Protein AF-A0AA88LH15-F1 (afdb_monomer_lite)

Secondary structure (DSSP, 8-state):
-----SSSTTSSSS-S------PPPEEEEEE--TTSSHHHHHHHHHTS--S-----SS----S-EEEEEEETTEEEEEEEPPPTT-TTS-HHHHHHHHHHHHHHHTT--SEEEEEEETT---HHHHHHHHHHHHHH-GGGGGGEEEEEE-THHHHHHT--HHHHHTT-HHHHHHHHH-TT-EEE--TTS--HHHHHHHHHHHHHHHHHTTTPPP--HHHHHHHHHHHHHHHHHHHH-TTS-HHHHHHHHHHS-HHHHHHHTT---TTHHHHTS-----S------------------------------------------------HHHHHHHTTSS-HHHHHHHHHHHHHSEEEHHHHHHHHHHHHHHTT----TT-HHHHHHHHHHHHGGGTEEEEEEE-TTT--EEEEEEESSS-THHHHTTTS-HHHHHHHHHHHHHHHHSTTS-EEHHHHHHHGGG-SS-PPPHHHHHHHHHHHHHTTSEEEETTEEEE-HHHHHHHHHHHHHHSTTT--BBTTT-SB-SSEEE---TTT--EEEHHHHHHHSTT-SS-B-TTT--B--S--------------

Structure (mmCIF, N/CA/C/O backbone):
data_AF-A0AA88LH15-F1
#
_entry.id   AF-A0AA88LH15-F1
#
loop_
_atom_site.group_PDB
_atom_site.id
_atom_site.type_symbol
_atom_site.label_atom_id
_atom_site.label_alt_id
_atom_site.label_comp_id
_atom_site.label_asym_id
_atom_site.label_entity_id
_atom_site.label_seq_id
_atom_site.pdbx_PDB_ins_code
_atom_site.Cartn_x
_atom_site.Cartn_y
_atom_site.Cartn_z
_atom_site.occupancy
_atom_site.B_iso_or_equiv
_atom_site.auth_seq_id
_atom_site.auth_comp_id
_atom_site.auth_asym_id
_atom_site.auth_atom_id
_atom_site.pdbx_PDB_model_num
ATOM 1 N N . MET A 1 1 ? -4.508 -40.039 72.344 1.00 37.41 1 MET A N 1
ATOM 2 C CA . MET A 1 1 ? -4.576 -38.835 71.493 1.00 37.41 1 MET A CA 1
ATOM 3 C C . MET A 1 1 ? -3.889 -39.178 70.186 1.00 37.41 1 MET A C 1
ATOM 5 O O . MET A 1 1 ? -2.683 -39.034 70.084 1.00 37.41 1 MET A O 1
ATOM 9 N N . GLU A 1 2 ? -4.649 -39.701 69.233 1.00 31.14 2 GLU A N 1
ATOM 10 C CA . GLU A 1 2 ? -4.215 -39.929 67.855 1.00 31.14 2 GLU A CA 1
ATOM 11 C C . GLU A 1 2 ? -5.399 -39.619 66.938 1.00 31.14 2 GLU A C 1
ATOM 13 O O . GLU A 1 2 ? -6.536 -39.945 67.274 1.00 31.14 2 GLU A O 1
ATOM 18 N N . GLY A 1 3 ? -5.109 -39.011 65.786 1.00 30.28 3 GLY A N 1
ATOM 19 C CA . GLY A 1 3 ? -5.944 -39.130 64.592 1.00 30.28 3 GLY A CA 1
ATOM 20 C C . GLY A 1 3 ? -6.983 -38.036 64.349 1.00 30.28 3 GLY A C 1
ATOM 21 O O . GLY A 1 3 ? -8.167 -38.259 64.556 1.00 30.28 3 GLY A O 1
ATOM 22 N N . ASN A 1 4 ? -6.555 -36.893 63.800 1.00 31.20 4 ASN A N 1
ATOM 23 C CA . ASN A 1 4 ? -7.316 -36.189 62.755 1.00 31.20 4 ASN A CA 1
ATOM 24 C C . ASN A 1 4 ? -6.406 -35.180 62.029 1.00 31.20 4 ASN A C 1
ATOM 26 O O . ASN A 1 4 ? -6.333 -34.007 62.378 1.00 31.20 4 ASN A O 1
ATOM 30 N N . SER A 1 5 ? -5.668 -35.658 61.023 1.00 38.00 5 SER A N 1
ATOM 31 C CA . SER A 1 5 ? -4.830 -34.832 60.132 1.00 38.00 5 SER A CA 1
ATOM 32 C C . SER A 1 5 ? -5.047 -35.222 58.664 1.00 38.00 5 SER A C 1
ATOM 34 O O . SER A 1 5 ? -4.115 -35.347 57.876 1.00 38.00 5 SER A O 1
ATOM 36 N N . SER A 1 6 ? -6.303 -35.473 58.296 1.00 37.59 6 SER A N 1
ATOM 37 C CA . SER A 1 6 ? -6.686 -35.875 56.934 1.00 37.59 6 SER A CA 1
ATOM 38 C C . SER A 1 6 ? -7.889 -35.111 56.369 1.00 37.59 6 SER A C 1
ATOM 40 O O . SER A 1 6 ? -8.206 -35.285 55.199 1.00 37.59 6 SER A O 1
ATOM 42 N N . THR A 1 7 ? -8.503 -34.194 57.126 1.00 36.12 7 THR A N 1
ATOM 43 C CA . THR A 1 7 ? -9.705 -33.458 56.675 1.00 36.12 7 THR A CA 1
ATOM 44 C C . THR A 1 7 ? -9.443 -31.999 56.278 1.00 36.12 7 THR A C 1
ATOM 46 O O . THR A 1 7 ? -10.329 -31.353 55.736 1.00 36.12 7 THR A O 1
ATOM 49 N N . VAL A 1 8 ? -8.228 -31.473 56.479 1.00 34.28 8 VAL A N 1
ATOM 50 C CA . VAL A 1 8 ? -7.898 -30.060 56.172 1.00 34.28 8 VAL A CA 1
ATOM 51 C C . VAL A 1 8 ? -7.265 -29.881 54.780 1.00 34.28 8 VAL A C 1
ATOM 53 O O . VAL A 1 8 ? -7.241 -28.781 54.252 1.00 34.28 8 VAL A O 1
ATOM 56 N N . ARG A 1 9 ? -6.826 -30.959 54.112 1.00 32.88 9 ARG A N 1
ATOM 57 C CA . ARG A 1 9 ? -6.173 -30.875 52.786 1.00 32.88 9 ARG A CA 1
ATOM 58 C C . ARG A 1 9 ? -7.113 -30.968 51.577 1.00 32.88 9 ARG A C 1
ATOM 60 O O . ARG A 1 9 ? -6.644 -30.866 50.455 1.00 32.88 9 ARG A O 1
ATOM 67 N N . HIS A 1 10 ? -8.420 -31.128 51.785 1.00 30.19 10 HIS A N 1
ATOM 68 C CA . HIS A 1 10 ? -9.406 -31.216 50.696 1.00 30.19 10 HIS A CA 1
ATOM 69 C C . HIS A 1 10 ? -10.376 -30.024 50.622 1.00 30.19 10 HIS A C 1
ATOM 71 O O . HIS A 1 10 ? -11.343 -30.076 49.868 1.00 30.19 10 HIS A O 1
ATOM 77 N N . GLN A 1 11 ? -10.113 -28.938 51.359 1.00 29.83 11 GLN A N 1
ATOM 78 C CA . GLN A 1 11 ? -10.887 -27.688 51.270 1.00 29.83 11 GLN A CA 1
ATOM 79 C C . GLN A 1 11 ? -10.102 -26.492 50.696 1.00 29.83 11 GLN A C 1
ATOM 81 O O . GLN A 1 11 ? -10.700 -25.450 50.462 1.00 29.83 11 GLN A O 1
ATOM 86 N N . GLU A 1 12 ? -8.814 -26.648 50.371 1.00 31.19 12 GLU A N 1
ATOM 87 C CA . GLU A 1 12 ? -7.981 -25.594 49.751 1.00 31.19 12 GLU A CA 1
ATOM 88 C C . GLU A 1 12 ? -7.724 -25.790 48.241 1.00 31.19 12 GLU A C 1
ATOM 90 O O . GLU A 1 12 ? -7.030 -24.992 47.622 1.00 31.19 12 GLU A O 1
ATOM 95 N N . GLU A 1 13 ? -8.328 -26.802 47.606 1.00 31.12 13 GLU A N 1
ATOM 96 C CA . GLU A 1 13 ? -8.117 -27.116 46.177 1.00 31.12 13 GLU A CA 1
ATOM 97 C C . GLU A 1 13 ? -9.317 -26.776 45.262 1.00 31.12 13 GLU A C 1
ATOM 99 O O . GLU A 1 13 ? -9.372 -27.211 44.114 1.00 31.12 13 GLU A O 1
ATOM 104 N N . GLN A 1 14 ? -10.285 -25.976 45.734 1.00 32.16 14 GLN A N 1
ATOM 105 C CA . GLN A 1 14 ? -11.484 -25.599 44.955 1.00 32.16 14 GLN A CA 1
ATOM 106 C C . GLN A 1 14 ? -11.774 -24.090 44.854 1.00 32.16 14 GLN A C 1
ATOM 108 O O . GLN A 1 14 ? -12.864 -23.698 44.441 1.00 32.16 14 GLN A O 1
ATOM 113 N N . SER A 1 15 ? -10.809 -23.218 45.143 1.00 34.00 15 SER A N 1
ATOM 114 C CA . SER A 1 15 ? -11.009 -21.765 45.049 1.00 34.00 15 SER A CA 1
ATOM 115 C C . SER A 1 15 ? -9.855 -21.054 44.343 1.00 34.00 15 SER A C 1
ATOM 117 O O . SER A 1 15 ? -9.160 -20.244 44.946 1.00 34.00 15 SER A O 1
ATOM 119 N N . ILE A 1 16 ? -9.657 -21.335 43.052 1.00 32.91 16 ILE A N 1
ATOM 120 C CA . ILE A 1 16 ? -8.891 -20.460 42.152 1.00 32.91 16 ILE A CA 1
ATOM 121 C C . ILE A 1 16 ? -9.710 -20.257 40.868 1.00 32.91 16 ILE A C 1
ATOM 123 O O . ILE A 1 16 ? -9.781 -21.116 39.994 1.00 32.91 16 ILE A O 1
ATOM 127 N N . THR A 1 17 ? -10.375 -19.099 40.874 1.00 29.11 17 THR A N 1
ATOM 128 C CA . THR A 1 17 ? -10.810 -18.247 39.757 1.00 29.11 17 THR A CA 1
ATOM 129 C C . THR A 1 17 ? -11.858 -18.777 38.768 1.00 29.11 17 THR A C 1
ATOM 131 O O . THR A 1 17 ? -11.584 -19.165 37.635 1.00 29.11 17 THR A O 1
ATOM 134 N N . LYS A 1 18 ? -13.130 -18.533 39.126 1.00 31.27 18 LYS A N 1
ATOM 135 C CA . LYS A 1 18 ? -14.007 -17.794 38.204 1.00 31.27 18 LYS A CA 1
ATOM 136 C C . LYS A 1 18 ? -13.260 -16.510 37.829 1.00 31.27 18 LYS A C 1
ATOM 138 O O . LYS A 1 18 ? -13.156 -15.611 38.654 1.00 31.27 18 LYS A O 1
ATOM 143 N N . VAL A 1 19 ? -12.640 -16.484 36.654 1.00 29.20 19 VAL A N 1
ATOM 144 C CA . VAL A 1 19 ? -12.183 -15.231 36.053 1.00 29.20 19 VAL A CA 1
ATOM 145 C C . VAL A 1 19 ? -13.459 -14.548 35.586 1.00 29.20 19 VAL A C 1
ATOM 147 O O . VAL A 1 19 ? -14.134 -15.065 34.694 1.00 29.20 19 VAL A O 1
ATOM 150 N N . ASP A 1 20 ? -13.841 -13.473 36.272 1.00 28.94 20 ASP A N 1
ATOM 151 C CA . ASP A 1 20 ? -14.894 -12.577 35.816 1.00 28.94 20 ASP A CA 1
ATOM 152 C C . ASP A 1 20 ? -14.579 -12.199 34.368 1.00 28.94 20 ASP A C 1
ATOM 154 O O . ASP A 1 20 ? -13.491 -11.721 34.050 1.00 28.94 20 ASP A O 1
ATOM 158 N N . VAL A 1 21 ? -15.495 -12.544 33.466 1.00 34.34 21 VAL A N 1
ATOM 159 C CA . VAL A 1 21 ? -15.367 -12.250 32.043 1.00 34.34 21 VAL A CA 1
ATOM 160 C C . VAL A 1 21 ? -15.470 -10.734 31.919 1.00 34.34 21 VAL A C 1
ATOM 162 O O . VAL A 1 21 ? -16.575 -10.200 31.972 1.00 34.34 21 VAL A O 1
ATOM 165 N N . GLU A 1 22 ? -14.324 -10.056 31.824 1.00 45.25 22 GLU A N 1
ATOM 166 C CA . GLU A 1 22 ? -14.240 -8.641 31.457 1.00 45.25 22 GLU A CA 1
ATOM 167 C C . GLU A 1 22 ? -15.168 -8.385 30.265 1.00 45.25 22 GLU A C 1
ATOM 169 O O . GLU A 1 22 ? -15.148 -9.125 29.272 1.00 45.25 22 GLU A O 1
ATOM 174 N N . GLU A 1 23 ? -16.033 -7.374 30.383 1.00 50.66 23 GLU A N 1
ATOM 175 C CA . GLU A 1 23 ? -16.962 -7.027 29.315 1.00 50.66 23 GLU A CA 1
ATOM 176 C C . GLU A 1 23 ? -16.180 -6.765 28.019 1.00 50.66 23 GLU A C 1
ATOM 178 O O . GLU A 1 23 ? -15.227 -5.980 28.009 1.00 50.66 23 GLU A O 1
ATOM 183 N N . PRO A 1 24 ? -16.538 -7.417 26.900 1.00 63.78 24 PRO A N 1
ATOM 184 C CA . PRO A 1 24 ? -15.745 -7.319 25.690 1.00 63.78 24 PRO A CA 1
ATOM 185 C C . PRO A 1 24 ? -15.779 -5.884 25.163 1.00 63.78 24 PRO A C 1
ATOM 187 O O . PRO A 1 24 ? -16.834 -5.381 24.773 1.00 63.78 24 PRO A O 1
ATOM 190 N N . HIS A 1 25 ? -14.606 -5.248 25.095 1.00 82.12 25 HIS A N 1
ATOM 191 C CA . HIS A 1 25 ? -14.468 -3.887 24.578 1.00 82.12 25 HIS A CA 1
ATOM 192 C C . HIS A 1 25 ? -15.129 -3.753 23.200 1.00 82.12 25 HIS A C 1
ATOM 194 O O . HIS A 1 25 ? -14.821 -4.519 22.274 1.00 82.12 25 HIS A O 1
ATOM 200 N N . LEU A 1 26 ? -15.971 -2.733 23.017 1.00 92.44 26 LEU A N 1
ATOM 201 C CA . LEU A 1 26 ? -16.499 -2.371 21.707 1.00 92.44 26 LEU A CA 1
ATOM 202 C C . LEU A 1 26 ? -15.373 -1.757 20.862 1.00 92.44 26 LEU A C 1
ATOM 204 O O . LEU A 1 26 ? -15.094 -0.562 20.917 1.00 92.44 26 LEU A O 1
ATOM 208 N N . ARG A 1 27 ? -14.702 -2.610 20.087 1.00 93.19 27 ARG A N 1
ATOM 209 C CA . ARG A 1 27 ? -13.646 -2.238 19.130 1.00 93.19 27 ARG A CA 1
ATOM 210 C C . ARG A 1 27 ? -14.194 -1.491 17.907 1.00 93.19 27 ARG A C 1
ATOM 212 O O . ARG A 1 27 ? -14.910 -2.081 17.092 1.00 93.19 27 ARG A O 1
ATOM 219 N N . ILE A 1 28 ? -13.814 -0.226 17.772 1.00 94.38 28 ILE A N 1
ATOM 220 C CA . ILE A 1 28 ? -14.186 0.706 16.704 1.00 94.38 28 ILE A CA 1
ATOM 221 C C . ILE A 1 28 ? -12.923 1.045 15.910 1.00 94.38 28 ILE A C 1
ATOM 223 O O . ILE A 1 28 ? -11.961 1.544 16.485 1.00 94.38 28 ILE A O 1
ATOM 227 N N . VAL A 1 29 ? -12.920 0.811 14.598 1.00 91.31 29 VAL A N 1
ATOM 228 C CA . VAL A 1 29 ? -11.792 1.175 13.721 1.00 91.31 29 VAL A CA 1
ATOM 229 C C . VAL A 1 29 ? -12.187 2.363 12.854 1.00 91.31 29 VAL A C 1
ATOM 231 O O . VAL A 1 29 ? -13.164 2.280 12.107 1.00 91.31 29 VAL A O 1
ATOM 234 N N . LEU A 1 30 ? -11.439 3.461 12.949 1.00 90.19 30 LEU A N 1
ATOM 235 C CA . LEU A 1 30 ? -11.661 4.678 12.169 1.00 90.19 30 LEU A CA 1
ATOM 236 C C . LEU A 1 30 ? -10.844 4.619 10.882 1.00 90.19 30 LEU A C 1
ATOM 238 O O . LEU A 1 30 ? -9.627 4.536 10.938 1.00 90.19 30 LEU A O 1
ATOM 242 N N . VAL A 1 31 ? -11.499 4.702 9.727 1.00 84.88 31 VAL A N 1
ATOM 243 C CA . VAL A 1 31 ? -10.866 4.595 8.405 1.00 84.88 31 VAL A CA 1
ATOM 244 C C . VAL A 1 31 ? -11.261 5.793 7.548 1.00 84.88 31 VAL A C 1
ATOM 246 O O . VAL A 1 31 ? -12.365 6.305 7.670 1.00 84.88 31 VAL A O 1
ATOM 249 N N . GLY A 1 32 ? -10.384 6.266 6.666 1.00 78.00 32 GLY A N 1
ATOM 250 C CA . GLY A 1 32 ? -10.714 7.345 5.730 1.00 78.00 32 GLY A CA 1
ATOM 251 C C . GLY A 1 32 ? -9.519 8.208 5.353 1.00 78.00 32 GLY A C 1
ATOM 252 O O . GLY A 1 32 ? -8.410 8.043 5.875 1.00 78.00 32 GLY A O 1
ATOM 253 N N . LYS A 1 33 ? -9.764 9.163 4.458 1.00 75.94 33 LYS A N 1
ATOM 254 C CA . LYS A 1 33 ? -8.767 10.096 3.925 1.00 75.94 33 LYS A CA 1
ATOM 255 C C . LYS A 1 33 ? -8.063 10.922 5.014 1.00 75.94 33 LYS A C 1
ATOM 257 O O . LYS A 1 33 ? -8.601 11.179 6.101 1.00 75.94 33 LYS A O 1
ATOM 262 N N . THR A 1 34 ? -6.832 11.348 4.741 1.00 74.56 34 THR A N 1
ATOM 263 C CA . THR A 1 34 ? -6.110 12.325 5.571 1.00 74.56 34 THR A CA 1
ATOM 264 C C . THR A 1 34 ? -6.880 13.647 5.647 1.00 74.56 34 THR A C 1
ATOM 266 O O . THR A 1 34 ? -7.337 14.181 4.642 1.00 74.56 34 THR A O 1
ATOM 269 N N . GLY A 1 35 ? -7.061 14.179 6.859 1.00 73.69 35 GLY A N 1
ATOM 270 C CA . GLY A 1 35 ? -7.834 15.407 7.079 1.00 73.69 35 GLY A CA 1
ATOM 271 C C . GLY A 1 35 ? -9.360 15.230 7.098 1.00 73.69 35 GLY A C 1
ATOM 272 O O . GLY A 1 35 ? -10.072 16.211 7.288 1.00 73.69 35 GLY A O 1
ATOM 273 N N . ALA A 1 36 ? -9.884 14.001 6.981 1.00 80.75 36 ALA A N 1
ATOM 274 C CA . ALA A 1 36 ? -11.322 13.731 7.130 1.00 80.75 36 ALA A CA 1
ATOM 275 C C . ALA A 1 36 ? -11.846 13.919 8.573 1.00 80.75 36 ALA A C 1
ATOM 277 O O . ALA A 1 36 ? -13.055 13.977 8.791 1.00 80.75 36 ALA A O 1
ATOM 278 N N . GLY A 1 37 ? -10.945 14.037 9.559 1.00 85.19 37 GLY A N 1
ATOM 279 C CA . GLY A 1 37 ? -11.290 14.238 10.971 1.00 85.19 37 GLY A CA 1
ATOM 280 C C . GLY A 1 37 ? -11.391 12.948 11.792 1.00 85.19 37 GLY A C 1
ATOM 281 O O . GLY A 1 37 ? -12.207 12.886 12.707 1.00 85.19 37 GLY A O 1
ATOM 282 N N . LYS A 1 38 ? -10.586 11.922 11.478 1.00 88.19 38 LYS A N 1
ATOM 283 C CA . LYS A 1 38 ? -10.560 10.637 12.205 1.00 88.19 38 LYS A CA 1
ATOM 284 C C . LYS A 1 38 ? -10.163 10.805 13.675 1.00 88.19 38 LYS A C 1
ATOM 286 O O . LYS A 1 38 ? -10.966 10.513 14.548 1.00 88.19 38 LYS A O 1
ATOM 291 N N . SER A 1 39 ? -9.009 11.407 13.950 1.00 87.31 39 SER A N 1
ATOM 292 C CA . SER A 1 39 ? -8.530 11.637 15.321 1.00 87.31 39 SER A CA 1
ATOM 293 C C . SER A 1 39 ? -9.504 12.492 16.147 1.00 87.31 39 SER A C 1
ATOM 295 O O . SER A 1 39 ? -9.822 12.150 17.283 1.00 87.31 39 SER A O 1
ATOM 297 N N . ALA A 1 40 ? -10.072 13.550 15.550 1.00 89.12 40 ALA A N 1
ATOM 298 C CA . ALA A 1 40 ? -11.116 14.364 16.183 1.00 89.12 40 ALA A CA 1
ATOM 299 C C . ALA A 1 40 ? -12.378 13.545 16.506 1.00 89.12 40 ALA A C 1
ATOM 301 O O . ALA A 1 40 ? -12.893 13.622 17.613 1.00 89.12 40 ALA A O 1
ATOM 302 N N . THR A 1 41 ? -12.826 12.707 15.569 1.00 91.94 41 THR A N 1
ATOM 303 C CA . THR A 1 41 ? -13.938 11.771 15.786 1.00 91.94 41 THR A CA 1
ATOM 304 C C . THR A 1 41 ? -13.643 10.817 16.942 1.00 91.94 41 THR A C 1
ATOM 306 O O . THR A 1 41 ? -14.511 10.588 17.779 1.00 91.94 41 THR A O 1
ATOM 309 N N . GLY A 1 42 ? -12.431 10.261 17.006 1.00 91.69 42 GLY A N 1
ATOM 310 C CA . GLY A 1 42 ? -12.017 9.380 18.097 1.00 91.69 42 GLY A CA 1
ATOM 311 C C . GLY A 1 42 ? -12.077 10.077 19.455 1.00 91.69 42 GLY A C 1
ATOM 312 O O . GLY A 1 42 ? -12.595 9.504 20.410 1.00 91.69 42 GLY A O 1
ATOM 313 N N . ASN A 1 43 ? -11.645 11.339 19.516 1.00 90.75 43 ASN A N 1
ATOM 314 C CA . ASN A 1 43 ? -11.747 12.167 20.719 1.00 90.75 43 ASN A CA 1
ATOM 315 C C . ASN A 1 43 ? -13.200 12.421 21.127 1.00 90.75 43 ASN A C 1
ATOM 317 O O . ASN A 1 43 ? -13.534 12.291 22.302 1.00 90.75 43 ASN A O 1
ATOM 321 N N . THR A 1 44 ? -14.076 12.721 20.163 1.00 92.00 44 THR A N 1
ATOM 322 C CA . THR A 1 44 ? -15.515 12.883 20.410 1.00 92.00 44 THR A CA 1
ATOM 323 C C . THR A 1 44 ? -16.134 11.593 20.948 1.00 92.00 44 THR A C 1
ATOM 325 O O . THR A 1 44 ? -16.859 11.643 21.935 1.00 92.00 44 THR A O 1
ATOM 328 N N . ILE A 1 45 ? -15.812 10.429 20.367 1.00 93.12 45 ILE A N 1
ATOM 329 C CA . ILE A 1 45 ? -16.313 9.120 20.830 1.00 93.12 45 ILE A CA 1
ATOM 330 C C . ILE A 1 45 ? -15.858 8.822 22.264 1.00 93.12 45 ILE A C 1
ATOM 332 O O . ILE A 1 45 ? -16.648 8.323 23.061 1.00 93.12 45 ILE A O 1
ATOM 336 N N . LEU A 1 46 ? -14.600 9.122 22.591 1.00 91.31 46 LEU A N 1
ATOM 337 C CA . LEU A 1 46 ? -14.027 8.866 23.915 1.00 91.31 46 LEU A CA 1
ATOM 338 C C . LEU A 1 46 ? -14.350 9.960 24.946 1.00 91.31 46 LEU A C 1
ATOM 340 O O . LEU A 1 46 ? -14.031 9.790 26.120 1.00 91.31 46 LEU A O 1
ATOM 344 N N . GLY A 1 47 ? -14.936 11.086 24.530 1.00 88.56 47 GLY A N 1
ATOM 345 C CA . GLY A 1 47 ? -15.236 12.227 25.401 1.00 88.56 47 GLY A CA 1
ATOM 346 C C . GLY A 1 47 ? -14.002 12.920 25.996 1.00 88.56 47 GLY A C 1
ATOM 347 O O . GLY A 1 47 ? -14.129 13.667 26.964 1.00 88.56 47 GLY A O 1
ATOM 348 N N . ARG A 1 48 ? -12.803 12.667 25.455 1.00 88.31 48 ARG A N 1
ATOM 349 C CA . ARG A 1 48 ? -11.525 13.243 25.907 1.00 88.31 48 ARG A CA 1
ATOM 350 C C . ARG A 1 48 ? -10.553 13.395 24.742 1.00 88.31 48 ARG A C 1
ATOM 352 O O . ARG A 1 48 ? -10.661 12.697 23.737 1.00 88.31 48 ARG A O 1
ATOM 359 N N . THR A 1 49 ? -9.543 14.244 24.902 1.00 86.25 49 THR A N 1
ATOM 360 C CA . THR A 1 49 ? -8.440 14.378 23.936 1.00 86.25 49 THR A CA 1
ATOM 361 C C . THR A 1 49 ? -7.482 13.186 24.054 1.00 86.25 49 THR A C 1
ATOM 363 O O . THR A 1 49 ? -6.474 13.263 24.751 1.00 86.25 49 THR A O 1
ATOM 366 N N . ALA A 1 50 ? -7.829 12.061 23.427 1.00 84.69 50 ALA A N 1
ATOM 367 C CA . ALA A 1 50 ? -7.043 10.825 23.435 1.00 84.69 50 ALA A CA 1
ATOM 368 C C . ALA A 1 50 ? -6.030 10.768 22.279 1.00 84.69 50 ALA A C 1
ATOM 370 O O . ALA A 1 50 ? -4.890 10.356 22.459 1.00 84.69 50 ALA A O 1
ATOM 371 N N . PHE A 1 51 ? -6.432 11.249 21.105 1.00 83.75 51 PHE A N 1
ATOM 372 C CA . PHE A 1 51 ? -5.625 11.341 19.898 1.00 83.75 51 PHE A CA 1
ATOM 373 C C . PHE A 1 51 ? -5.191 12.785 19.656 1.00 83.75 51 PHE A C 1
ATOM 375 O O . PHE A 1 51 ? -5.976 13.731 19.800 1.00 83.75 51 PHE A O 1
ATOM 382 N N . PHE A 1 52 ? -3.945 12.966 19.225 1.00 73.06 52 PHE A N 1
ATOM 383 C CA . PHE A 1 52 ? -3.452 14.281 18.837 1.00 73.06 52 PHE A CA 1
ATOM 384 C C . PHE A 1 52 ? -4.151 14.747 17.550 1.00 73.06 52 PHE A C 1
ATOM 386 O O . PHE A 1 52 ? -4.023 14.126 16.498 1.00 73.06 52 PHE A O 1
ATOM 393 N N . SER A 1 53 ? -4.903 15.845 17.633 1.00 63.97 53 SER A N 1
ATOM 394 C CA . SER A 1 53 ? -5.672 16.403 16.519 1.00 63.97 53 SER A CA 1
ATOM 395 C C . SER A 1 53 ? -5.439 17.907 16.439 1.00 63.97 53 SER A C 1
ATOM 397 O O . SER A 1 53 ? -6.019 18.666 17.213 1.00 63.97 53 SER A O 1
ATOM 399 N N . THR A 1 54 ? -4.616 18.354 15.491 1.00 58.44 54 THR A N 1
ATOM 400 C CA . THR A 1 54 ? -4.418 19.781 15.192 1.00 58.44 54 THR A CA 1
ATOM 401 C C . THR A 1 54 ? -4.945 20.128 13.808 1.00 58.44 54 THR A C 1
ATOM 403 O O . THR A 1 54 ? -4.827 19.340 12.872 1.00 58.44 54 THR A O 1
ATOM 406 N N . MET A 1 55 ? -5.502 21.333 13.658 1.00 51.94 55 MET A N 1
ATOM 407 C CA . MET A 1 55 ? -5.931 21.887 12.368 1.00 51.94 55 MET A CA 1
ATOM 408 C C . MET A 1 55 ? -4.711 22.336 11.548 1.00 51.94 55 MET A C 1
ATOM 410 O O . MET A 1 55 ? -4.474 23.526 11.359 1.00 51.94 55 MET A O 1
ATOM 414 N N . THR A 1 56 ? -3.905 21.381 11.090 1.00 46.94 56 THR A N 1
ATOM 415 C CA . THR A 1 56 ? -2.759 21.617 10.204 1.00 46.94 56 THR A CA 1
ATOM 416 C C . THR A 1 56 ? -3.052 21.077 8.803 1.00 46.94 56 THR A C 1
ATOM 418 O O . THR A 1 56 ? -3.740 20.065 8.667 1.00 46.94 56 THR A O 1
ATOM 421 N N . PRO A 1 57 ? -2.543 21.722 7.737 1.00 40.28 57 PRO A N 1
ATOM 422 C CA . PRO A 1 57 ? -2.698 21.223 6.368 1.00 40.28 57 PRO A CA 1
ATOM 423 C C . PRO A 1 57 ? -1.891 19.938 6.096 1.00 40.28 57 PRO A C 1
ATOM 425 O O . PRO A 1 57 ? -2.151 19.257 5.108 1.00 40.28 57 PRO A O 1
ATOM 428 N N . SER A 1 58 ? -0.930 19.599 6.961 1.00 45.19 58 SER A N 1
ATOM 429 C CA . SER A 1 58 ? -0.138 18.368 6.925 1.00 45.19 58 SER A CA 1
ATOM 430 C C . SER A 1 58 ? -0.751 17.253 7.784 1.00 45.19 58 SER A C 1
ATOM 432 O O . SER A 1 58 ? -1.347 17.513 8.833 1.00 45.19 58 SER A O 1
ATOM 434 N N . SER A 1 59 ? -0.572 16.002 7.342 1.00 51.91 59 SER A N 1
ATOM 435 C CA . SER A 1 59 ? -0.918 14.801 8.113 1.00 51.91 59 SER A CA 1
ATOM 436 C C . SER A 1 59 ? -0.088 14.748 9.396 1.00 51.91 59 SER A C 1
ATOM 438 O O . SER A 1 59 ? 1.138 14.792 9.335 1.00 51.91 59 SER A O 1
ATOM 440 N N . VAL A 1 60 ? -0.745 14.670 10.554 1.00 53.56 60 VAL A N 1
ATOM 441 C CA . VAL A 1 60 ? -0.075 14.554 11.864 1.00 53.56 60 VAL A CA 1
ATOM 442 C C . VAL A 1 60 ? -0.102 13.127 12.412 1.00 53.56 60 VAL A C 1
ATOM 444 O O . VAL A 1 60 ? 0.788 12.735 13.165 1.00 53.56 60 VAL A O 1
ATOM 447 N N . THR A 1 61 ? -1.083 12.318 12.000 1.00 54.88 61 THR A N 1
ATOM 448 C CA . THR A 1 61 ? -1.234 10.929 12.450 1.00 54.88 61 THR A CA 1
ATOM 449 C C . THR A 1 61 ? -0.361 10.006 11.604 1.00 54.88 61 THR A C 1
ATOM 451 O O . THR A 1 61 ? -0.780 9.459 10.581 1.00 54.88 61 THR A O 1
ATOM 454 N N . LEU A 1 62 ? 0.888 9.837 12.035 1.00 61.22 62 LEU A N 1
ATOM 455 C CA . LEU A 1 62 ? 1.873 9.015 11.330 1.00 61.22 62 LEU A CA 1
ATOM 456 C C . LEU A 1 62 ? 1.776 7.522 11.662 1.00 61.22 62 LEU A C 1
ATOM 458 O O . LEU A 1 62 ? 2.273 6.718 10.879 1.00 61.22 62 LEU A O 1
ATOM 462 N N . LYS A 1 63 ? 1.112 7.141 12.759 1.00 71.06 63 LYS A N 1
ATOM 463 C CA . LYS A 1 63 ? 0.985 5.748 13.211 1.00 71.06 63 LYS A CA 1
ATOM 464 C C . LYS A 1 63 ? -0.425 5.432 13.696 1.00 71.06 63 LYS A C 1
ATOM 466 O O . LYS A 1 63 ? -1.106 6.322 14.202 1.00 71.06 63 LYS A O 1
ATOM 471 N N . CYS A 1 64 ? -0.833 4.176 13.566 1.00 75.25 64 CYS A N 1
ATOM 472 C CA . CYS A 1 64 ? -2.018 3.613 14.192 1.00 75.25 64 CYS A CA 1
ATOM 473 C C . CYS A 1 64 ? -1.917 3.765 15.709 1.00 75.25 64 CYS A C 1
ATOM 475 O O . CYS A 1 64 ? -0.881 3.461 16.302 1.00 75.25 64 CYS A O 1
ATOM 477 N N . GLN A 1 65 ? -3.002 4.203 16.336 1.00 85.19 65 GLN A N 1
ATOM 478 C CA . GLN A 1 65 ? -3.098 4.358 17.784 1.00 85.19 65 GLN A CA 1
ATOM 479 C C . GLN A 1 65 ? -4.382 3.701 18.274 1.00 85.19 65 GLN A C 1
ATOM 481 O O . GLN A 1 65 ? -5.425 3.814 17.630 1.00 85.19 65 GLN A O 1
ATOM 486 N N . LYS A 1 66 ? -4.309 3.014 19.413 1.00 90.12 66 LYS A N 1
ATOM 487 C CA . LYS A 1 66 ? -5.465 2.428 20.091 1.00 90.12 66 LYS A CA 1
ATOM 488 C C . LYS A 1 66 ? -5.615 3.084 21.449 1.00 90.12 66 LYS A C 1
ATOM 490 O O . LYS A 1 66 ? -4.701 3.019 22.260 1.00 90.12 66 LYS A O 1
ATOM 495 N N . GLU A 1 67 ? -6.790 3.637 21.698 1.00 91.88 67 GLU A N 1
ATOM 496 C CA . GLU A 1 67 ? -7.145 4.246 22.975 1.00 91.88 67 GLU A CA 1
ATOM 497 C C . GLU A 1 67 ? -8.427 3.616 23.509 1.00 91.88 67 GLU A C 1
ATOM 499 O O . GLU A 1 67 ? -9.351 3.304 22.749 1.00 91.88 67 GLU A O 1
ATOM 504 N N . THR A 1 68 ? -8.485 3.422 24.824 1.00 91.38 68 THR A N 1
ATOM 505 C CA . THR A 1 68 ? -9.666 2.906 25.514 1.00 91.38 68 THR A CA 1
ATOM 506 C C . THR A 1 68 ? -10.342 3.995 26.340 1.00 91.38 68 THR A C 1
ATOM 508 O O . THR A 1 68 ? -9.736 4.998 26.738 1.00 91.38 68 THR A O 1
ATOM 511 N N . GLY A 1 69 ? -11.638 3.825 26.566 1.00 90.44 69 GLY A N 1
ATOM 512 C CA . GLY A 1 69 ? -12.425 4.701 27.422 1.00 90.44 69 GLY A CA 1
ATOM 513 C C . GLY A 1 69 ? -13.810 4.128 27.661 1.00 90.44 69 GLY A C 1
ATOM 514 O O . GLY A 1 69 ? -14.274 3.277 26.908 1.00 90.44 69 GLY A O 1
ATOM 515 N N . GLU A 1 70 ? -14.469 4.593 28.711 1.00 90.81 70 GLU A N 1
ATOM 516 C CA . GLU A 1 70 ? -15.832 4.188 29.033 1.00 90.81 70 GLU A CA 1
ATOM 517 C C . GLU A 1 70 ? -16.814 5.269 28.582 1.00 90.81 70 GLU A C 1
ATOM 519 O O . GLU A 1 70 ? -16.619 6.455 28.854 1.00 90.81 70 GLU A O 1
ATOM 524 N N . PHE A 1 71 ? -17.894 4.863 27.917 1.00 88.75 71 PHE A N 1
ATOM 525 C CA . PHE A 1 71 ? -19.009 5.750 27.618 1.00 88.75 71 PHE A CA 1
ATOM 526 C C . PHE A 1 71 ? -20.332 5.047 27.908 1.00 88.75 71 PHE A C 1
ATOM 528 O O . PHE A 1 71 ? -20.652 4.020 27.311 1.00 88.75 71 PHE A O 1
ATOM 535 N N . GLY A 1 72 ? -21.132 5.615 28.814 1.00 83.19 72 GLY A N 1
ATOM 536 C CA . GLY A 1 72 ? -22.463 5.092 29.135 1.00 83.19 72 GLY A CA 1
ATOM 537 C C . GLY A 1 72 ? -22.456 3.655 29.668 1.00 83.19 72 GLY A C 1
ATOM 538 O O . GLY A 1 72 ? -23.373 2.903 29.342 1.00 83.19 72 GLY A O 1
ATOM 539 N N . GLY A 1 73 ? -21.428 3.279 30.438 1.00 84.31 73 GLY A N 1
ATOM 540 C CA . GLY A 1 73 ? -21.245 1.928 30.975 1.00 84.31 73 GLY A CA 1
ATOM 541 C C . GLY A 1 73 ? -20.719 0.904 29.966 1.00 84.31 73 GLY A C 1
ATOM 542 O O . GLY A 1 73 ? -20.660 -0.270 30.292 1.00 84.31 73 GLY A O 1
ATOM 543 N N . GLN A 1 74 ? -20.366 1.316 28.742 1.00 87.56 74 GLN A N 1
ATOM 544 C CA . GLN A 1 74 ? -19.769 0.445 27.730 1.00 87.56 74 GLN A CA 1
ATOM 545 C C . GLN A 1 74 ? -18.292 0.809 27.548 1.00 87.56 74 GLN A C 1
ATOM 547 O O . GLN A 1 74 ? -17.968 1.962 27.247 1.00 87.56 74 GLN A O 1
ATOM 552 N N . ILE A 1 75 ? -17.394 -0.170 27.685 1.00 91.81 75 ILE A N 1
ATOM 553 C CA . ILE A 1 75 ? -15.965 0.033 27.421 1.00 91.81 75 ILE A CA 1
ATOM 554 C C . ILE A 1 75 ? -15.723 0.030 25.910 1.00 91.81 75 ILE A C 1
ATOM 556 O O . ILE A 1 75 ? -16.085 -0.909 25.193 1.00 91.81 75 ILE A O 1
ATOM 560 N N . LEU A 1 76 ? -15.103 1.093 25.417 1.00 94.19 76 LEU A N 1
ATOM 561 C CA . LEU A 1 76 ? -14.788 1.321 24.015 1.00 94.19 76 LEU A CA 1
ATOM 562 C C . LEU A 1 76 ? -13.287 1.153 23.7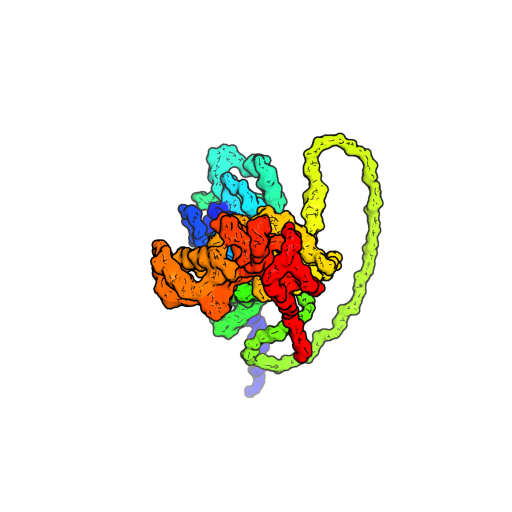91 1.00 94.19 76 LEU A C 1
ATOM 564 O O . LEU A 1 76 ? -12.472 1.599 24.596 1.00 94.19 76 LEU A O 1
ATOM 568 N N . ALA A 1 77 ? -12.926 0.565 22.655 1.00 93.44 77 ALA A N 1
ATOM 569 C CA . ALA A 1 77 ? -11.561 0.570 22.148 1.00 93.44 77 ALA A CA 1
ATOM 570 C C . ALA A 1 77 ? -11.574 1.213 20.763 1.00 93.44 77 ALA A C 1
ATOM 572 O O . ALA A 1 77 ? -12.081 0.620 19.810 1.00 93.44 77 ALA A O 1
ATOM 573 N N . VAL A 1 78 ? -11.050 2.428 20.652 1.00 94.00 78 VAL A N 1
ATOM 574 C CA . VAL A 1 78 ? -11.025 3.187 19.401 1.00 94.00 78 VAL A CA 1
ATOM 575 C C . VAL A 1 78 ? -9.639 3.070 18.789 1.00 94.00 78 VAL A C 1
ATOM 577 O O . VAL A 1 78 ? -8.642 3.384 19.432 1.00 94.00 78 VAL A O 1
ATOM 580 N N . VAL A 1 79 ? -9.584 2.603 17.546 1.00 90.25 79 VAL A N 1
ATOM 581 C CA . VAL A 1 79 ? -8.360 2.508 16.752 1.00 90.25 79 VAL A CA 1
ATOM 582 C C . VAL A 1 79 ? -8.388 3.618 15.711 1.00 90.25 79 VAL A C 1
ATOM 584 O O . VAL A 1 79 ? -9.187 3.567 14.772 1.00 90.25 79 VAL A O 1
ATOM 587 N N . ASP A 1 80 ? -7.532 4.619 15.885 1.00 87.25 80 ASP A N 1
ATOM 588 C CA . ASP A 1 80 ? -7.287 5.650 14.881 1.00 87.25 80 ASP A CA 1
ATOM 589 C C . ASP A 1 80 ? -6.231 5.143 13.899 1.00 87.25 80 ASP A C 1
ATOM 591 O O . ASP A 1 80 ? -5.143 4.722 14.303 1.00 87.25 80 ASP A O 1
ATOM 595 N N . THR A 1 81 ? -6.559 5.147 12.608 1.00 73.38 81 THR A N 1
ATOM 596 C CA . THR A 1 81 ? -5.632 4.734 11.554 1.00 73.38 81 THR A CA 1
ATOM 597 C C . THR A 1 81 ? -5.063 5.960 10.849 1.00 73.38 81 THR A C 1
ATOM 599 O O . THR A 1 81 ? -5.744 6.980 10.710 1.00 73.38 81 THR A O 1
ATOM 602 N N . PRO A 1 82 ? -3.849 5.882 10.288 1.00 70.69 82 PRO A N 1
ATOM 603 C CA . PRO A 1 82 ? -3.407 6.888 9.336 1.00 70.69 82 PRO A CA 1
ATOM 604 C C . PRO A 1 82 ? -4.310 6.907 8.093 1.00 70.69 82 PRO A C 1
ATOM 606 O O . PRO A 1 82 ? -5.147 6.022 7.883 1.00 70.69 82 PRO A O 1
ATOM 609 N N . GLY A 1 83 ? -4.170 7.940 7.256 1.00 64.25 83 GLY A N 1
ATOM 610 C CA . GLY A 1 83 ? -4.840 7.954 5.957 1.00 64.25 83 GLY A CA 1
ATOM 611 C C . GLY A 1 83 ? -4.403 6.756 5.115 1.00 64.25 83 GLY A C 1
ATOM 612 O O . GLY A 1 83 ? -3.215 6.591 4.862 1.00 64.25 83 GLY A O 1
ATOM 613 N N . LEU A 1 84 ? -5.357 5.933 4.664 1.00 51.91 84 LEU A N 1
ATOM 614 C CA . LEU A 1 84 ? -5.070 4.784 3.786 1.00 51.91 84 LEU A CA 1
ATOM 615 C C . LEU A 1 84 ? -4.465 5.196 2.432 1.00 51.91 84 LEU A C 1
ATOM 617 O O . LEU A 1 84 ? -3.854 4.373 1.761 1.00 51.91 84 LEU A O 1
ATOM 621 N N . PHE A 1 85 ? -4.629 6.463 2.053 1.00 48.44 85 PHE A N 1
ATOM 622 C CA . PHE A 1 85 ? -4.121 7.069 0.822 1.00 48.44 85 PHE A CA 1
ATOM 623 C C . PHE A 1 85 ? -3.159 8.223 1.119 1.00 48.44 85 PHE A C 1
ATOM 625 O O . PHE A 1 85 ? -3.050 9.168 0.338 1.00 48.44 85 PHE A O 1
ATOM 632 N N . ASP A 1 86 ? -2.519 8.209 2.289 1.00 49.31 86 ASP A N 1
ATOM 633 C CA . ASP A 1 86 ? -1.525 9.224 2.605 1.00 49.31 86 ASP A CA 1
ATOM 634 C C . ASP A 1 86 ? -0.309 9.049 1.683 1.00 49.31 86 ASP A C 1
ATOM 636 O O . ASP A 1 86 ? 0.484 8.124 1.847 1.00 49.31 86 ASP A O 1
ATOM 640 N N . THR A 1 87 ? -0.180 9.936 0.694 1.00 43.56 87 THR A N 1
ATOM 641 C CA . THR A 1 87 ? 0.874 9.921 -0.337 1.00 43.56 87 THR A CA 1
ATOM 642 C C . THR A 1 87 ? 2.280 10.157 0.219 1.00 43.56 87 THR A C 1
ATOM 644 O O . THR A 1 87 ? 3.244 10.160 -0.535 1.00 43.56 87 THR A O 1
ATOM 647 N N . SER A 1 88 ? 2.404 10.404 1.526 1.00 49.62 88 SER A N 1
ATOM 648 C CA . SER A 1 88 ? 3.679 10.552 2.231 1.00 49.62 88 SER A CA 1
ATOM 649 C C . SER A 1 88 ? 4.281 9.230 2.726 1.00 49.62 88 SER A C 1
ATOM 651 O O . SER A 1 88 ? 5.394 9.251 3.246 1.00 49.62 88 SER A O 1
ATOM 653 N N . LYS A 1 89 ? 3.578 8.092 2.590 1.00 50.06 89 LYS A N 1
ATOM 654 C CA . LYS A 1 89 ? 4.004 6.800 3.156 1.00 50.06 89 LYS A CA 1
ATOM 655 C C . LYS A 1 89 ? 4.448 5.787 2.104 1.00 50.06 89 LYS A C 1
ATOM 657 O O . LYS A 1 89 ? 3.791 5.599 1.082 1.00 50.06 89 LYS A O 1
ATOM 662 N N . THR A 1 90 ? 5.511 5.046 2.406 1.00 53.09 90 THR A N 1
ATOM 663 C CA . THR A 1 90 ? 5.966 3.901 1.607 1.00 53.09 90 THR A CA 1
ATOM 664 C C . THR A 1 90 ? 5.001 2.717 1.697 1.00 53.09 90 THR A C 1
ATOM 666 O O . THR A 1 90 ? 4.257 2.545 2.664 1.00 53.09 90 THR A O 1
ATOM 669 N N . LEU A 1 91 ? 5.070 1.807 0.721 1.00 53.09 91 LEU A N 1
ATOM 670 C CA . LEU A 1 91 ? 4.292 0.563 0.744 1.00 53.09 91 LEU A CA 1
ATOM 671 C C . LEU A 1 91 ? 4.569 -0.285 2.002 1.00 53.09 91 LEU A C 1
ATOM 673 O O . LEU A 1 91 ? 3.659 -0.939 2.508 1.00 53.09 91 LEU A O 1
ATOM 677 N N . LEU A 1 92 ? 5.808 -0.301 2.506 1.00 57.88 92 LEU A N 1
ATOM 678 C CA . LEU A 1 92 ? 6.163 -1.049 3.716 1.00 57.88 92 LEU A CA 1
ATOM 679 C C . LEU A 1 92 ? 5.574 -0.399 4.974 1.00 57.88 92 LEU A C 1
ATOM 681 O O . LEU A 1 92 ? 5.077 -1.109 5.849 1.00 57.88 92 LEU A O 1
ATOM 685 N N . GLU A 1 93 ? 5.576 0.929 5.048 1.00 62.25 93 GLU A N 1
ATOM 686 C CA . GLU A 1 93 ? 4.927 1.662 6.135 1.00 62.25 93 GLU A CA 1
ATOM 687 C C . GLU A 1 93 ? 3.420 1.439 6.105 1.00 62.25 93 GLU A C 1
ATOM 689 O O . GLU A 1 93 ? 2.855 1.028 7.111 1.00 62.25 93 GLU A O 1
ATOM 694 N N . VAL A 1 94 ? 2.771 1.572 4.946 1.00 62.66 94 VAL A N 1
ATOM 695 C CA . VAL A 1 94 ? 1.336 1.278 4.799 1.00 62.66 94 VAL A CA 1
ATOM 696 C C . VAL A 1 94 ? 1.017 -0.155 5.244 1.00 62.66 94 VAL A C 1
ATOM 698 O O . VAL A 1 94 ? 0.071 -0.365 6.001 1.00 62.66 94 VAL A O 1
ATOM 701 N N . LYS A 1 95 ? 1.829 -1.146 4.852 1.00 62.03 95 LYS A N 1
ATOM 702 C CA . LYS A 1 95 ? 1.669 -2.543 5.298 1.00 62.03 95 LYS A CA 1
ATOM 703 C C . LYS A 1 95 ? 1.820 -2.701 6.809 1.00 62.03 95 LYS A C 1
ATOM 705 O O . LYS A 1 95 ? 1.041 -3.428 7.419 1.00 62.03 95 LYS A O 1
ATOM 710 N N . THR A 1 96 ? 2.812 -2.042 7.398 1.00 69.25 96 THR A N 1
ATOM 711 C CA . THR A 1 96 ? 3.069 -2.098 8.843 1.00 69.25 96 THR A CA 1
ATOM 712 C C . THR A 1 96 ? 1.916 -1.465 9.615 1.00 69.25 96 THR A C 1
ATOM 714 O O . THR A 1 96 ? 1.434 -2.043 10.583 1.00 69.25 96 THR A O 1
ATOM 717 N N . GLU A 1 97 ? 1.397 -0.338 9.135 1.00 73.00 97 GLU A N 1
ATOM 718 C CA . GLU A 1 97 ? 0.253 0.351 9.732 1.00 73.00 97 GLU A CA 1
ATOM 719 C C . GLU A 1 97 ? -1.040 -0.466 9.624 1.00 73.00 97 GLU A C 1
ATOM 721 O O . GLU A 1 97 ? -1.802 -0.556 10.589 1.00 73.00 97 GLU A O 1
ATOM 726 N N . ILE A 1 98 ? -1.272 -1.135 8.490 1.00 71.75 98 ILE A N 1
ATOM 727 C CA . ILE A 1 98 ? -2.389 -2.076 8.334 1.00 71.75 98 ILE A CA 1
ATOM 728 C C . ILE A 1 98 ? -2.238 -3.246 9.313 1.00 71.75 98 ILE A C 1
ATOM 730 O O . ILE A 1 98 ? -3.196 -3.590 10.006 1.00 71.75 98 ILE A O 1
ATOM 734 N N . ALA A 1 99 ? -1.044 -3.836 9.416 1.00 74.38 99 ALA A N 1
ATOM 735 C CA . ALA A 1 99 ? -0.778 -4.931 10.346 1.00 74.38 99 ALA A CA 1
ATOM 736 C C . ALA A 1 99 ? -1.011 -4.514 11.805 1.00 74.38 99 ALA A C 1
ATOM 738 O O . ALA A 1 99 ? -1.646 -5.249 12.564 1.00 74.38 99 ALA A O 1
ATOM 739 N N . GLN A 1 100 ? -0.575 -3.307 12.169 1.00 82.06 100 GLN A N 1
ATOM 740 C CA . GLN A 1 100 ? -0.797 -2.725 13.487 1.00 82.06 100 GLN A CA 1
ATOM 741 C C . GLN A 1 100 ? -2.290 -2.515 13.768 1.00 82.06 100 GLN A C 1
ATOM 743 O O . GLN A 1 100 ? -2.780 -2.884 14.834 1.00 82.06 100 GLN A O 1
ATOM 748 N N . CYS A 1 101 ? -3.038 -1.983 12.797 1.00 82.31 101 CYS A N 1
ATOM 749 C CA . CYS A 1 101 ? -4.486 -1.802 12.902 1.00 82.31 101 CYS A CA 1
ATOM 750 C C . CYS A 1 101 ? -5.209 -3.135 13.148 1.00 82.31 101 CYS A C 1
ATOM 752 O O . CYS A 1 101 ? -6.063 -3.225 14.032 1.00 82.31 101 CYS A O 1
ATOM 754 N N . ILE A 1 102 ? -4.839 -4.185 12.409 1.00 81.12 102 ILE A N 1
ATOM 755 C CA . ILE A 1 102 ? -5.413 -5.526 12.574 1.00 81.12 102 ILE A CA 1
ATOM 756 C C . ILE A 1 102 ? -5.093 -6.078 13.970 1.00 81.12 102 ILE A C 1
ATOM 758 O O . ILE A 1 102 ? -5.984 -6.623 14.621 1.00 81.12 102 ILE A O 1
ATOM 762 N N . SER A 1 103 ? -3.857 -5.898 14.444 1.00 84.69 103 SER A N 1
ATOM 763 C CA . SER A 1 103 ? -3.428 -6.293 15.792 1.00 84.69 103 SER A CA 1
ATOM 764 C C . SER A 1 103 ? -4.268 -5.622 16.879 1.00 84.69 103 SER A C 1
ATOM 766 O O . SER A 1 103 ? -4.852 -6.297 17.723 1.00 84.69 103 SER A O 1
ATOM 768 N N . TYR A 1 104 ? -4.448 -4.303 16.795 1.00 87.75 104 TYR A N 1
ATOM 769 C CA . TYR A 1 104 ? -5.267 -3.547 17.745 1.00 87.75 104 TYR A CA 1
ATOM 770 C C . TYR A 1 104 ? -6.754 -3.897 17.711 1.00 87.75 104 TYR A C 1
ATOM 772 O O . TYR A 1 104 ? -7.440 -3.791 18.735 1.00 87.75 104 TYR A O 1
ATOM 780 N N . ALA A 1 105 ? -7.255 -4.307 16.546 1.00 87.12 105 ALA A N 1
ATOM 781 C CA . ALA A 1 105 ? -8.644 -4.684 16.361 1.00 87.12 105 ALA A CA 1
ATOM 782 C C . ALA A 1 105 ? -8.931 -6.160 16.689 1.00 87.12 105 ALA A C 1
ATOM 784 O O . ALA A 1 105 ? -10.107 -6.514 16.750 1.00 87.12 105 ALA A O 1
ATOM 785 N N . ALA A 1 106 ? -7.924 -7.012 16.919 1.00 86.50 106 ALA A N 1
ATOM 786 C CA . ALA A 1 106 ? -8.097 -8.436 17.224 1.00 86.50 106 ALA A CA 1
ATOM 787 C C . ALA A 1 106 ? -8.966 -8.670 18.484 1.00 86.50 106 ALA A C 1
ATOM 789 O O . ALA A 1 106 ? -8.868 -7.900 19.446 1.00 86.50 106 ALA A O 1
ATOM 790 N N . PRO A 1 107 ? -9.867 -9.679 18.499 1.00 86.44 107 PRO A N 1
ATOM 791 C CA . PRO A 1 107 ? -10.111 -10.739 17.498 1.00 86.44 107 PRO A CA 1
ATOM 792 C C . PRO A 1 107 ? -10.934 -10.298 16.267 1.00 86.44 107 PRO A C 1
ATOM 794 O O . PRO A 1 107 ? -11.390 -11.123 15.469 1.00 86.44 107 PRO A O 1
ATOM 797 N N . GLY A 1 108 ? -11.142 -8.993 16.129 1.00 89.00 108 GLY A N 1
ATOM 798 C CA . GLY A 1 108 ? -11.706 -8.306 14.976 1.00 89.00 108 GLY A CA 1
ATOM 799 C C . GLY A 1 108 ? -12.656 -7.176 15.396 1.00 89.00 108 GLY A C 1
ATOM 800 O O . GLY A 1 108 ? -13.146 -7.165 16.531 1.00 89.00 108 GLY A O 1
ATOM 801 N N . PRO A 1 109 ? -12.896 -6.171 14.543 1.00 91.25 109 PRO A N 1
ATOM 802 C CA . PRO A 1 109 ? -13.653 -4.979 14.907 1.00 91.25 109 PRO A CA 1
ATOM 803 C C . PRO A 1 109 ? -15.155 -5.247 15.007 1.00 91.25 109 PRO A C 1
ATOM 805 O O . PRO A 1 109 ? -15.715 -6.058 14.271 1.00 91.25 109 PRO A O 1
ATOM 808 N N . HIS A 1 110 ? -15.836 -4.525 15.893 1.00 93.62 110 HIS A N 1
ATOM 809 C CA . HIS A 1 110 ? -17.302 -4.507 15.917 1.00 93.62 110 HIS A CA 1
ATOM 810 C C . HIS A 1 110 ? -17.871 -3.550 14.873 1.00 93.62 110 HIS A C 1
ATOM 812 O O . HIS A 1 110 ? -18.984 -3.755 14.394 1.00 93.62 110 HIS A O 1
ATOM 818 N N . VAL A 1 111 ? -17.111 -2.517 14.511 1.00 94.12 111 VAL A N 1
ATOM 819 C CA . VAL A 1 111 ? -17.477 -1.587 13.448 1.00 94.12 111 VAL A CA 1
ATOM 820 C C . VAL A 1 111 ? -16.240 -0.989 12.781 1.00 94.12 111 VAL A C 1
ATOM 822 O O . VAL A 1 111 ? -15.268 -0.628 13.447 1.00 94.12 111 VAL A O 1
ATOM 825 N N . PHE A 1 112 ? -16.315 -0.848 11.462 1.00 91.19 112 PHE A N 1
ATOM 826 C CA . PHE A 1 112 ? -15.484 0.058 10.680 1.00 91.19 112 PHE A CA 1
ATOM 827 C C . PHE A 1 112 ? -16.258 1.362 10.459 1.00 91.19 112 PHE A C 1
ATOM 829 O O . PHE A 1 112 ? -17.340 1.349 9.865 1.00 91.19 112 PHE A O 1
ATOM 836 N N . LEU A 1 113 ? -15.721 2.483 10.934 1.00 93.88 113 LEU A N 1
ATOM 837 C CA . LEU A 1 113 ? -16.270 3.815 10.693 1.00 93.88 113 LEU A CA 1
ATOM 838 C C . LEU A 1 113 ? -15.487 4.486 9.571 1.00 93.88 113 LEU A C 1
ATOM 840 O O . LEU A 1 113 ? -14.338 4.877 9.774 1.00 93.88 113 LEU A O 1
ATOM 844 N N . ILE A 1 114 ? -16.106 4.633 8.397 1.00 91.19 114 ILE A N 1
ATOM 845 C CA . ILE A 1 114 ? -15.489 5.369 7.289 1.00 91.19 114 ILE A CA 1
ATOM 846 C C . ILE A 1 114 ? -15.788 6.854 7.459 1.00 91.19 114 ILE A C 1
ATOM 848 O O . ILE A 1 114 ? -16.905 7.299 7.204 1.00 91.19 114 ILE A O 1
ATOM 852 N N . VAL A 1 115 ? -14.791 7.613 7.898 1.00 90.25 115 VAL A N 1
ATOM 853 C CA . VAL A 1 115 ? -14.892 9.043 8.180 1.00 90.25 115 VAL A CA 1
ATOM 854 C C . VAL A 1 115 ? -14.770 9.842 6.884 1.00 90.25 115 VAL A C 1
ATOM 856 O O . VAL A 1 115 ? -13.760 9.763 6.182 1.00 90.25 115 VAL A O 1
ATOM 859 N N . ILE A 1 116 ? -15.801 10.628 6.583 1.00 88.50 116 ILE A N 1
ATOM 860 C CA . ILE A 1 116 ? -15.938 11.439 5.372 1.00 88.50 116 ILE A CA 1
ATOM 861 C C . ILE A 1 116 ? -16.209 12.881 5.785 1.00 88.50 116 ILE A C 1
ATOM 863 O O . ILE A 1 116 ? -17.132 13.157 6.550 1.00 88.50 116 ILE A O 1
ATOM 867 N N . ARG A 1 117 ? -15.447 13.827 5.237 1.00 86.94 117 ARG A N 1
ATOM 868 C CA . ARG A 1 117 ? -15.768 15.249 5.387 1.00 86.94 117 ARG A CA 1
ATOM 869 C C . ARG A 1 117 ? -16.969 15.575 4.504 1.00 86.94 117 ARG A C 1
ATOM 871 O O . ARG A 1 117 ? -16.895 15.404 3.291 1.00 86.94 117 ARG A O 1
ATOM 878 N N . LEU A 1 118 ? -18.046 16.087 5.097 1.00 81.12 118 LEU A N 1
ATOM 879 C CA . LEU A 1 118 ? -19.314 16.329 4.403 1.00 81.12 118 LEU A CA 1
ATOM 880 C C . LEU A 1 118 ? -19.168 17.132 3.096 1.00 81.12 118 LEU A C 1
ATOM 882 O O . LEU A 1 118 ? -19.798 16.805 2.100 1.00 81.12 118 LEU A O 1
ATOM 886 N N . GLU A 1 119 ? -18.317 18.156 3.073 1.00 73.31 119 GLU A N 1
ATOM 887 C CA . GLU A 1 119 ? -18.133 19.037 1.909 1.00 73.31 119 GLU A CA 1
ATOM 888 C C . GLU A 1 119 ? -17.460 18.364 0.704 1.00 73.31 119 GLU A C 1
ATOM 890 O O . GLU A 1 119 ? -17.491 18.907 -0.402 1.00 73.31 119 GLU A O 1
ATOM 895 N N . ARG A 1 120 ? -16.803 17.214 0.896 1.00 70.56 120 ARG A N 1
ATOM 896 C CA . ARG A 1 120 ? -15.899 16.649 -0.104 1.00 70.56 120 ARG A CA 1
ATOM 897 C C . ARG A 1 120 ? -16.045 15.133 -0.185 1.00 70.56 120 ARG A C 1
ATOM 899 O O . ARG A 1 120 ? -15.543 14.404 0.660 1.00 70.56 120 ARG A O 1
ATOM 906 N N . PHE A 1 121 ? -16.675 14.673 -1.263 1.00 77.81 121 PHE A N 1
ATOM 907 C CA . PHE A 1 121 ? -16.685 13.268 -1.661 1.00 77.81 121 PHE A CA 1
ATOM 908 C C . PHE A 1 121 ? -15.903 13.115 -2.963 1.00 77.81 121 PHE A C 1
ATOM 910 O O . PHE A 1 121 ? -16.318 13.620 -4.007 1.00 77.81 121 PHE A O 1
ATOM 917 N N . THR A 1 122 ? -14.738 12.486 -2.893 1.00 73.94 122 THR A N 1
ATOM 918 C CA . THR A 1 122 ? -13.834 12.279 -4.026 1.00 73.94 122 THR A CA 1
ATOM 919 C C . THR A 1 122 ? -13.737 10.799 -4.384 1.00 73.94 122 THR A C 1
ATOM 921 O O . THR A 1 122 ? -14.229 9.921 -3.673 1.00 73.94 122 THR A O 1
ATOM 924 N N . ALA A 1 123 ? -13.053 10.509 -5.492 1.00 71.94 123 ALA A N 1
ATOM 925 C CA . ALA A 1 123 ? -12.738 9.140 -5.889 1.00 71.94 123 ALA A CA 1
ATOM 926 C C . ALA A 1 123 ? -11.960 8.367 -4.803 1.00 71.94 123 ALA A C 1
ATOM 928 O O . ALA A 1 123 ? -12.008 7.144 -4.767 1.00 71.94 123 ALA A O 1
ATOM 929 N N . GLU A 1 124 ? -11.248 9.057 -3.911 1.00 67.31 124 GLU A N 1
ATOM 930 C CA . GLU A 1 124 ? -10.518 8.440 -2.802 1.00 67.31 124 GLU A CA 1
ATOM 931 C C . GLU A 1 124 ? -11.467 7.862 -1.737 1.00 67.31 124 GLU A C 1
ATOM 933 O O . GLU A 1 124 ? -11.331 6.704 -1.333 1.00 67.31 124 GLU A O 1
ATOM 938 N N . GLU A 1 125 ? -12.500 8.615 -1.344 1.00 74.19 125 GLU A N 1
ATOM 939 C CA . GLU A 1 125 ? -13.540 8.113 -0.443 1.00 74.19 125 GLU A CA 1
ATOM 940 C C . GLU A 1 125 ? -14.289 6.930 -1.077 1.00 74.19 125 GLU A C 1
ATOM 942 O O . GLU A 1 125 ? -14.486 5.909 -0.417 1.00 74.19 125 GLU A O 1
ATOM 947 N N . GLN A 1 126 ? -14.605 7.002 -2.378 1.00 74.38 126 GLN A N 1
ATOM 948 C CA . GLN A 1 126 ? -15.223 5.887 -3.115 1.00 74.38 126 GLN A CA 1
ATOM 949 C C . GLN A 1 126 ? -14.362 4.615 -3.095 1.00 74.38 126 GLN A C 1
ATOM 951 O O . GLN A 1 126 ? -14.888 3.510 -2.977 1.00 74.38 126 GLN A O 1
ATOM 956 N N . LYS A 1 127 ? -13.037 4.754 -3.184 1.00 70.94 127 LYS A N 1
ATOM 957 C CA . LYS A 1 127 ? -12.099 3.621 -3.151 1.00 70.94 127 LYS A CA 1
ATOM 958 C C . LYS A 1 127 ? -11.945 3.012 -1.754 1.00 70.94 127 LYS A C 1
ATOM 960 O O . LYS A 1 127 ? -11.563 1.853 -1.643 1.00 70.94 127 LYS A O 1
ATOM 965 N N . THR A 1 128 ? -12.270 3.740 -0.683 1.00 71.81 128 THR A N 1
ATOM 966 C CA . THR A 1 128 ? -12.062 3.267 0.702 1.00 71.81 128 THR A CA 1
ATOM 967 C C . THR A 1 128 ? -12.872 2.006 1.014 1.00 71.81 128 THR A C 1
ATOM 969 O O . THR A 1 128 ? -12.356 1.069 1.621 1.00 71.81 128 THR A O 1
ATOM 972 N N . ILE A 1 129 ? -14.132 1.948 0.572 1.00 71.38 129 ILE A N 1
ATOM 973 C CA . ILE A 1 129 ? -14.984 0.769 0.789 1.00 71.38 129 ILE A CA 1
ATOM 974 C C . ILE A 1 129 ? -14.520 -0.430 -0.049 1.00 71.38 129 ILE A C 1
ATOM 976 O O . ILE A 1 129 ? -14.559 -1.560 0.429 1.00 71.38 129 ILE A O 1
ATOM 980 N N . GLN A 1 130 ? -13.992 -0.184 -1.254 1.00 68.88 130 GLN A N 1
ATOM 981 C CA . GLN A 1 130 ? -13.400 -1.227 -2.096 1.00 68.88 130 GLN A CA 1
ATOM 982 C C . GLN A 1 130 ? -12.185 -1.845 -1.406 1.00 68.88 130 GLN A C 1
ATOM 984 O O . GLN A 1 130 ? -12.099 -3.062 -1.321 1.00 68.88 130 GLN A O 1
ATOM 989 N N . ILE A 1 131 ? -11.313 -1.023 -0.815 1.00 66.44 131 ILE A N 1
ATOM 990 C CA . ILE A 1 131 ? -10.170 -1.504 -0.027 1.00 66.44 131 ILE A CA 1
ATOM 991 C C . ILE A 1 131 ? -10.644 -2.328 1.171 1.00 66.44 131 ILE A C 1
ATOM 993 O O . ILE A 1 131 ? -10.097 -3.392 1.436 1.00 66.44 131 ILE A O 1
ATOM 997 N N . ILE A 1 132 ? -11.682 -1.888 1.886 1.00 68.38 132 ILE A N 1
ATOM 998 C CA . ILE A 1 132 ? -12.234 -2.669 3.003 1.00 68.38 132 ILE A CA 1
ATOM 999 C C . ILE A 1 132 ? -12.749 -4.029 2.511 1.00 68.38 132 ILE A C 1
ATOM 1001 O O . ILE A 1 132 ? -12.471 -5.047 3.143 1.00 68.38 132 ILE A O 1
ATOM 1005 N N . HIS A 1 133 ? -13.435 -4.078 1.369 1.00 68.50 133 HIS A N 1
ATOM 1006 C CA . HIS A 1 133 ? -13.877 -5.333 0.761 1.00 68.50 133 HIS A CA 1
ATOM 1007 C C . HIS A 1 133 ? -12.725 -6.201 0.246 1.00 68.50 133 HIS A C 1
ATOM 1009 O O . HIS A 1 133 ? -12.810 -7.423 0.309 1.00 68.50 133 HIS A O 1
ATOM 1015 N N . GLU A 1 134 ? -11.643 -5.605 -0.240 1.00 62.31 134 GLU A N 1
ATOM 1016 C CA . GLU A 1 134 ? -10.466 -6.335 -0.712 1.00 62.31 134 GLU A CA 1
ATOM 1017 C C . GLU A 1 134 ? -9.616 -6.889 0.435 1.00 62.31 134 GLU A C 1
ATOM 1019 O O . GLU A 1 134 ? -9.108 -8.000 0.321 1.00 62.31 134 GLU A O 1
ATOM 1024 N N . LEU A 1 135 ? -9.476 -6.148 1.539 1.00 57.75 135 LEU A N 1
ATOM 1025 C CA . LEU A 1 135 ? -8.666 -6.542 2.699 1.00 57.75 135 LEU A CA 1
ATOM 1026 C C . LEU A 1 135 ? -9.421 -7.455 3.673 1.00 57.75 135 LEU A C 1
ATOM 1028 O O . LEU A 1 135 ? -8.839 -8.341 4.302 1.00 57.75 135 LEU A O 1
ATOM 1032 N N . PHE A 1 136 ? -10.720 -7.209 3.836 1.00 64.88 136 PHE A N 1
ATOM 1033 C CA . PHE A 1 136 ? -11.567 -7.865 4.829 1.00 64.88 136 PHE A CA 1
ATOM 1034 C C . PHE A 1 136 ? -12.754 -8.594 4.180 1.00 64.88 136 PHE A C 1
ATOM 1036 O O . PHE A 1 136 ? -13.657 -9.056 4.862 1.00 64.88 136 PHE A O 1
ATOM 1043 N N . GLY A 1 137 ? -12.785 -8.744 2.860 1.00 63.47 137 GLY A N 1
ATOM 1044 C CA . GLY A 1 137 ? -13.865 -9.442 2.169 1.00 63.47 137 GLY A CA 1
ATOM 1045 C C . GLY A 1 137 ? -15.195 -8.674 2.124 1.00 63.47 137 GLY A C 1
ATOM 1046 O O . GLY A 1 137 ? -15.470 -7.736 2.872 1.00 63.47 137 GLY A O 1
ATOM 1047 N N . GLU A 1 138 ? -16.092 -9.137 1.256 1.00 73.62 138 GLU A N 1
ATOM 1048 C CA . GLU A 1 138 ? -17.425 -8.545 1.036 1.00 73.62 138 GLU A CA 1
ATOM 1049 C C . GLU A 1 138 ? -18.269 -8.451 2.321 1.00 73.62 138 GLU A C 1
ATOM 1051 O O . GLU A 1 138 ? -19.038 -7.509 2.517 1.00 73.62 138 GLU A O 1
ATOM 1056 N N . LYS A 1 139 ? -18.091 -9.403 3.251 1.00 81.06 139 LYS A N 1
ATOM 1057 C CA . LYS A 1 139 ? -18.807 -9.413 4.537 1.00 81.06 139 LYS A CA 1
ATOM 1058 C C . LYS A 1 139 ? -18.433 -8.239 5.442 1.00 81.06 139 LYS A C 1
ATOM 1060 O O . LYS A 1 139 ? -19.231 -7.895 6.305 1.00 81.06 139 LYS A O 1
ATOM 1065 N N . ALA A 1 140 ? -17.283 -7.593 5.251 1.00 80.81 140 ALA A N 1
ATOM 1066 C CA . ALA A 1 140 ? -16.898 -6.445 6.068 1.00 80.81 140 ALA A CA 1
ATOM 1067 C C . ALA A 1 140 ? -17.911 -5.292 5.975 1.00 80.81 140 ALA A C 1
ATOM 1069 O O . ALA A 1 140 ? -18.158 -4.629 6.979 1.00 80.81 140 ALA A O 1
ATOM 1070 N N . GLY A 1 141 ? -18.593 -5.134 4.830 1.00 86.19 141 GLY A N 1
ATOM 1071 C CA . GLY A 1 141 ? -19.631 -4.112 4.649 1.00 86.19 141 GLY A CA 1
ATOM 1072 C C . GLY A 1 141 ? -20.822 -4.249 5.603 1.00 86.19 141 GLY A C 1
ATOM 1073 O O . GLY A 1 141 ? -21.475 -3.249 5.908 1.00 86.19 141 GLY A O 1
ATOM 1074 N N . SER A 1 142 ? -21.095 -5.452 6.135 1.00 90.31 142 SER A N 1
ATOM 1075 C CA . SER A 1 142 ? -22.137 -5.646 7.158 1.00 90.31 142 SER A CA 1
ATOM 1076 C C . SER A 1 142 ? -21.762 -5.064 8.521 1.00 90.31 142 SER A C 1
ATOM 1078 O O . SER A 1 142 ? -22.642 -4.895 9.367 1.00 90.31 142 SER A O 1
ATOM 1080 N N . TYR A 1 143 ? -20.483 -4.741 8.714 1.00 92.94 143 TYR A N 1
ATOM 1081 C CA . TYR A 1 143 ? -19.896 -4.131 9.904 1.00 92.94 143 TYR A CA 1
ATOM 1082 C C . TYR A 1 143 ? -19.388 -2.706 9.635 1.00 92.94 143 TYR A C 1
ATOM 1084 O O . TYR A 1 143 ? -18.586 -2.183 10.404 1.00 92.94 143 TYR A O 1
ATOM 1092 N N . THR A 1 144 ? -19.825 -2.065 8.549 1.00 92.69 144 THR A N 1
ATOM 1093 C CA . THR A 1 144 ? -19.358 -0.729 8.158 1.00 92.69 144 THR A CA 1
ATOM 1094 C C . THR A 1 144 ? -20.461 0.316 8.279 1.00 92.69 144 THR A C 1
ATOM 1096 O O . THR A 1 144 ? -21.579 0.118 7.795 1.00 92.69 144 THR A O 1
ATOM 1099 N N . ILE A 1 145 ? -20.121 1.457 8.878 1.00 95.31 145 ILE A N 1
ATOM 1100 C CA . ILE A 1 145 ? -20.948 2.667 8.923 1.00 95.31 145 ILE A CA 1
ATOM 1101 C C . ILE A 1 145 ? -20.137 3.819 8.321 1.00 95.31 145 ILE A C 1
ATOM 1103 O O . ILE A 1 145 ? -18.974 4.019 8.668 1.00 95.31 145 ILE A O 1
ATOM 1107 N N . ALA A 1 146 ? -20.752 4.601 7.439 1.00 94.38 146 ALA A N 1
ATOM 1108 C CA . ALA A 1 146 ? -20.176 5.861 6.982 1.00 94.38 146 ALA A CA 1
ATOM 1109 C C . ALA A 1 146 ? -20.403 6.952 8.037 1.00 94.38 146 ALA A C 1
ATOM 1111 O O . ALA A 1 146 ? -21.515 7.108 8.535 1.00 94.38 146 ALA A O 1
ATOM 1112 N N . LEU A 1 147 ? -19.388 7.731 8.380 1.00 95.25 147 LEU A N 1
ATOM 1113 C CA . LEU A 1 147 ? -19.494 8.808 9.356 1.00 95.25 147 LEU A CA 1
ATOM 1114 C C . LEU A 1 147 ? -19.147 10.141 8.698 1.00 95.25 147 LEU A C 1
ATOM 1116 O O . LEU A 1 147 ? -18.008 10.360 8.299 1.00 95.25 147 LEU A O 1
ATOM 1120 N N . PHE A 1 148 ? -20.120 11.042 8.615 1.00 92.38 148 PHE A N 1
ATOM 1121 C CA . PHE A 1 148 ? -19.909 12.390 8.103 1.00 92.38 148 PHE A CA 1
ATOM 1122 C C . PHE A 1 148 ? -19.459 13.328 9.219 1.00 92.38 148 PHE A C 1
ATOM 1124 O O . PHE A 1 148 ? -20.151 13.458 10.225 1.00 92.38 148 PHE A O 1
ATOM 1131 N N . THR A 1 149 ? -18.334 14.008 9.029 1.00 89.25 149 THR A N 1
ATOM 1132 C CA . THR A 1 149 ? -17.863 15.093 9.904 1.00 89.25 149 THR A CA 1
ATOM 1133 C C . THR A 1 149 ? -18.295 16.454 9.357 1.00 89.25 149 THR A C 1
ATOM 1135 O O . THR A 1 149 ? -18.662 16.557 8.184 1.00 89.25 149 THR A O 1
ATOM 1138 N N . PHE A 1 150 ? -18.214 17.504 10.183 1.00 81.88 150 PHE A N 1
ATOM 1139 C CA . PHE A 1 150 ? -18.695 18.861 9.860 1.00 81.88 150 PHE A CA 1
ATOM 1140 C C . PHE A 1 150 ? -20.219 18.910 9.645 1.00 81.88 150 PHE A C 1
ATOM 1142 O O . PHE A 1 150 ? -20.729 19.484 8.680 1.00 81.88 150 PHE A O 1
ATOM 1149 N N . GLY A 1 151 ? -20.972 18.238 10.522 1.00 81.56 151 GLY A N 1
ATOM 1150 C CA . GLY A 1 151 ? -22.436 18.226 10.492 1.00 81.56 151 GLY A CA 1
ATOM 1151 C C . GLY A 1 151 ? -23.090 19.584 10.785 1.00 81.56 151 GLY A C 1
ATOM 1152 O O . GLY A 1 151 ? -24.246 19.800 10.414 1.00 81.56 151 GLY A O 1
ATOM 1153 N N . ASP A 1 152 ? -22.363 20.512 11.400 1.00 82.88 152 ASP A N 1
ATOM 1154 C CA . ASP A 1 152 ? -22.745 21.913 11.596 1.00 82.88 152 ASP A CA 1
ATOM 1155 C C . ASP A 1 152 ? -23.069 22.619 10.270 1.00 82.88 152 ASP A C 1
ATOM 1157 O O . ASP A 1 152 ? -24.057 23.357 10.185 1.00 82.88 152 ASP A O 1
ATOM 1161 N N . ASN A 1 153 ? -22.348 22.288 9.197 1.00 81.31 153 ASN A N 1
ATOM 1162 C CA . ASN A 1 153 ? -22.605 22.819 7.858 1.00 81.31 153 ASN A CA 1
ATOM 1163 C C . ASN A 1 153 ? -24.008 22.475 7.326 1.00 81.31 153 ASN A C 1
ATOM 1165 O O . ASN A 1 153 ? -24.637 23.302 6.661 1.00 81.31 153 ASN A O 1
ATOM 1169 N N . LEU A 1 154 ? -24.546 21.286 7.636 1.00 81.12 154 LEU A N 1
ATOM 1170 C CA . LEU A 1 154 ? -25.922 20.921 7.256 1.00 81.12 154 LEU A CA 1
ATOM 1171 C C . LEU A 1 154 ? -26.948 21.793 7.974 1.00 81.12 154 LEU A C 1
ATOM 1173 O O . LEU A 1 154 ? -27.923 22.234 7.360 1.00 81.12 154 LEU A O 1
ATOM 1177 N N . LYS A 1 155 ? -26.716 22.053 9.268 1.00 79.19 155 LYS A N 1
ATOM 1178 C CA . LYS A 1 155 ? -27.585 22.899 10.093 1.00 79.19 155 LYS A CA 1
ATOM 1179 C C . LYS A 1 155 ? -27.578 24.333 9.562 1.00 79.19 155 LYS A C 1
ATOM 1181 O O . LYS A 1 155 ? -28.651 24.895 9.342 1.00 79.19 155 LYS A O 1
ATOM 1186 N N . ALA A 1 156 ? -26.395 24.885 9.285 1.00 80.69 156 ALA A N 1
ATOM 1187 C CA . ALA A 1 156 ? -26.231 26.229 8.731 1.00 80.69 156 ALA A CA 1
ATOM 1188 C C . ALA A 1 156 ? -26.915 26.380 7.361 1.00 80.69 156 ALA A C 1
ATOM 1190 O O . ALA A 1 156 ? -27.622 27.360 7.120 1.00 80.69 156 ALA A O 1
ATOM 1191 N N . ALA A 1 157 ? -26.778 25.377 6.489 1.00 80.94 157 ALA A N 1
ATOM 1192 C CA . ALA A 1 157 ? -27.398 25.369 5.166 1.00 80.94 157 ALA A CA 1
ATOM 1193 C C . ALA A 1 157 ? -28.900 25.015 5.175 1.00 80.94 157 ALA A C 1
ATOM 1195 O O . ALA A 1 157 ? -29.552 25.132 4.137 1.00 80.94 157 ALA A O 1
ATOM 1196 N N . LYS A 1 158 ? -29.462 24.573 6.313 1.00 84.94 158 LYS A N 1
ATOM 1197 C CA . LYS A 1 158 ? -30.830 24.024 6.435 1.00 84.94 158 LYS A CA 1
ATOM 1198 C C . LYS A 1 158 ? -31.104 22.869 5.459 1.00 84.94 158 LYS A C 1
ATOM 1200 O O . LYS A 1 158 ? -32.202 22.736 4.919 1.00 84.94 158 LYS A O 1
ATOM 1205 N N . VAL A 1 159 ? -30.098 22.029 5.230 1.00 86.38 159 VAL A N 1
ATOM 1206 C CA . VAL A 1 159 ? -30.155 20.875 4.321 1.00 86.38 159 VAL A CA 1
ATOM 1207 C C . VAL A 1 159 ? -30.160 19.594 5.150 1.00 86.38 159 VAL A C 1
ATOM 1209 O O . VAL A 1 159 ? -29.339 19.435 6.047 1.00 86.38 159 VAL A O 1
ATOM 1212 N N . SER A 1 160 ? -31.058 18.649 4.854 1.00 89.00 160 SER A N 1
ATOM 1213 C CA . SER A 1 160 ? -31.009 17.328 5.494 1.00 89.00 160 SER A CA 1
ATOM 1214 C C . SER A 1 160 ? -29.926 16.454 4.861 1.00 89.00 160 SER A C 1
ATOM 1216 O O . SER A 1 160 ? -29.728 16.494 3.642 1.00 89.00 160 SER A O 1
ATOM 1218 N N . ILE A 1 161 ? -29.271 15.612 5.663 1.00 88.94 161 ILE A N 1
ATOM 1219 C CA . ILE A 1 161 ? -28.259 14.663 5.174 1.00 88.94 161 ILE A CA 1
ATOM 1220 C C . ILE A 1 161 ? -28.814 13.735 4.079 1.00 88.94 161 ILE A C 1
ATOM 1222 O O . ILE A 1 161 ? -28.148 13.512 3.072 1.00 88.94 161 ILE A O 1
ATOM 1226 N N . ASP A 1 162 ? -30.066 13.285 4.189 1.00 88.75 162 ASP A N 1
ATOM 1227 C CA . ASP A 1 162 ? -30.727 12.480 3.154 1.00 88.75 162 ASP A CA 1
ATOM 1228 C C . ASP A 1 162 ? -30.822 13.203 1.809 1.00 88.75 162 ASP A C 1
ATOM 1230 O O . ASP A 1 162 ? -30.584 12.616 0.752 1.00 88.75 162 ASP A O 1
ATOM 1234 N N . SER A 1 163 ? -31.176 14.492 1.833 1.00 87.50 163 SER A N 1
ATOM 1235 C CA . SER A 1 163 ? -31.247 15.299 0.614 1.00 87.50 163 SER A CA 1
ATOM 1236 C C . SER A 1 163 ? -29.862 15.571 0.029 1.00 87.50 163 SER A C 1
ATOM 1238 O O . SER A 1 163 ? -29.733 15.683 -1.187 1.00 87.50 163 SER A O 1
ATOM 1240 N N . PHE A 1 164 ? -28.828 15.641 0.872 1.00 87.50 164 PHE A N 1
ATOM 1241 C CA . PHE A 1 164 ? -27.441 15.779 0.446 1.00 87.50 164 PHE A CA 1
ATOM 1242 C C . PHE A 1 164 ? -26.939 14.504 -0.247 1.00 87.50 164 PHE A C 1
ATOM 1244 O O . PHE A 1 164 ? -26.451 14.580 -1.372 1.00 87.50 164 PHE A O 1
ATOM 1251 N N . ILE A 1 165 ? -27.146 13.332 0.364 1.00 89.38 165 ILE A N 1
ATOM 1252 C CA . ILE A 1 165 ? -26.723 12.035 -0.189 1.00 89.38 165 ILE A CA 1
ATOM 1253 C C . ILE A 1 165 ? -27.381 11.782 -1.552 1.00 89.38 165 ILE A C 1
ATOM 1255 O O . ILE A 1 165 ? -26.694 11.440 -2.512 1.00 89.38 165 ILE A O 1
ATOM 1259 N N . LYS A 1 166 ? -28.692 12.034 -1.677 1.00 89.50 166 LYS A N 1
ATOM 1260 C CA . LYS A 1 166 ? -29.451 11.805 -2.923 1.00 89.50 166 LYS A CA 1
ATOM 1261 C C . LYS A 1 166 ? -28.992 12.655 -4.112 1.00 89.50 166 LYS A C 1
ATOM 1263 O O . LYS A 1 166 ? -29.307 12.306 -5.246 1.00 89.50 166 LYS A O 1
ATOM 1268 N N . LYS A 1 167 ? -28.274 13.761 -3.885 1.00 87.06 167 LYS A N 1
ATOM 1269 C CA . LYS A 1 167 ? -27.751 14.616 -4.967 1.00 87.06 167 LYS A CA 1
ATOM 1270 C C . LYS A 1 167 ? -26.553 14.002 -5.689 1.00 87.06 167 LYS A C 1
ATOM 1272 O O . LYS A 1 167 ? -26.244 14.437 -6.793 1.00 87.06 167 LYS A O 1
ATOM 1277 N N . ASN A 1 168 ? -25.879 13.024 -5.085 1.00 83.81 168 ASN A N 1
ATOM 1278 C CA . ASN A 1 168 ? -24.713 12.372 -5.663 1.00 83.81 168 ASN A CA 1
ATOM 1279 C C . ASN A 1 168 ? -24.954 10.855 -5.729 1.00 83.81 168 ASN A C 1
ATOM 1281 O O . ASN A 1 168 ? -25.062 10.180 -4.702 1.00 83.81 168 ASN A O 1
ATOM 1285 N N . ALA A 1 169 ? -25.064 10.329 -6.953 1.00 87.69 169 ALA A N 1
ATOM 1286 C CA . ALA A 1 169 ? -25.346 8.916 -7.196 1.00 87.69 169 ALA A CA 1
ATOM 1287 C C . ALA A 1 169 ? -24.245 8.007 -6.633 1.00 87.69 169 ALA A C 1
ATOM 1289 O O . ALA A 1 169 ? -24.552 6.997 -6.003 1.00 87.69 169 ALA A O 1
ATOM 1290 N N . ASP A 1 170 ? -22.981 8.406 -6.775 1.00 85.81 170 ASP A N 1
ATOM 1291 C CA . ASP A 1 170 ? -21.854 7.631 -6.265 1.00 85.81 170 ASP A CA 1
ATOM 1292 C C . ASP A 1 170 ? -21.824 7.614 -4.735 1.00 85.81 170 ASP A C 1
ATOM 1294 O O . ASP A 1 170 ? -21.532 6.587 -4.129 1.00 85.81 170 ASP A O 1
ATOM 1298 N N . LEU A 1 171 ? -22.157 8.739 -4.093 1.00 87.38 171 LEU A N 1
ATOM 1299 C CA . LEU A 1 171 ? -22.273 8.805 -2.636 1.00 87.38 171 LEU A CA 1
ATOM 1300 C C . LEU A 1 171 ? -23.426 7.926 -2.146 1.00 87.38 171 LEU A C 1
ATOM 1302 O O . LEU A 1 171 ? -23.279 7.198 -1.169 1.00 87.38 171 LEU A O 1
ATOM 1306 N N . SER A 1 172 ? -24.564 7.958 -2.839 1.00 90.12 172 SER A N 1
ATOM 1307 C CA . SER A 1 172 ? -25.708 7.093 -2.529 1.00 90.12 172 SER A CA 1
ATOM 1308 C C . SER A 1 172 ? -25.337 5.610 -2.630 1.00 90.12 172 SER A C 1
ATOM 1310 O O . SER A 1 172 ? -25.684 4.821 -1.751 1.00 90.12 172 SER A O 1
ATOM 1312 N N . GLU A 1 173 ? -24.591 5.237 -3.668 1.00 89.50 173 GLU A N 1
ATOM 1313 C CA . GLU A 1 173 ? -24.097 3.877 -3.874 1.00 89.50 173 GLU A CA 1
ATOM 1314 C C . GLU A 1 173 ? -23.066 3.471 -2.811 1.00 89.50 173 GLU A C 1
ATOM 1316 O O . GLU A 1 173 ? -23.154 2.384 -2.242 1.00 89.50 173 GLU A O 1
ATOM 1321 N N . PHE A 1 174 ? -22.146 4.366 -2.458 1.00 89.25 174 PHE A N 1
ATOM 1322 C CA . PHE A 1 174 ? -21.186 4.158 -1.376 1.00 89.25 174 PHE A CA 1
ATOM 1323 C C . PHE A 1 174 ? -21.883 3.909 -0.025 1.00 89.25 174 PHE A C 1
ATOM 1325 O O . PHE A 1 174 ? -21.560 2.957 0.691 1.00 89.25 174 PHE A O 1
ATOM 1332 N N . ILE A 1 175 ? -22.899 4.710 0.309 1.00 91.75 175 ILE A N 1
ATOM 1333 C CA . ILE A 1 175 ? -23.698 4.520 1.527 1.00 91.75 175 ILE A CA 1
ATOM 1334 C C . ILE A 1 175 ? -24.460 3.192 1.495 1.00 91.75 175 ILE A C 1
ATOM 1336 O O . ILE A 1 175 ? -24.599 2.549 2.532 1.00 91.75 175 ILE A O 1
ATOM 1340 N N . ARG A 1 176 ? -24.917 2.740 0.323 1.00 90.44 176 ARG A N 1
ATOM 1341 C CA . ARG A 1 176 ? -25.582 1.438 0.163 1.00 90.44 176 ARG A CA 1
ATOM 1342 C C . ARG A 1 176 ? -24.641 0.263 0.457 1.00 90.44 176 ARG A C 1
ATOM 1344 O O . ARG A 1 176 ? -25.099 -0.764 0.957 1.00 90.44 176 ARG A O 1
ATOM 1351 N N . GLN A 1 177 ? -23.353 0.401 0.145 1.00 88.12 177 GLN A N 1
ATOM 1352 C CA . GLN A 1 177 ? -22.329 -0.611 0.444 1.00 88.12 177 GLN A CA 1
ATOM 1353 C C . GLN A 1 177 ? -22.009 -0.674 1.948 1.00 88.12 177 GLN A C 1
ATOM 1355 O O . GLN A 1 177 ? -21.753 -1.754 2.483 1.00 88.12 177 GLN A O 1
ATOM 1360 N N . CYS A 1 178 ? -22.132 0.451 2.656 1.00 91.19 178 CYS A N 1
ATOM 1361 C CA . CYS A 1 178 ? -22.095 0.506 4.117 1.00 91.19 178 CYS A CA 1
ATOM 1362 C C . CYS A 1 178 ? -23.430 0.012 4.702 1.00 91.19 178 CYS A C 1
ATOM 1364 O O . CYS A 1 178 ? -24.355 0.792 4.918 1.00 91.19 178 CYS A O 1
ATOM 1366 N N . GLN A 1 179 ? -23.576 -1.281 4.999 1.00 89.88 179 GLN A N 1
ATOM 1367 C CA . GLN A 1 179 ? -24.876 -1.829 5.431 1.00 89.88 179 GLN A CA 1
ATOM 1368 C C . GLN A 1 179 ? -25.282 -1.409 6.854 1.00 89.88 179 GLN A C 1
ATOM 1370 O O . GLN A 1 179 ? -26.409 -1.688 7.286 1.00 89.88 179 GLN A O 1
ATOM 1375 N N . GLY A 1 180 ? -24.382 -0.775 7.605 1.00 89.62 180 GLY A N 1
ATOM 1376 C CA . GLY A 1 180 ? -24.706 -0.050 8.829 1.00 89.62 180 GLY A CA 1
ATOM 1377 C C . GLY A 1 180 ? -25.303 1.342 8.565 1.00 89.62 180 GLY A C 1
ATOM 1378 O O . GLY A 1 180 ? -25.793 1.980 9.491 1.00 89.62 180 GLY A O 1
ATOM 1379 N N . GLY A 1 181 ? -25.326 1.811 7.315 1.00 94.00 181 GLY A N 1
ATOM 1380 C CA . GLY A 1 181 ? -25.816 3.124 6.898 1.00 94.00 181 GLY A CA 1
ATOM 1381 C C . GLY A 1 181 ? -24.814 4.238 7.199 1.00 94.00 181 GLY A C 1
ATOM 1382 O O . GLY A 1 181 ? -23.605 4.016 7.171 1.00 94.00 181 GLY A O 1
ATOM 1383 N N . TYR A 1 182 ? -25.318 5.438 7.506 1.00 94.88 182 TYR A N 1
ATOM 1384 C CA . TYR A 1 182 ? -24.488 6.605 7.824 1.00 94.88 182 TYR A CA 1
ATOM 1385 C C . TYR A 1 182 ? -24.804 7.246 9.178 1.00 94.88 182 TYR A C 1
ATOM 1387 O O . TYR A 1 182 ? -25.926 7.146 9.667 1.00 94.88 182 TYR A O 1
ATOM 1395 N N . HIS A 1 183 ? -23.854 7.959 9.763 1.00 95.06 183 HIS A N 1
ATOM 1396 C CA . HIS A 1 183 ? -24.047 8.806 10.940 1.00 95.06 183 HIS A CA 1
ATOM 1397 C C . HIS A 1 183 ? -23.416 10.180 10.699 1.00 95.06 183 HIS A C 1
ATOM 1399 O O . HIS A 1 183 ? -22.574 10.313 9.812 1.00 95.06 183 HIS A O 1
ATOM 1405 N N . VAL A 1 184 ? -23.834 11.205 11.438 1.00 92.94 184 VAL A N 1
ATOM 1406 C CA . VAL A 1 184 ? -23.331 12.577 11.267 1.00 92.94 184 VAL A CA 1
ATOM 1407 C C . VAL A 1 184 ? -22.825 13.094 12.603 1.00 92.94 184 VAL A C 1
ATOM 1409 O O . VAL A 1 184 ? -23.549 13.044 13.593 1.00 92.94 184 VAL A O 1
ATOM 1412 N N . PHE A 1 185 ? -21.600 13.603 12.603 1.00 91.31 185 PHE A N 1
ATOM 1413 C CA . PHE A 1 185 ? -20.933 14.204 13.745 1.00 91.31 185 PHE A CA 1
ATOM 1414 C C . PHE A 1 185 ? -20.661 15.686 13.522 1.00 91.31 185 PHE A C 1
ATOM 1416 O O . PHE A 1 185 ? -20.291 16.136 12.432 1.00 91.31 185 PHE A O 1
ATOM 1423 N N . ASP A 1 186 ? -20.790 16.424 14.612 1.00 87.56 186 ASP A N 1
ATOM 1424 C CA . ASP A 1 186 ? -20.303 17.782 14.765 1.00 87.56 186 ASP A CA 1
ATOM 1425 C C . ASP A 1 186 ? -19.232 17.748 15.859 1.00 87.56 186 ASP A C 1
ATOM 1427 O O . ASP A 1 186 ? -19.537 17.851 17.043 1.00 87.56 186 ASP A O 1
ATOM 1431 N N . ASN A 1 187 ? -17.974 17.550 15.449 1.00 84.50 187 ASN A N 1
ATOM 1432 C CA . ASN A 1 187 ? -16.842 17.392 16.370 1.00 84.50 187 ASN A CA 1
ATOM 1433 C C . ASN A 1 187 ? -16.517 18.680 17.152 1.00 84.50 187 ASN A C 1
ATOM 1435 O O . ASN A 1 187 ? -15.675 18.638 18.046 1.00 84.50 187 ASN A O 1
ATOM 1439 N N . MET A 1 188 ? -17.140 19.814 16.805 1.00 79.75 188 MET A N 1
ATOM 1440 C CA . MET A 1 188 ? -17.024 21.074 17.546 1.00 79.75 188 MET A CA 1
ATOM 1441 C C . MET A 1 188 ? -18.072 21.182 18.660 1.00 79.75 188 MET A C 1
ATOM 1443 O O . MET A 1 188 ? -17.930 22.010 19.557 1.00 79.75 188 MET A O 1
ATOM 1447 N N . ALA A 1 189 ? -19.125 20.365 18.607 1.00 78.81 189 ALA A N 1
ATOM 1448 C CA . ALA A 1 189 ? -20.151 20.318 19.630 1.00 78.81 189 ALA A CA 1
ATOM 1449 C C . ALA A 1 189 ? -19.789 19.285 20.705 1.00 78.81 189 ALA A C 1
ATOM 1451 O O . ALA A 1 189 ? -19.635 18.097 20.426 1.00 78.81 189 ALA A O 1
ATOM 1452 N N . GLU A 1 190 ? -19.743 19.722 21.961 1.00 76.00 190 GLU A N 1
ATOM 1453 C CA . GLU A 1 190 ? -19.614 18.846 23.133 1.00 76.00 190 GLU A CA 1
ATOM 1454 C C . GLU A 1 190 ? -20.967 18.197 23.485 1.00 76.00 190 GLU A C 1
ATOM 1456 O O . GLU A 1 190 ? -21.479 18.326 24.596 1.00 76.00 190 GLU A O 1
ATOM 1461 N N . ASP A 1 191 ? -21.597 17.539 22.509 1.00 82.44 191 ASP A N 1
ATOM 1462 C CA . ASP A 1 191 ? -22.906 16.908 22.682 1.00 82.44 191 ASP A CA 1
ATOM 1463 C C . ASP A 1 191 ? -22.777 15.377 22.808 1.00 82.44 191 ASP A C 1
ATOM 1465 O O . ASP A 1 191 ? -22.603 14.675 21.803 1.00 82.44 191 ASP A O 1
ATOM 1469 N N . PRO A 1 192 ? -22.917 14.815 24.025 1.00 85.94 192 PRO A N 1
ATOM 1470 C CA . PRO A 1 192 ? -22.818 13.375 24.242 1.00 85.94 192 PRO A CA 1
ATOM 1471 C C . PRO A 1 192 ? -23.959 12.589 23.575 1.00 85.94 192 PRO A C 1
ATOM 1473 O O . PRO A 1 192 ? -23.850 11.368 23.413 1.00 85.94 192 PRO A O 1
ATOM 1476 N N . LEU A 1 193 ? -25.054 13.240 23.156 1.00 90.44 193 LEU A N 1
ATOM 1477 C CA . LEU A 1 193 ? -26.149 12.565 22.453 1.00 90.44 193 LEU A CA 1
ATOM 1478 C C . LEU A 1 193 ? -25.693 12.005 21.104 1.00 90.44 193 LEU A C 1
ATOM 1480 O O . LEU A 1 193 ? -26.104 10.902 20.748 1.00 90.44 193 LEU A O 1
ATOM 1484 N N . GLN A 1 194 ? -24.786 12.691 20.404 1.00 92.25 194 GLN A N 1
ATOM 1485 C CA . GLN A 1 194 ? -24.255 12.242 19.112 1.00 92.25 194 GLN A CA 1
ATOM 1486 C C . GLN A 1 194 ? -23.560 10.882 19.233 1.00 92.25 194 GLN A C 1
ATOM 1488 O O . GLN A 1 194 ? -23.766 9.986 18.409 1.00 92.25 194 GLN A O 1
ATOM 1493 N N . VAL A 1 195 ? -22.761 10.722 20.293 1.00 93.19 195 VAL A N 1
ATOM 1494 C CA . VAL A 1 195 ? -22.041 9.484 20.608 1.00 93.19 195 VAL A CA 1
ATOM 1495 C C . VAL A 1 195 ? -23.027 8.403 21.039 1.00 93.19 195 VAL A C 1
ATOM 1497 O O . VAL A 1 195 ? -22.967 7.280 20.541 1.00 93.19 195 VAL A O 1
ATOM 1500 N N . LYS A 1 196 ? -24.002 8.740 21.892 1.00 94.12 196 LYS A N 1
ATOM 1501 C CA . LYS A 1 196 ? -25.047 7.803 22.330 1.00 94.12 196 LYS A CA 1
ATOM 1502 C C . LYS A 1 196 ? -25.861 7.246 21.156 1.00 94.12 196 LYS A C 1
ATOM 1504 O O . LYS A 1 196 ? -26.153 6.049 21.122 1.00 94.12 196 LYS A O 1
ATOM 1509 N N . GLU A 1 197 ? -26.221 8.086 20.189 1.00 94.94 197 GLU A N 1
ATOM 1510 C CA . GLU A 1 197 ? -26.929 7.670 18.975 1.00 94.94 197 GLU A CA 1
ATOM 1511 C C . GLU A 1 197 ? -26.063 6.784 18.074 1.00 94.94 197 GLU A C 1
ATOM 1513 O O . GLU A 1 197 ? -26.540 5.745 17.601 1.00 94.94 197 GLU A O 1
ATOM 1518 N N . LEU A 1 198 ? -24.783 7.137 17.899 1.00 95.56 198 LEU A N 1
ATOM 1519 C CA . LEU A 1 198 ? -23.826 6.310 17.164 1.00 95.56 198 LEU A CA 1
ATOM 1520 C C . LEU A 1 198 ? -23.689 4.923 17.804 1.00 95.56 198 LEU A C 1
ATOM 1522 O O . LEU A 1 198 ? -23.818 3.913 17.112 1.00 95.56 198 LEU A O 1
ATOM 1526 N N . LEU A 1 199 ? -23.482 4.848 19.120 1.00 95.06 199 LEU A N 1
ATOM 1527 C CA . LEU A 1 199 ? -23.338 3.579 19.838 1.00 95.06 199 LEU A CA 1
ATOM 1528 C C . LEU A 1 199 ? -24.614 2.738 19.768 1.00 95.06 199 LEU A C 1
ATOM 1530 O O . LEU A 1 199 ? -24.541 1.537 19.515 1.00 95.06 199 LEU A O 1
ATOM 1534 N N . LYS A 1 200 ? -25.800 3.350 19.886 1.00 94.88 200 LYS A N 1
ATOM 1535 C CA . LYS A 1 200 ? -27.077 2.646 19.674 1.00 94.88 200 LYS A CA 1
ATOM 1536 C C . LYS A 1 200 ? -27.143 2.023 18.277 1.00 94.88 200 LYS A C 1
ATOM 1538 O O . LYS A 1 200 ? -27.594 0.883 18.124 1.00 94.88 200 LYS A O 1
ATOM 1543 N N . LYS A 1 201 ? -26.682 2.751 17.261 1.00 95.94 201 LYS A N 1
ATOM 1544 C CA . LYS A 1 201 ? -26.642 2.282 15.874 1.00 95.94 201 LYS A CA 1
ATOM 1545 C C . LYS A 1 201 ? -25.636 1.147 15.673 1.00 95.94 201 LYS A C 1
ATOM 1547 O O . LYS A 1 201 ? -25.993 0.138 15.064 1.00 95.94 201 LYS A O 1
ATOM 1552 N N . ILE A 1 202 ? -24.435 1.267 16.240 1.00 95.38 202 ILE A N 1
ATOM 1553 C CA . ILE A 1 202 ? -23.412 0.210 16.226 1.00 95.38 202 ILE A CA 1
ATOM 1554 C C . ILE A 1 202 ? -23.944 -1.046 16.916 1.00 95.38 202 ILE A C 1
ATOM 1556 O O . ILE A 1 202 ? -23.937 -2.116 16.316 1.00 95.38 202 ILE A O 1
ATOM 1560 N N . ASN A 1 203 ? -24.482 -0.921 18.129 1.00 93.56 203 ASN A N 1
ATOM 1561 C CA . ASN A 1 203 ? -25.016 -2.051 18.885 1.00 93.56 203 ASN A CA 1
ATOM 1562 C C . ASN A 1 203 ? -26.158 -2.743 18.119 1.00 93.56 203 ASN A C 1
ATOM 1564 O O . ASN A 1 203 ? -26.184 -3.966 18.032 1.00 93.56 203 ASN A O 1
ATOM 1568 N N . THR A 1 204 ? -27.047 -1.987 17.466 1.00 94.69 204 THR A N 1
ATOM 1569 C CA . THR A 1 204 ? -28.105 -2.562 16.610 1.00 94.69 204 THR A CA 1
ATOM 1570 C C . THR A 1 204 ? -27.526 -3.341 15.422 1.00 94.69 204 THR A C 1
ATOM 1572 O O . THR A 1 204 ? -27.985 -4.442 15.114 1.00 94.69 204 THR A O 1
ATOM 1575 N N . MET A 1 205 ? -26.502 -2.795 14.760 1.00 94.94 205 MET A N 1
ATOM 1576 C CA . MET A 1 205 ? -25.806 -3.461 13.655 1.00 94.94 205 MET A CA 1
ATOM 1577 C C . MET A 1 205 ? -25.113 -4.751 14.120 1.00 94.94 205 MET A C 1
ATOM 1579 O O . MET A 1 205 ? -25.257 -5.785 13.471 1.00 94.94 205 MET A O 1
ATOM 1583 N N . VAL A 1 206 ? -24.411 -4.710 15.255 1.00 92.25 206 VAL A N 1
ATOM 1584 C CA . VAL A 1 206 ? -23.729 -5.871 15.849 1.00 92.25 206 VAL A CA 1
ATOM 1585 C C . VAL A 1 206 ? -24.735 -6.960 16.223 1.00 92.25 206 VAL A C 1
ATOM 1587 O O . VAL A 1 206 ? -24.521 -8.122 15.888 1.00 92.25 206 VAL A O 1
ATOM 1590 N N . GLN A 1 207 ? -25.873 -6.601 16.823 1.00 93.06 207 GLN A N 1
ATOM 1591 C CA . GLN A 1 207 ? -26.946 -7.554 17.134 1.00 93.06 207 GLN A CA 1
ATOM 1592 C C . GLN A 1 207 ? -27.531 -8.203 15.873 1.00 93.06 207 GLN A C 1
ATOM 1594 O O . GLN A 1 207 ? -27.713 -9.419 15.832 1.00 93.06 207 GLN A O 1
ATOM 1599 N N . ARG A 1 208 ? -27.747 -7.429 14.800 1.00 93.06 208 ARG A N 1
ATOM 1600 C CA . ARG A 1 208 ? -28.167 -7.974 13.494 1.00 93.06 208 ARG A CA 1
ATOM 1601 C C . ARG A 1 208 ? -27.148 -8.968 12.927 1.00 93.06 208 ARG A C 1
ATOM 1603 O O . ARG A 1 208 ? -27.540 -9.913 12.249 1.00 93.06 208 ARG A O 1
ATOM 1610 N N . ASN A 1 209 ? -25.867 -8.776 13.229 1.00 90.25 209 ASN A N 1
ATOM 1611 C CA . ASN A 1 209 ? -24.790 -9.684 12.843 1.00 90.25 209 ASN A CA 1
ATOM 1612 C C . ASN A 1 209 ? -24.552 -10.821 13.862 1.00 90.25 209 ASN A C 1
ATOM 1614 O O . ASN A 1 209 ? -23.505 -11.461 13.830 1.00 90.25 209 ASN A O 1
ATOM 1618 N N . GLY A 1 210 ? -25.509 -11.095 14.757 1.00 88.12 210 GLY A N 1
ATOM 1619 C CA . GLY A 1 210 ? -25.444 -12.213 15.705 1.00 88.12 210 GLY A CA 1
ATOM 1620 C C . GLY A 1 210 ? -24.691 -11.911 17.002 1.00 88.12 210 GLY A C 1
ATOM 1621 O O . GLY A 1 210 ? -24.341 -12.838 17.726 1.00 88.12 210 GLY A O 1
ATOM 1622 N N . GLY A 1 211 ? -24.425 -10.637 17.301 1.00 87.00 211 GLY A N 1
ATOM 1623 C CA . GLY A 1 211 ? -23.771 -10.211 18.541 1.00 87.00 211 GLY A CA 1
ATOM 1624 C C . GLY A 1 211 ? -22.248 -10.367 18.551 1.00 87.00 211 GLY A C 1
ATOM 1625 O O . GLY A 1 211 ? -21.618 -10.033 19.549 1.00 87.00 211 GLY A O 1
ATOM 1626 N N . SER A 1 212 ? -21.639 -10.851 17.465 1.00 85.69 212 SER A N 1
ATOM 1627 C CA . SER A 1 212 ? -20.188 -11.030 17.359 1.00 85.69 212 SER A CA 1
ATOM 1628 C C . SER A 1 212 ? -19.517 -9.871 16.628 1.00 85.69 212 SER A C 1
ATOM 1630 O O . SER A 1 212 ? -20.135 -9.188 15.810 1.00 85.69 212 SER A O 1
ATOM 1632 N N . CYS A 1 213 ? -18.216 -9.687 16.856 1.00 88.00 213 CYS A N 1
ATOM 1633 C CA . CYS A 1 213 ? -17.397 -8.835 16.001 1.00 88.00 213 CYS A CA 1
ATOM 1634 C C . CYS A 1 213 ? -17.220 -9.444 14.601 1.00 88.00 213 CYS A C 1
ATOM 1636 O O . CYS A 1 213 ? -17.440 -10.642 14.389 1.00 88.00 213 CYS A O 1
ATOM 1638 N N . TYR A 1 214 ? -16.796 -8.616 13.649 1.00 85.94 214 TYR A N 1
ATOM 1639 C CA . TYR A 1 214 ? -16.277 -9.099 12.378 1.00 85.94 214 TYR A CA 1
ATOM 1640 C C . TYR A 1 214 ? -15.026 -9.941 12.644 1.00 85.94 214 TYR A C 1
ATOM 1642 O O . TYR A 1 214 ? -14.187 -9.550 13.448 1.00 85.94 214 TYR A O 1
ATOM 1650 N N . THR A 1 215 ? -14.885 -11.091 11.991 1.00 81.31 215 THR A N 1
ATOM 1651 C CA . THR A 1 215 ? -13.679 -11.919 12.089 1.00 81.31 215 THR A CA 1
ATOM 1652 C C . THR A 1 215 ? -13.476 -12.710 10.801 1.00 81.31 215 THR A C 1
ATOM 1654 O O . THR A 1 215 ? -14.426 -12.996 10.069 1.00 81.31 215 THR A O 1
ATOM 1657 N N . ASN A 1 216 ? -12.228 -13.059 10.518 1.00 75.00 216 ASN A N 1
ATOM 1658 C CA . ASN A 1 216 ? -11.805 -13.869 9.381 1.00 75.00 216 ASN A CA 1
ATOM 1659 C C . ASN A 1 216 ? -10.527 -14.642 9.744 1.00 75.00 216 ASN A C 1
ATOM 1661 O O . ASN A 1 216 ? -10.027 -14.520 10.862 1.00 75.00 216 ASN A O 1
ATOM 1665 N N . GLU A 1 217 ? -9.994 -15.436 8.810 1.00 70.62 217 GLU A N 1
ATOM 1666 C CA . GLU A 1 217 ? -8.763 -16.215 9.032 1.00 70.62 217 GLU A CA 1
ATOM 1667 C C . GLU A 1 217 ? -7.608 -15.325 9.520 1.00 70.62 217 GLU A C 1
ATOM 1669 O O . GLU A 1 217 ? -6.847 -15.714 10.406 1.00 70.62 217 GLU A O 1
ATOM 1674 N N . MET A 1 218 ? -7.542 -14.089 9.017 1.00 71.44 218 MET A N 1
ATOM 1675 C CA . MET A 1 218 ? -6.520 -13.129 9.403 1.00 71.44 218 MET A CA 1
ATOM 1676 C C . MET A 1 218 ? -6.607 -12.701 10.863 1.00 71.44 218 MET A C 1
ATOM 1678 O O . MET A 1 218 ? -5.623 -12.819 11.594 1.00 71.44 218 MET A O 1
ATOM 1682 N N . PHE A 1 219 ? -7.781 -12.268 11.316 1.00 78.06 219 PHE A N 1
ATOM 1683 C CA . PHE A 1 219 ? -7.973 -11.912 12.719 1.00 78.06 219 PHE A CA 1
ATOM 1684 C C . PHE A 1 219 ? -7.751 -13.100 13.666 1.00 78.06 219 PHE A C 1
ATOM 1686 O O . PHE A 1 219 ? -7.262 -12.910 14.777 1.00 78.06 219 PHE A O 1
ATOM 1693 N N . GLN A 1 220 ? -8.037 -14.329 13.226 1.00 79.88 220 GLN A N 1
ATOM 1694 C CA . GLN A 1 220 ? -7.795 -15.537 14.020 1.00 79.88 220 GLN A CA 1
ATOM 1695 C C . GLN A 1 220 ? -6.306 -15.883 14.168 1.00 79.88 220 GLN A C 1
ATOM 1697 O O . GLN A 1 220 ? -5.901 -16.417 15.201 1.00 79.88 220 GLN A O 1
ATOM 1702 N N . GLU A 1 221 ? -5.472 -15.636 13.156 1.00 77.38 221 GLU A N 1
ATOM 1703 C CA . GLU A 1 221 ? -4.013 -15.802 13.285 1.00 77.38 221 GLU A CA 1
ATOM 1704 C C . GLU A 1 221 ? -3.397 -14.730 14.174 1.00 77.38 221 GLU A C 1
ATOM 1706 O O . GLU A 1 221 ? -2.561 -15.044 15.019 1.00 77.38 221 GLU A O 1
ATOM 1711 N N . VAL A 1 222 ? -3.850 -13.489 14.026 1.00 79.75 222 VAL A N 1
ATOM 1712 C CA . VAL A 1 222 ? -3.382 -12.371 14.847 1.00 79.75 222 VAL A CA 1
ATOM 1713 C C . VAL A 1 222 ? -3.750 -12.587 16.313 1.00 79.75 222 VAL A C 1
ATOM 1715 O O . VAL A 1 222 ? -2.888 -12.469 17.179 1.00 79.75 222 VAL A O 1
ATOM 1718 N N . GLU A 1 223 ? -4.981 -13.017 16.604 1.00 87.12 223 GLU A N 1
ATOM 1719 C CA . GLU A 1 223 ? -5.398 -13.346 17.973 1.00 87.12 223 GLU A CA 1
ATOM 1720 C C . GLU A 1 223 ? -4.558 -14.483 18.576 1.00 87.12 223 GLU A C 1
ATOM 1722 O O . GLU A 1 223 ? -4.203 -14.441 19.757 1.00 87.12 223 GLU A O 1
ATOM 1727 N N . ARG A 1 224 ? -4.182 -15.488 17.770 1.00 83.19 224 ARG A N 1
ATOM 1728 C CA . ARG A 1 224 ? -3.264 -16.552 18.205 1.00 83.19 224 ARG A CA 1
ATOM 1729 C C . ARG A 1 224 ? -1.878 -16.001 18.534 1.00 83.19 224 ARG A C 1
ATOM 1731 O O . ARG A 1 224 ? -1.364 -16.308 19.608 1.00 83.19 224 ARG A O 1
ATOM 1738 N N . ALA A 1 225 ? -1.310 -15.167 17.664 1.00 85.06 225 ALA A N 1
ATOM 1739 C CA . ALA A 1 225 ? -0.007 -14.539 17.880 1.00 85.06 225 ALA A CA 1
ATOM 1740 C C . ALA A 1 225 ? 0.007 -13.660 19.144 1.00 85.06 225 ALA A C 1
ATOM 1742 O O . ALA A 1 225 ? 0.935 -13.754 19.950 1.00 85.06 225 ALA A O 1
ATOM 1743 N N . ILE A 1 226 ? -1.049 -12.868 19.362 1.00 86.88 226 ILE A N 1
ATOM 1744 C CA . ILE A 1 226 ? -1.232 -12.064 20.578 1.00 86.88 226 ILE A CA 1
ATOM 1745 C C . ILE A 1 226 ? -1.312 -12.980 21.801 1.00 86.88 226 ILE A C 1
ATOM 1747 O O . ILE A 1 226 ? -0.567 -12.794 22.757 1.00 86.88 226 ILE A O 1
ATOM 1751 N N . THR A 1 227 ? -2.151 -14.017 21.764 1.00 89.31 227 THR A N 1
ATOM 1752 C CA . THR A 1 227 ? -2.325 -14.952 22.889 1.00 89.31 227 THR A CA 1
ATOM 1753 C C . THR A 1 227 ? -1.021 -15.666 23.261 1.00 89.31 227 THR A C 1
ATOM 1755 O O . THR A 1 227 ? -0.731 -15.872 24.442 1.00 89.31 227 THR A O 1
ATOM 1758 N N . GLU A 1 228 ? -0.221 -16.068 22.274 1.00 88.38 228 GLU A N 1
ATOM 1759 C CA . GLU A 1 228 ? 1.096 -16.673 22.500 1.00 88.38 228 GLU A CA 1
ATOM 1760 C C . GLU A 1 228 ? 2.071 -15.678 23.135 1.00 88.38 228 GLU A C 1
ATOM 1762 O O . GLU A 1 228 ? 2.714 -16.007 24.136 1.00 88.38 228 GLU A O 1
ATOM 1767 N N . LYS A 1 229 ? 2.126 -14.446 22.620 1.00 89.00 229 LYS A N 1
ATOM 1768 C CA . LYS A 1 229 ? 2.980 -13.384 23.159 1.00 89.00 229 LYS A CA 1
ATOM 1769 C C . LYS A 1 229 ? 2.576 -12.987 24.583 1.00 89.00 229 LYS A C 1
ATOM 1771 O O . LYS A 1 229 ? 3.458 -12.864 25.428 1.00 89.00 229 LYS A O 1
ATOM 1776 N N . VAL A 1 230 ? 1.279 -12.895 24.893 1.00 88.94 230 VAL A N 1
ATOM 1777 C CA . VAL A 1 230 ? 0.767 -12.668 26.261 1.00 88.94 230 VAL A CA 1
ATOM 1778 C C . VAL A 1 230 ? 1.299 -13.734 27.218 1.00 88.94 230 VAL A C 1
ATOM 1780 O O . VAL A 1 230 ? 1.827 -13.407 28.277 1.00 88.94 230 VAL A O 1
ATOM 1783 N N . LYS A 1 231 ? 1.242 -15.016 26.833 1.00 90.00 231 LYS A N 1
ATOM 1784 C CA . LYS A 1 231 ? 1.771 -16.115 27.661 1.00 90.00 231 LYS A CA 1
ATOM 1785 C C . LYS A 1 231 ? 3.278 -16.008 27.888 1.00 90.00 231 LYS A C 1
ATOM 1787 O O . LYS A 1 231 ? 3.742 -16.393 28.958 1.00 90.00 231 LYS A O 1
ATOM 1792 N N . CYS A 1 232 ? 4.043 -15.541 26.902 1.00 91.00 232 CYS A N 1
ATOM 1793 C CA . CYS A 1 232 ? 5.475 -15.282 27.065 1.00 91.00 232 CYS A CA 1
ATOM 1794 C C . CYS A 1 232 ? 5.721 -14.123 28.041 1.00 91.00 232 CYS A C 1
ATOM 1796 O O . CYS A 1 232 ? 6.447 -14.307 29.014 1.00 91.00 232 CYS A O 1
ATOM 1798 N N . ILE A 1 233 ? 5.040 -12.989 27.848 1.00 89.75 233 ILE A N 1
ATOM 1799 C CA . ILE A 1 233 ? 5.171 -11.795 28.697 1.00 89.75 233 ILE A CA 1
ATOM 1800 C C . ILE A 1 233 ? 4.818 -12.113 30.153 1.00 89.75 233 ILE A C 1
ATOM 1802 O O . ILE A 1 233 ? 5.572 -11.758 31.052 1.00 89.75 233 ILE A O 1
ATOM 1806 N N . MET A 1 234 ? 3.723 -12.837 30.400 1.00 87.62 234 MET A N 1
ATOM 1807 C CA . MET A 1 234 ? 3.314 -13.206 31.761 1.00 87.62 234 MET A CA 1
ATOM 1808 C C . MET A 1 234 ? 4.271 -14.206 32.430 1.00 87.62 234 MET A C 1
ATOM 1810 O O . MET A 1 234 ? 4.369 -14.235 33.653 1.00 87.62 234 MET A O 1
ATOM 1814 N N . LYS A 1 235 ? 4.989 -15.036 31.657 1.00 90.12 235 LYS A N 1
ATOM 1815 C CA . LYS A 1 235 ? 6.036 -15.916 32.207 1.00 90.12 235 LYS A CA 1
ATOM 1816 C C . LYS A 1 235 ? 7.293 -15.141 32.586 1.00 90.12 235 LYS A C 1
ATOM 1818 O O . LYS A 1 235 ? 7.925 -15.480 33.581 1.00 90.12 235 LYS A O 1
ATOM 1823 N N . GLU A 1 236 ? 7.664 -14.151 31.781 1.00 90.44 236 GLU A N 1
ATOM 1824 C CA . GLU A 1 236 ? 8.834 -13.302 32.019 1.00 90.44 236 GLU A CA 1
ATOM 1825 C C . GLU A 1 236 ? 8.579 -12.300 33.153 1.00 90.44 236 GLU A C 1
ATOM 1827 O O . GLU A 1 236 ? 9.457 -12.087 33.985 1.00 90.44 236 GLU A O 1
ATOM 1832 N N . ASN A 1 237 ? 7.361 -11.755 33.234 1.00 91.19 237 ASN A N 1
ATOM 1833 C CA . ASN A 1 237 ? 6.934 -10.774 34.230 1.00 91.19 237 ASN A CA 1
ATOM 1834 C C . ASN A 1 237 ? 5.591 -11.184 34.874 1.00 91.19 237 ASN A C 1
ATOM 1836 O O . ASN A 1 237 ? 4.539 -10.689 34.466 1.00 91.19 237 ASN A O 1
ATOM 1840 N N . PRO A 1 238 ? 5.597 -12.042 35.913 1.00 88.00 238 PRO A N 1
ATOM 1841 C CA . PRO A 1 238 ? 4.368 -12.553 36.540 1.00 88.00 238 PRO A CA 1
ATOM 1842 C C . PRO A 1 238 ? 3.507 -11.501 37.253 1.00 88.00 238 PRO A C 1
ATOM 1844 O O . PRO A 1 238 ? 2.353 -11.772 37.565 1.00 88.00 238 PRO A O 1
ATOM 1847 N N . ASN A 1 239 ? 4.066 -10.319 37.531 1.00 89.94 239 ASN A N 1
ATOM 1848 C CA . ASN A 1 239 ? 3.370 -9.226 38.215 1.00 89.94 239 ASN A CA 1
ATOM 1849 C C . ASN A 1 239 ? 2.535 -8.345 37.267 1.00 89.94 239 ASN A C 1
ATOM 1851 O O . ASN A 1 239 ? 1.842 -7.453 37.747 1.00 89.94 239 ASN A O 1
ATOM 1855 N N . LEU A 1 240 ? 2.632 -8.548 35.948 1.00 90.31 240 LEU A N 1
ATOM 1856 C CA . LEU A 1 240 ? 1.884 -7.772 34.958 1.00 90.31 240 LEU A CA 1
ATOM 1857 C C . LEU A 1 240 ? 0.415 -8.218 34.915 1.00 90.31 240 LEU A C 1
ATOM 1859 O O . LEU A 1 240 ? 0.133 -9.420 34.982 1.00 90.31 240 LEU A O 1
ATOM 1863 N N . THR A 1 241 ? -0.520 -7.281 34.745 1.00 91.19 241 THR A N 1
ATOM 1864 C CA . THR A 1 241 ? -1.932 -7.651 34.549 1.00 91.19 241 THR A CA 1
ATOM 1865 C C . THR A 1 241 ? -2.147 -8.279 33.168 1.00 91.19 241 THR A C 1
ATOM 1867 O O . THR A 1 241 ? -1.345 -8.106 32.245 1.00 91.19 241 THR A O 1
ATOM 1870 N N . LEU A 1 242 ? -3.249 -9.022 33.000 1.00 87.62 242 LEU A N 1
ATOM 1871 C CA . LEU A 1 242 ? -3.602 -9.597 31.698 1.00 87.62 242 LEU A CA 1
ATOM 1872 C C . LEU A 1 242 ? -3.815 -8.502 30.641 1.00 87.62 242 LEU A C 1
ATOM 1874 O O . LEU A 1 242 ? -3.385 -8.664 29.500 1.00 87.62 242 LEU A O 1
ATOM 1878 N N . GLU A 1 243 ? -4.440 -7.391 31.028 1.00 86.19 243 GLU A N 1
ATOM 1879 C CA . GLU A 1 243 ? -4.703 -6.252 30.150 1.00 86.19 243 GLU A CA 1
ATOM 1880 C C . GLU A 1 243 ? -3.401 -5.571 29.701 1.00 86.19 243 GLU A C 1
ATOM 1882 O O . GLU A 1 243 ? -3.203 -5.333 28.508 1.00 86.19 243 GLU A O 1
ATOM 1887 N N . GLU A 1 244 ? -2.457 -5.346 30.620 1.00 87.81 244 GLU A N 1
ATOM 1888 C CA . GLU A 1 244 ? -1.136 -4.793 30.298 1.00 87.81 244 GLU A CA 1
ATOM 1889 C C . GLU A 1 244 ? -0.335 -5.730 29.389 1.00 87.81 244 GLU A C 1
ATOM 1891 O O . GLU A 1 244 ? 0.268 -5.286 28.407 1.00 87.81 244 GLU A O 1
ATOM 1896 N N . ALA A 1 245 ? -0.361 -7.036 29.674 1.00 90.00 245 ALA A N 1
ATOM 1897 C CA . ALA A 1 245 ? 0.307 -8.037 28.851 1.00 90.00 245 ALA A CA 1
ATOM 1898 C C . ALA A 1 245 ? -0.300 -8.093 27.445 1.00 90.00 245 ALA A C 1
ATOM 1900 O O . ALA A 1 245 ? 0.435 -8.201 26.459 1.00 90.00 245 ALA A O 1
ATOM 1901 N N . ARG A 1 246 ? -1.631 -7.984 27.337 1.00 91.25 246 ARG A N 1
ATOM 1902 C CA . ARG A 1 246 ? -2.331 -7.924 26.052 1.00 91.25 246 ARG A CA 1
ATOM 1903 C C . ARG A 1 246 ? -1.975 -6.659 25.284 1.00 91.25 246 ARG A C 1
ATOM 1905 O O . ARG A 1 246 ? -1.651 -6.773 24.108 1.00 91.25 246 ARG A O 1
ATOM 1912 N N . ARG A 1 247 ? -1.954 -5.490 25.929 1.00 89.25 247 ARG A N 1
ATOM 1913 C CA . ARG A 1 247 ? -1.570 -4.223 25.285 1.00 89.25 247 ARG A CA 1
ATOM 1914 C C . ARG A 1 247 ? -0.170 -4.305 24.670 1.00 89.25 247 ARG A C 1
ATOM 1916 O O . ARG A 1 247 ? 0.007 -3.956 23.507 1.00 89.25 247 ARG A O 1
ATOM 1923 N N . LEU A 1 248 ? 0.802 -4.840 25.411 1.00 89.12 248 LEU A N 1
ATOM 1924 C CA . LEU A 1 248 ? 2.164 -5.051 24.906 1.00 89.12 248 LEU A CA 1
ATOM 1925 C C . LEU A 1 248 ? 2.212 -6.058 23.746 1.00 89.12 248 LEU A C 1
ATOM 1927 O O . LEU A 1 248 ? 2.935 -5.855 22.774 1.00 89.12 248 LEU A O 1
ATOM 1931 N N . ALA A 1 249 ? 1.435 -7.140 23.827 1.00 89.56 249 ALA A N 1
ATOM 1932 C CA . ALA A 1 249 ? 1.360 -8.140 22.765 1.00 89.56 249 ALA A CA 1
ATOM 1933 C C . ALA A 1 249 ? 0.651 -7.629 21.498 1.00 89.56 249 ALA A C 1
ATOM 1935 O O . ALA A 1 249 ? 0.953 -8.080 20.396 1.00 89.56 249 ALA A O 1
ATOM 1936 N N . GLU A 1 250 ? -0.293 -6.702 21.626 1.00 88.62 250 GLU A N 1
ATOM 1937 C CA . GLU A 1 250 ? -0.936 -6.042 20.488 1.00 88.62 250 GLU A CA 1
ATOM 1938 C C . GLU A 1 250 ? 0.013 -5.043 19.799 1.00 88.62 250 GLU A C 1
ATOM 1940 O O . GLU A 1 250 ? -0.068 -4.875 18.581 1.00 88.62 250 GLU A O 1
ATOM 1945 N 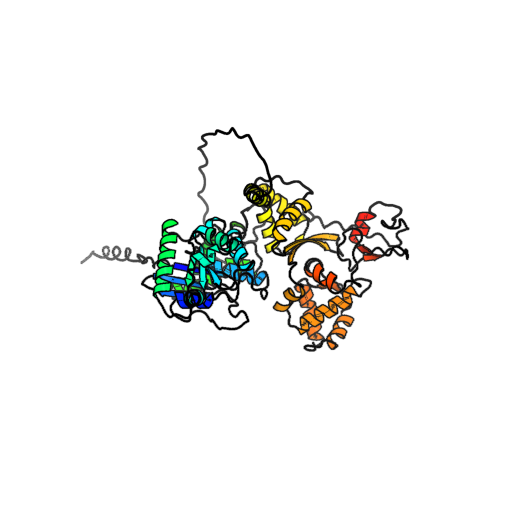N . GLU A 1 251 ? 0.924 -4.412 20.548 1.00 87.38 251 GLU A N 1
ATOM 1946 C CA . GLU A 1 251 ? 1.972 -3.518 20.027 1.00 87.38 251 GLU A CA 1
ATOM 1947 C C . GLU A 1 251 ? 3.101 -4.273 19.312 1.00 87.38 251 GLU A C 1
ATOM 1949 O O . GLU A 1 251 ? 3.551 -3.833 18.257 1.00 87.38 251 GLU A O 1
ATOM 1954 N N . ASP A 1 252 ? 3.540 -5.410 19.855 1.00 86.50 252 ASP A N 1
ATOM 1955 C CA . ASP A 1 252 ? 4.620 -6.220 19.287 1.00 86.50 252 ASP A CA 1
ATOM 1956 C C . ASP A 1 252 ? 4.310 -7.717 19.380 1.00 86.50 252 ASP A C 1
ATOM 1958 O O . ASP A 1 252 ? 4.272 -8.313 20.458 1.00 86.50 252 ASP A O 1
ATOM 1962 N N . ASN A 1 253 ? 4.146 -8.359 18.226 1.00 86.00 253 ASN A N 1
ATOM 1963 C CA . ASN A 1 253 ? 3.950 -9.800 18.123 1.00 86.00 253 ASN A CA 1
ATOM 1964 C C . ASN A 1 253 ? 4.570 -10.356 16.841 1.00 86.00 253 ASN A C 1
ATOM 1966 O O . ASN A 1 253 ? 4.951 -9.625 15.925 1.00 86.00 253 ASN A O 1
ATOM 1970 N N . SER A 1 254 ? 4.630 -11.685 16.769 1.00 77.31 254 SER A N 1
ATOM 1971 C CA . SER A 1 254 ? 5.209 -12.408 15.636 1.00 77.31 254 SER A CA 1
ATOM 1972 C C . SER A 1 254 ? 4.526 -12.090 14.303 1.00 77.31 254 SER A C 1
ATOM 1974 O O . SER A 1 254 ? 5.174 -12.190 13.261 1.00 77.31 254 SER A O 1
ATOM 1976 N N . PHE A 1 255 ? 3.253 -11.672 14.314 1.00 79.62 255 PHE A N 1
ATOM 1977 C CA . PHE A 1 255 ? 2.561 -11.234 13.108 1.00 79.62 255 PHE A CA 1
ATOM 1978 C C . PHE A 1 255 ? 3.101 -9.884 12.616 1.00 79.62 255 PHE A C 1
ATOM 1980 O O . PHE A 1 255 ? 3.522 -9.773 11.467 1.00 79.62 255 PHE A O 1
ATOM 1987 N N . ILE A 1 256 ? 3.177 -8.872 13.481 1.00 75.06 256 ILE A N 1
ATOM 1988 C CA . ILE A 1 256 ? 3.738 -7.559 13.119 1.00 75.06 256 ILE A CA 1
ATOM 1989 C C . ILE A 1 256 ? 5.208 -7.698 12.693 1.00 75.06 256 ILE A C 1
ATOM 1991 O O . ILE A 1 256 ? 5.628 -7.132 11.680 1.00 75.06 256 ILE A O 1
ATOM 1995 N N . GLU A 1 257 ? 5.987 -8.502 13.419 1.00 73.75 257 GLU A N 1
ATOM 1996 C CA . GLU A 1 257 ? 7.401 -8.742 13.122 1.00 73.75 257 GLU A CA 1
ATOM 1997 C C . GLU A 1 257 ? 7.601 -9.390 11.745 1.00 73.75 257 GLU A C 1
ATOM 1999 O O . GLU A 1 257 ? 8.477 -8.977 10.981 1.00 73.75 257 GLU A O 1
ATOM 2004 N N . ALA A 1 258 ? 6.776 -10.380 11.399 1.00 65.06 258 ALA A N 1
ATOM 2005 C CA . ALA A 1 258 ? 6.832 -11.024 10.096 1.00 65.06 258 ALA A CA 1
ATOM 2006 C C . ALA A 1 258 ? 6.486 -10.045 8.960 1.00 65.06 258 ALA A C 1
ATOM 2008 O O . ALA A 1 258 ? 7.201 -10.032 7.957 1.00 65.06 258 ALA A O 1
ATOM 2009 N N . VAL A 1 259 ? 5.497 -9.158 9.133 1.00 63.28 259 VAL A N 1
ATOM 2010 C CA . VAL A 1 259 ? 5.205 -8.092 8.153 1.00 63.28 259 VAL A CA 1
ATOM 2011 C C . VAL A 1 259 ? 6.394 -7.145 7.992 1.00 63.28 259 VAL A C 1
ATOM 2013 O O . VAL A 1 259 ? 6.797 -6.855 6.864 1.00 63.28 259 VAL A O 1
ATOM 2016 N N . ARG A 1 260 ? 7.011 -6.718 9.099 1.00 66.75 260 ARG A N 1
ATOM 2017 C CA . ARG A 1 260 ? 8.179 -5.821 9.085 1.00 66.75 260 ARG A CA 1
ATOM 2018 C C . ARG A 1 260 ? 9.396 -6.447 8.399 1.00 66.75 260 ARG A C 1
ATOM 2020 O O . ARG A 1 260 ? 10.164 -5.741 7.753 1.00 66.75 260 ARG A O 1
ATOM 2027 N N . LYS A 1 261 ? 9.569 -7.766 8.525 1.00 56.22 261 LYS A N 1
ATOM 2028 C CA . LYS A 1 261 ? 10.642 -8.541 7.875 1.00 56.22 261 LYS A CA 1
ATOM 2029 C C . LYS A 1 261 ? 10.301 -8.993 6.449 1.00 56.22 261 LYS A C 1
ATOM 2031 O O . LYS A 1 261 ? 11.097 -9.706 5.845 1.00 56.22 261 LYS A O 1
ATOM 2036 N N . GLY A 1 262 ? 9.136 -8.615 5.918 1.00 45.56 262 GLY A N 1
ATOM 2037 C CA . GLY A 1 262 ? 8.689 -9.011 4.579 1.00 45.56 262 GLY A CA 1
ATOM 2038 C C . GLY A 1 262 ? 8.326 -10.496 4.444 1.00 45.56 262 GLY A C 1
ATOM 2039 O O . GLY A 1 262 ? 8.250 -11.004 3.329 1.00 45.56 262 GLY A O 1
ATOM 2040 N N . ALA A 1 263 ? 8.112 -11.209 5.554 1.00 39.12 263 ALA A N 1
ATOM 2041 C CA . ALA A 1 263 ? 7.732 -12.616 5.553 1.00 39.12 263 ALA A CA 1
ATOM 2042 C C . ALA A 1 263 ? 6.237 -12.797 5.233 1.00 39.12 263 ALA A C 1
ATOM 2044 O O . ALA A 1 263 ? 5.372 -12.072 5.727 1.00 39.12 263 ALA A O 1
ATOM 2045 N N . VAL A 1 264 ? 5.926 -13.809 4.418 1.00 36.72 264 VAL A N 1
ATOM 2046 C CA . VAL A 1 264 ? 4.552 -14.177 4.053 1.00 36.72 264 VAL A CA 1
ATOM 2047 C C . VAL A 1 264 ? 3.870 -14.841 5.250 1.00 36.72 264 VAL A C 1
ATOM 2049 O O . VAL A 1 264 ? 4.177 -15.980 5.595 1.00 36.72 264 VAL A O 1
ATOM 2052 N N . ILE A 1 265 ? 2.916 -14.152 5.872 1.00 41.84 265 ILE A N 1
ATOM 2053 C CA . ILE A 1 265 ? 2.057 -14.740 6.906 1.00 41.84 265 ILE A CA 1
ATOM 2054 C C . ILE A 1 265 ? 0.830 -15.346 6.235 1.00 41.84 265 ILE A C 1
ATOM 2056 O O . ILE A 1 265 ? 0.126 -14.645 5.505 1.00 41.84 265 ILE A O 1
ATOM 2060 N N . GLY A 1 266 ? 0.564 -16.625 6.517 1.00 32.72 266 GLY A N 1
ATOM 2061 C CA . GLY A 1 266 ? -0.563 -17.411 6.000 1.00 32.72 266 GLY A CA 1
ATOM 2062 C C . GLY A 1 266 ? -1.927 -16.708 6.059 1.00 32.72 266 GLY A C 1
ATOM 2063 O O . GLY A 1 266 ? -2.702 -16.879 5.126 1.00 32.72 266 GLY A O 1
ATOM 2064 N N . ALA A 1 267 ? -2.167 -15.864 7.068 1.00 33.78 267 ALA A N 1
ATOM 2065 C CA . ALA A 1 267 ? -3.379 -15.064 7.284 1.00 33.78 267 ALA A CA 1
ATOM 2066 C C . ALA A 1 267 ? -3.521 -13.800 6.450 1.00 33.78 267 ALA A C 1
ATOM 2068 O O . ALA A 1 267 ? -4.610 -13.502 5.961 1.00 33.78 267 ALA A O 1
ATOM 2069 N N . LEU A 1 268 ? -2.447 -13.021 6.292 1.00 33.62 268 LEU A N 1
ATOM 2070 C CA . LEU A 1 268 ? -2.458 -11.948 5.295 1.00 33.62 268 LEU A CA 1
ATOM 2071 C C . LEU A 1 268 ? -2.647 -12.601 3.933 1.00 33.62 268 LEU A C 1
ATOM 2073 O O . LEU A 1 268 ? -3.523 -12.209 3.172 1.00 33.62 268 LEU A O 1
ATOM 2077 N N . ALA A 1 269 ? -1.966 -13.727 3.732 1.00 32.34 269 ALA A N 1
ATOM 2078 C CA . ALA A 1 269 ? -2.166 -14.663 2.650 1.00 32.34 269 ALA A CA 1
ATOM 2079 C C . ALA A 1 269 ? -3.499 -15.463 2.705 1.00 32.34 269 ALA A C 1
ATOM 2081 O O . ALA A 1 269 ? -3.623 -16.392 1.904 1.00 32.34 269 ALA A O 1
ATOM 2082 N N . GLY A 1 270 ? -4.429 -15.134 3.622 1.00 29.67 270 GLY A N 1
ATOM 2083 C CA . GLY A 1 270 ? -5.742 -15.767 3.892 1.00 29.67 270 GLY A CA 1
ATOM 2084 C C . GLY A 1 270 ? -6.949 -14.812 3.710 1.00 29.67 270 GLY A C 1
ATOM 2085 O O . GLY A 1 270 ? -8.062 -15.242 3.403 1.00 29.67 270 GLY A O 1
ATOM 2086 N N . CYS A 1 271 ? -6.746 -13.496 3.853 1.00 33.50 271 CYS A N 1
ATOM 2087 C CA . CYS A 1 271 ? -7.810 -12.486 3.700 1.00 33.50 271 CYS A CA 1
ATOM 2088 C C . CYS A 1 271 ? -7.461 -11.327 2.777 1.00 33.50 271 CYS A C 1
ATOM 2090 O O . CYS A 1 271 ? -8.366 -10.733 2.203 1.00 33.50 271 CYS A O 1
ATOM 2092 N N . VAL A 1 272 ? -6.172 -11.083 2.551 1.00 31.64 272 VAL A N 1
ATOM 2093 C CA . VAL A 1 272 ? -5.773 -10.529 1.268 1.00 31.64 272 VAL A CA 1
ATOM 2094 C C . VAL A 1 272 ? -5.741 -11.717 0.305 1.00 31.64 272 VAL A C 1
ATOM 2096 O O . VAL A 1 272 ? -6.483 -11.714 -0.656 1.00 31.64 272 VAL A O 1
ATOM 2099 N N . PHE A 1 273 ? -5.144 -12.855 0.633 1.00 29.14 273 PHE A N 1
ATOM 2100 C CA . PHE A 1 273 ? -4.964 -13.924 -0.342 1.00 29.14 273 PHE A CA 1
ATOM 2101 C C . PHE A 1 273 ? -5.575 -15.262 0.117 1.00 29.14 273 PHE A C 1
ATOM 2103 O O . PHE A 1 273 ? -6.002 -15.309 1.234 1.00 29.14 273 PHE A O 1
ATOM 2110 N N . GLY A 1 274 ? -5.690 -16.359 -0.642 1.00 23.78 274 GLY A N 1
ATOM 2111 C CA . GLY A 1 274 ? -6.278 -17.632 -0.136 1.00 23.78 274 GLY A CA 1
ATOM 2112 C C . GLY A 1 274 ? -5.276 -18.799 -0.078 1.00 23.78 274 GLY A C 1
ATOM 2113 O O . GLY A 1 274 ? -4.431 -18.847 -0.954 1.00 23.78 274 GLY A O 1
ATOM 2114 N N . PRO A 1 275 ? -5.355 -19.788 0.839 1.00 31.11 275 PRO A N 1
ATOM 2115 C CA . PRO A 1 275 ? -4.217 -20.587 1.373 1.00 31.11 275 PRO A CA 1
ATOM 2116 C C . PRO A 1 275 ? -3.311 -21.315 0.343 1.00 31.11 275 PRO A C 1
ATOM 2118 O O . PRO A 1 275 ? -3.594 -21.369 -0.820 1.00 31.11 275 PRO A O 1
ATOM 2121 N N . LEU A 1 276 ? -2.196 -21.934 0.683 1.00 25.67 276 LEU A N 1
ATOM 2122 C CA . LEU A 1 276 ? -1.709 -23.184 0.050 1.00 25.67 276 LEU A CA 1
ATOM 2123 C C . LEU A 1 276 ? -0.385 -23.446 0.744 1.00 25.67 276 LEU A C 1
ATOM 2125 O O . LEU A 1 276 ? 0.679 -22.969 0.363 1.00 25.67 276 LEU A O 1
ATOM 2129 N N . ALA A 1 277 ? -0.488 -24.220 1.814 1.00 26.91 277 ALA A N 1
ATOM 2130 C CA . ALA A 1 277 ? 0.612 -25.069 2.191 1.00 26.91 277 ALA A CA 1
ATOM 2131 C C . ALA A 1 277 ? 0.785 -26.129 1.095 1.00 26.91 277 ALA A C 1
ATOM 2133 O O . ALA A 1 277 ? -0.190 -26.769 0.694 1.00 26.91 277 ALA A O 1
ATOM 2134 N N . GLY A 1 278 ? 2.026 -26.327 0.651 1.00 25.25 278 GLY A N 1
ATOM 2135 C CA . GLY A 1 278 ? 2.381 -27.475 -0.170 1.00 25.25 278 GLY A CA 1
ATOM 2136 C C . GLY A 1 278 ? 3.776 -27.440 -0.788 1.00 25.25 278 GLY A C 1
ATOM 2137 O O . GLY A 1 278 ? 3.866 -27.437 -2.006 1.00 25.25 278 GLY A O 1
ATOM 2138 N N . GLY A 1 279 ? 4.841 -27.498 0.028 1.00 24.28 279 GLY A N 1
ATOM 2139 C CA . GLY A 1 279 ? 6.105 -28.131 -0.392 1.00 24.28 279 GLY A CA 1
ATOM 2140 C C . GLY A 1 279 ? 7.418 -27.369 -0.149 1.00 24.28 279 GLY A C 1
ATOM 2141 O O . GLY A 1 279 ? 7.873 -26.672 -1.040 1.00 24.28 279 GLY A O 1
ATOM 2142 N N . GLY A 1 280 ? 8.071 -27.635 0.997 1.00 22.16 280 GLY A N 1
ATOM 2143 C CA . GLY A 1 280 ? 9.515 -27.426 1.266 1.00 22.16 280 GLY A CA 1
ATOM 2144 C C . GLY A 1 280 ? 9.951 -25.970 1.517 1.00 22.16 280 GLY A C 1
ATOM 2145 O O . GLY A 1 280 ? 9.562 -25.075 0.794 1.00 22.16 280 GLY A O 1
ATOM 2146 N N . ASN A 1 281 ? 10.747 -25.588 2.513 1.00 22.86 281 ASN A N 1
ATOM 2147 C CA . ASN A 1 281 ? 11.422 -26.266 3.612 1.00 22.86 281 ASN A CA 1
ATOM 2148 C C . ASN A 1 281 ? 11.028 -25.547 4.904 1.00 22.86 281 ASN A C 1
ATOM 2150 O O . ASN A 1 281 ? 11.092 -24.324 4.989 1.00 22.86 281 ASN A O 1
ATOM 2154 N N . SER A 1 282 ? 10.676 -26.305 5.935 1.00 22.80 282 SER A N 1
ATOM 2155 C CA . SER A 1 282 ? 10.646 -25.801 7.301 1.00 22.80 282 SER A CA 1
ATOM 2156 C C . SER A 1 282 ? 12.070 -25.429 7.723 1.00 22.80 282 SER A C 1
ATOM 2158 O O . SER A 1 282 ? 12.833 -26.296 8.152 1.00 22.80 282 SER A O 1
ATOM 2160 N N . SER A 1 283 ? 12.440 -24.155 7.609 1.00 23.16 283 SER A N 1
ATOM 2161 C CA . SER A 1 283 ? 13.480 -23.577 8.453 1.00 23.16 283 SER A CA 1
A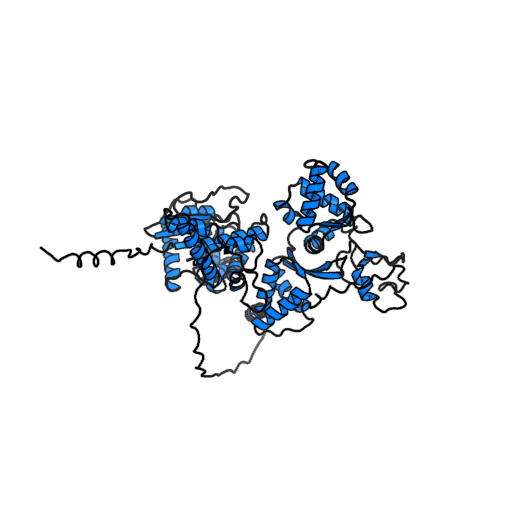TOM 2162 C C . SER A 1 283 ? 12.901 -23.501 9.861 1.00 23.16 283 SER A C 1
ATOM 2164 O O . SER A 1 283 ? 12.060 -22.671 10.196 1.00 23.16 283 SER A O 1
ATOM 2166 N N . SER A 1 284 ? 13.307 -24.466 10.676 1.00 21.70 284 SER A N 1
ATOM 2167 C CA . SER A 1 284 ? 13.116 -24.462 12.117 1.00 21.70 284 SER A CA 1
ATOM 2168 C C . SER A 1 284 ? 13.480 -23.091 12.689 1.00 21.70 284 SER A C 1
ATOM 2170 O O . SER A 1 284 ? 14.647 -22.701 12.620 1.00 21.70 284 SER A O 1
ATOM 2172 N N . LEU A 1 285 ? 12.518 -22.391 13.300 1.00 27.12 285 LEU A N 1
ATOM 2173 C CA . LEU A 1 285 ? 12.849 -21.402 14.320 1.00 27.12 285 LEU A CA 1
ATOM 2174 C C . LEU A 1 285 ? 13.568 -22.159 15.440 1.00 27.12 285 LEU A C 1
ATOM 2176 O O . LEU A 1 285 ? 12.972 -22.966 16.156 1.00 27.12 285 LEU A O 1
ATOM 2180 N N . SER A 1 286 ? 14.872 -21.933 15.548 1.00 20.98 286 SER A N 1
ATOM 2181 C CA . SER A 1 286 ? 15.692 -22.397 16.655 1.00 20.98 286 SER A CA 1
ATOM 2182 C C . SER A 1 286 ? 15.255 -21.677 17.928 1.00 20.98 286 SER A C 1
ATOM 2184 O O . SER A 1 286 ? 15.747 -20.599 18.247 1.00 20.98 286 SER A O 1
ATOM 2186 N N . THR A 1 287 ? 14.329 -22.279 18.665 1.00 25.23 287 THR A N 1
ATOM 2187 C CA . THR A 1 287 ? 14.180 -22.028 20.097 1.00 25.23 287 THR A CA 1
ATOM 2188 C C . THR A 1 287 ? 15.112 -22.990 20.822 1.00 25.23 287 THR A C 1
ATOM 2190 O O . THR A 1 287 ? 14.902 -24.202 20.887 1.00 25.23 287 THR A O 1
ATOM 2193 N N . THR A 1 288 ? 16.217 -22.452 21.320 1.00 24.02 288 THR A N 1
ATOM 2194 C CA . THR A 1 288 ? 17.090 -23.142 22.263 1.00 24.02 288 THR A CA 1
ATOM 2195 C C . THR A 1 288 ? 16.331 -23.409 23.563 1.00 24.02 288 THR A C 1
ATOM 2197 O O . THR A 1 288 ? 16.001 -22.482 24.289 1.00 24.02 288 THR A O 1
ATOM 2200 N N . GLY A 1 289 ? 16.116 -24.697 23.854 1.00 23.58 289 GLY A N 1
ATOM 2201 C CA . GLY A 1 289 ? 15.956 -25.243 25.205 1.00 23.58 289 GLY A CA 1
ATOM 2202 C C . GLY A 1 289 ? 14.537 -25.292 25.784 1.00 23.58 289 GLY A C 1
ATOM 2203 O O . GLY A 1 289 ? 14.103 -24.348 26.423 1.00 23.58 289 GLY A O 1
ATOM 2204 N N . CYS A 1 290 ? 13.864 -26.448 25.687 1.00 24.44 290 CYS A N 1
ATOM 2205 C CA . CYS A 1 290 ? 13.602 -27.343 26.833 1.00 24.44 290 CYS A CA 1
ATOM 2206 C C . CYS A 1 290 ? 12.607 -28.472 26.461 1.00 24.44 290 CYS A C 1
ATOM 2208 O O . CYS A 1 290 ? 11.482 -28.217 26.050 1.00 24.44 290 CYS A O 1
ATOM 2210 N N . GLY A 1 291 ? 13.020 -29.731 26.672 1.00 25.33 291 GLY A N 1
ATOM 2211 C CA . GLY A 1 291 ? 12.125 -30.810 27.124 1.00 25.33 291 GLY A CA 1
ATOM 2212 C C . GLY A 1 291 ? 11.326 -31.635 26.100 1.00 25.33 291 GLY A C 1
ATOM 2213 O O . GLY A 1 291 ? 10.166 -31.368 25.822 1.00 25.33 291 GLY A O 1
ATOM 2214 N N . ARG A 1 292 ? 11.899 -32.761 25.651 1.00 24.97 292 ARG A N 1
ATOM 2215 C CA . ARG A 1 292 ? 11.215 -33.883 24.967 1.00 24.97 292 ARG A CA 1
ATOM 2216 C C . ARG A 1 292 ? 10.204 -34.624 25.866 1.00 24.97 292 ARG A C 1
ATOM 2218 O O . ARG A 1 292 ? 10.578 -35.002 26.972 1.00 24.97 292 ARG A O 1
ATOM 2225 N N . ARG A 1 293 ? 9.073 -35.047 25.264 1.00 26.47 293 ARG A N 1
ATOM 2226 C CA . ARG A 1 293 ? 8.297 -36.332 25.368 1.00 26.47 293 ARG A CA 1
ATOM 2227 C C . ARG A 1 293 ? 6.790 -35.998 25.302 1.00 26.47 293 ARG A C 1
ATOM 2229 O O . ARG A 1 293 ? 6.371 -35.079 25.971 1.00 26.47 293 ARG A O 1
ATOM 2236 N N . ARG A 1 294 ? 5.896 -36.675 24.570 1.00 25.62 294 ARG A N 1
ATOM 2237 C CA . ARG A 1 294 ? 5.889 -37.972 23.871 1.00 25.62 294 ARG A CA 1
ATOM 2238 C C . ARG A 1 294 ? 4.756 -37.961 22.819 1.00 25.62 294 ARG A C 1
ATOM 2240 O O . ARG A 1 294 ? 3.737 -37.317 23.006 1.00 25.62 294 ARG A O 1
ATOM 2247 N N . ARG A 1 295 ? 4.960 -38.729 21.742 1.00 25.56 295 ARG A N 1
ATOM 2248 C CA . ARG A 1 295 ? 4.009 -39.065 20.665 1.00 25.56 295 ARG A CA 1
ATOM 2249 C C . ARG A 1 295 ? 2.803 -39.886 21.155 1.00 25.56 295 ARG A C 1
ATOM 2251 O O . ARG A 1 295 ? 3.031 -40.820 21.920 1.00 25.56 295 ARG A O 1
ATOM 2258 N N . LYS A 1 296 ? 1.647 -39.663 20.505 1.00 23.75 296 LYS A N 1
ATOM 2259 C CA . LYS A 1 296 ? 0.663 -40.625 19.933 1.00 23.75 296 LYS A CA 1
ATOM 2260 C C . LYS A 1 296 ? -0.776 -40.245 20.309 1.00 23.75 296 LYS A C 1
ATOM 2262 O O . LYS A 1 296 ? -1.140 -40.456 21.449 1.00 23.75 296 LYS A O 1
ATOM 2267 N N . GLU A 1 297 ? -1.560 -39.783 19.330 1.00 24.64 297 GLU A N 1
ATOM 2268 C CA . GLU A 1 297 ? -2.941 -40.231 19.043 1.00 24.64 297 GLU A CA 1
ATOM 2269 C C . GLU A 1 297 ? -3.568 -39.353 17.948 1.00 24.64 297 GLU A C 1
ATOM 2271 O O . GLU A 1 297 ? -4.052 -38.261 18.202 1.00 24.64 297 GLU A O 1
ATOM 2276 N N . GLN A 1 298 ? -3.535 -39.832 16.704 1.00 23.48 298 GLN A N 1
ATOM 2277 C CA . GLN A 1 298 ? -4.485 -39.450 15.657 1.00 23.48 298 GLN A CA 1
ATOM 2278 C C . GLN A 1 298 ? -4.549 -40.607 14.657 1.00 23.48 298 GLN A C 1
ATOM 2280 O O . GLN A 1 298 ? -3.626 -40.833 13.873 1.00 23.48 298 GLN A O 1
ATOM 2285 N N . ARG A 1 299 ? -5.629 -41.387 14.728 1.00 24.64 299 ARG A N 1
ATOM 2286 C CA . ARG A 1 299 ? -6.133 -42.216 13.630 1.00 24.64 299 ARG A CA 1
ATOM 2287 C C . ARG A 1 299 ? -7.648 -42.333 13.766 1.00 24.64 299 ARG A C 1
ATOM 2289 O O . ARG A 1 299 ? -8.118 -42.683 14.842 1.00 24.64 299 ARG A O 1
ATOM 2296 N N . LYS A 1 300 ? -8.310 -42.207 12.608 1.00 24.16 300 LYS A N 1
ATOM 2297 C CA . LYS A 1 300 ? -9.753 -42.327 12.322 1.00 24.16 300 LYS A CA 1
ATOM 2298 C C . LYS A 1 300 ? -10.489 -41.022 12.654 1.00 24.16 300 LYS A C 1
ATOM 2300 O O . LYS A 1 300 ? -10.342 -40.510 13.746 1.00 24.16 300 LYS A O 1
ATOM 2305 N N . GLU A 1 301 ? -11.193 -40.382 11.726 1.00 25.61 301 GLU A N 1
ATOM 2306 C CA . GLU A 1 301 ? -12.206 -40.985 10.862 1.00 25.61 301 GLU A CA 1
ATOM 2307 C C . GLU A 1 301 ? -12.501 -40.074 9.649 1.00 25.61 301 GLU A C 1
ATOM 2309 O O . GLU A 1 301 ? -12.920 -38.932 9.801 1.00 25.61 301 GLU A O 1
ATOM 2314 N N . GLU A 1 302 ? -12.283 -40.586 8.436 1.00 27.05 302 GLU A N 1
ATOM 2315 C CA . GLU A 1 302 ? -13.037 -40.177 7.249 1.00 27.05 302 GLU A CA 1
ATOM 2316 C C . GLU A 1 302 ? -14.173 -41.192 7.090 1.00 27.05 302 GLU A C 1
ATOM 2318 O O . GLU A 1 302 ? -13.890 -42.391 7.014 1.00 27.05 302 GLU A O 1
ATOM 2323 N N . ARG A 1 303 ? -15.425 -40.730 6.971 1.00 25.11 303 ARG A N 1
ATOM 2324 C CA . ARG A 1 303 ? -16.308 -41.002 5.817 1.00 25.11 303 ARG A CA 1
ATOM 2325 C C . ARG A 1 303 ? -17.764 -40.604 6.071 1.00 25.11 303 ARG A C 1
ATOM 2327 O O . ARG A 1 303 ? -18.321 -40.828 7.136 1.00 25.11 303 ARG A O 1
ATOM 2334 N N . ALA A 1 304 ? -18.367 -40.188 4.957 1.00 26.31 304 ALA A N 1
ATOM 2335 C CA . ALA A 1 304 ? -19.790 -40.162 4.624 1.00 26.31 304 ALA A CA 1
ATOM 2336 C C . ALA A 1 304 ? -20.612 -38.952 5.103 1.00 26.31 304 ALA A C 1
ATOM 2338 O O . ALA A 1 304 ? -21.075 -38.890 6.236 1.00 26.31 304 ALA A O 1
ATOM 2339 N N . LYS A 1 305 ? -20.978 -38.087 4.148 1.00 29.78 305 LYS A N 1
ATOM 2340 C CA . LYS A 1 305 ? -22.245 -38.248 3.406 1.00 29.78 305 LYS A CA 1
ATOM 2341 C C . LYS A 1 305 ? -22.311 -37.310 2.193 1.00 29.78 305 LYS A C 1
ATOM 2343 O O . LYS A 1 305 ? -22.263 -36.093 2.323 1.00 29.78 305 LYS A O 1
ATOM 2348 N N . GLU A 1 306 ? -22.454 -37.922 1.022 1.00 27.47 306 GLU A N 1
ATOM 2349 C CA . GLU A 1 306 ? -23.009 -37.320 -0.192 1.00 27.47 306 GLU A CA 1
ATOM 2350 C C . GLU A 1 306 ? -24.541 -37.207 -0.085 1.00 27.47 306 GLU A C 1
ATOM 2352 O O . GLU A 1 306 ? -25.172 -38.010 0.607 1.00 27.47 306 GLU A O 1
ATOM 2357 N N . GLY A 1 307 ? -25.151 -36.310 -0.873 1.00 23.86 307 GLY A N 1
ATOM 2358 C CA . GLY A 1 307 ? -26.526 -36.521 -1.339 1.00 23.86 307 GLY A CA 1
ATOM 2359 C C . GLY A 1 307 ? -27.313 -35.295 -1.826 1.00 23.86 307 GLY A C 1
ATOM 2360 O O . GLY A 1 307 ? -27.864 -34.568 -1.013 1.00 23.86 307 GLY A O 1
ATOM 2361 N N . GLY A 1 308 ? -27.492 -35.188 -3.156 1.00 25.47 308 GLY A N 1
ATOM 2362 C CA . GLY A 1 308 ? -28.729 -34.695 -3.812 1.00 25.47 308 GLY A CA 1
ATOM 2363 C C . GLY A 1 308 ? -28.744 -33.237 -4.311 1.00 25.47 308 GLY A C 1
ATOM 2364 O O . GLY A 1 308 ? -28.905 -32.324 -3.519 1.00 25.47 308 GLY A O 1
ATOM 2365 N N . LYS A 1 309 ? -28.466 -32.959 -5.600 1.00 26.14 309 LYS A N 1
ATOM 2366 C CA . LYS A 1 309 ? -29.384 -32.865 -6.782 1.00 26.14 309 LYS A CA 1
ATOM 2367 C C . LYS A 1 309 ? -30.385 -31.683 -6.730 1.00 26.14 309 LYS A C 1
ATOM 2369 O O . LYS A 1 309 ? -31.207 -31.660 -5.835 1.00 26.14 309 LYS A O 1
ATOM 2374 N N . SER A 1 310 ? -30.369 -30.637 -7.577 1.00 26.27 310 SER A N 1
ATOM 2375 C CA . SER A 1 310 ? -30.438 -30.468 -9.058 1.00 26.27 310 SER A CA 1
ATOM 2376 C C . SER A 1 310 ? -31.825 -29.988 -9.566 1.00 26.27 310 SER A C 1
ATOM 2378 O O . SER A 1 310 ? -32.827 -30.620 -9.262 1.00 26.27 310 SER A O 1
ATOM 2380 N N . LYS A 1 311 ? -31.798 -29.023 -10.518 1.00 25.45 311 LYS A N 1
ATOM 2381 C CA . LYS A 1 311 ? -32.840 -28.554 -11.488 1.00 25.45 311 LYS A CA 1
ATOM 2382 C C . LYS A 1 311 ? -33.822 -27.475 -10.967 1.00 25.45 311 LYS A C 1
ATOM 2384 O O . LYS A 1 311 ? -34.245 -27.540 -9.833 1.00 25.45 311 LYS A O 1
ATOM 2389 N N . GLY A 1 312 ? -34.217 -26.446 -11.731 1.00 24.41 312 GLY A N 1
ATOM 2390 C CA . GLY A 1 312 ? -34.347 -26.347 -13.190 1.00 24.41 312 GLY A CA 1
ATOM 2391 C C . GLY A 1 312 ? -34.242 -24.920 -13.761 1.00 24.41 312 GLY A C 1
ATOM 2392 O O . GLY A 1 312 ? -34.224 -23.922 -13.053 1.00 24.41 312 GLY A O 1
ATOM 2393 N N . ARG A 1 313 ? -34.124 -24.879 -15.090 1.00 23.34 313 ARG A N 1
ATOM 2394 C CA . ARG A 1 313 ? -33.774 -23.758 -15.976 1.00 23.34 313 ARG A CA 1
ATOM 2395 C C . ARG A 1 313 ? -34.838 -23.693 -17.085 1.00 23.34 313 ARG A C 1
ATOM 2397 O O . ARG A 1 313 ? -35.327 -24.760 -17.455 1.00 23.34 313 ARG A O 1
ATOM 2404 N N . ARG A 1 314 ? -35.012 -22.507 -17.701 1.00 24.84 314 ARG A N 1
ATOM 2405 C CA . ARG A 1 314 ? -35.758 -22.154 -18.949 1.00 24.84 314 ARG A CA 1
ATOM 2406 C C . ARG A 1 314 ? -37.171 -21.587 -18.691 1.00 24.84 314 ARG A C 1
ATOM 2408 O O . ARG A 1 314 ? -37.919 -22.188 -17.943 1.00 24.84 314 ARG A O 1
ATOM 2415 N N . LYS A 1 315 ? -37.603 -20.465 -19.281 1.00 25.22 315 LYS A N 1
ATOM 2416 C CA . LYS A 1 315 ? -37.351 -19.936 -20.636 1.00 25.22 315 LYS A CA 1
ATOM 2417 C C . LYS A 1 315 ? -37.468 -18.401 -20.666 1.00 25.22 315 LYS A C 1
ATOM 2419 O O . LYS A 1 315 ? -38.321 -17.822 -20.010 1.00 25.22 315 LYS A O 1
ATOM 2424 N N . GLU A 1 316 ? -36.606 -17.813 -21.480 1.00 22.03 316 GLU A N 1
ATOM 2425 C CA . GLU A 1 316 ? -36.444 -16.401 -21.830 1.00 22.03 316 GLU A CA 1
ATOM 2426 C C . GLU A 1 316 ? -36.739 -16.248 -23.339 1.00 22.03 316 GLU A C 1
ATOM 2428 O O . GLU A 1 316 ? -36.684 -17.253 -24.054 1.00 22.03 316 GLU A O 1
ATOM 2433 N N . GLN A 1 317 ? -36.946 -14.997 -23.787 1.00 24.48 317 GLN A N 1
ATOM 2434 C CA . GLN A 1 317 ? -37.180 -14.458 -25.152 1.00 24.48 317 GLN A CA 1
ATOM 2435 C C . GLN A 1 317 ? -38.660 -14.176 -25.466 1.00 24.48 317 GLN A C 1
ATOM 2437 O O . GLN A 1 317 ? -39.503 -15.036 -25.257 1.00 24.48 317 GLN A O 1
ATOM 2442 N N . SER A 1 318 ? -39.079 -13.011 -25.976 1.00 23.23 318 SER A N 1
ATOM 2443 C CA . SER A 1 318 ? -38.445 -11.909 -26.738 1.00 23.23 318 SER A CA 1
ATOM 2444 C C . SER A 1 318 ? -39.358 -10.664 -26.567 1.00 23.23 318 SER A C 1
ATOM 2446 O O . SER A 1 318 ? -40.562 -10.849 -26.445 1.00 23.23 318 SER A O 1
ATOM 2448 N N . ALA A 1 319 ? -38.914 -9.403 -26.468 1.00 23.19 319 ALA A N 1
ATOM 2449 C CA . ALA A 1 319 ? -38.369 -8.605 -27.569 1.00 23.19 319 ALA A CA 1
ATOM 2450 C C . ALA A 1 319 ? -37.684 -7.303 -27.080 1.00 23.19 319 ALA A C 1
ATOM 2452 O O . ALA A 1 319 ? -38.105 -6.678 -26.111 1.00 23.19 319 ALA A O 1
ATOM 2453 N N . LYS A 1 320 ? -36.622 -6.908 -27.797 1.00 27.55 320 LYS A N 1
ATOM 2454 C CA . LYS A 1 320 ? -35.777 -5.706 -27.630 1.00 27.55 320 LYS A CA 1
ATOM 2455 C C . LYS A 1 320 ? -36.191 -4.576 -28.588 1.00 27.55 320 LYS A C 1
ATOM 2457 O O . LYS A 1 320 ? -36.538 -4.893 -29.725 1.00 27.55 320 LYS A O 1
ATOM 2462 N N . ARG A 1 321 ? -35.927 -3.315 -28.185 1.00 25.47 321 ARG A N 1
ATOM 2463 C CA . ARG A 1 321 ? -35.215 -2.187 -28.882 1.00 25.47 321 ARG A CA 1
ATOM 2464 C C . ARG A 1 321 ? -35.728 -0.838 -28.304 1.00 25.47 321 ARG A C 1
ATOM 2466 O O . ARG A 1 321 ? -36.918 -0.758 -28.053 1.00 25.47 321 ARG A O 1
ATOM 2473 N N . SER A 1 322 ? -34.949 0.223 -28.029 1.00 22.48 322 SER A N 1
ATOM 2474 C CA . SER A 1 322 ? -33.630 0.690 -28.516 1.00 22.48 322 SER A CA 1
ATOM 2475 C C . SER A 1 322 ? -32.911 1.669 -27.543 1.00 22.48 322 SER A C 1
ATOM 2477 O O . SER A 1 322 ? -33.603 2.423 -26.876 1.00 22.48 322 SER A O 1
ATOM 2479 N N . CYS A 1 323 ? -31.560 1.689 -27.584 1.00 21.88 323 CYS A N 1
ATOM 2480 C CA . CYS A 1 323 ? -30.548 2.687 -27.124 1.00 21.88 323 CYS A CA 1
ATOM 2481 C C . CYS A 1 323 ? -30.736 3.429 -25.779 1.00 21.88 323 CYS A C 1
ATOM 2483 O O . CYS A 1 323 ? -31.682 4.182 -25.631 1.00 21.88 323 CYS A O 1
ATOM 2485 N N . GLY A 1 324 ? -29.818 3.404 -24.805 1.00 27.28 324 GLY A N 1
ATOM 2486 C CA . GLY A 1 324 ? -28.452 2.871 -24.732 1.00 27.28 324 GLY A CA 1
ATOM 2487 C C . GLY A 1 324 ? -27.915 3.078 -23.309 1.00 27.28 324 GLY A C 1
ATOM 2488 O O . GLY A 1 324 ? -27.218 4.046 -23.034 1.00 27.28 324 GLY A O 1
ATOM 2489 N N . GLU A 1 325 ? -28.303 2.180 -22.405 1.00 27.75 325 GLU A N 1
ATOM 2490 C CA . GLU A 1 325 ? -27.911 2.151 -20.993 1.00 27.75 325 GLU A CA 1
ATOM 2491 C C . GLU A 1 325 ? -26.823 1.087 -20.783 1.00 27.75 325 GLU A C 1
ATOM 2493 O O . GLU A 1 325 ? -26.929 -0.032 -21.299 1.00 27.75 325 GLU A O 1
ATOM 2498 N N . ILE A 1 326 ? -25.782 1.414 -20.011 1.00 27.75 326 ILE A N 1
ATOM 2499 C CA . ILE A 1 326 ? -24.815 0.426 -19.515 1.00 27.75 326 ILE A CA 1
ATOM 2500 C C . ILE A 1 326 ? -25.572 -0.466 -18.529 1.00 27.75 326 ILE A C 1
ATOM 2502 O O . ILE A 1 326 ? -25.907 -0.066 -17.417 1.00 27.75 326 ILE A O 1
ATOM 2506 N N . ASN A 1 327 ? -25.919 -1.669 -18.973 1.00 29.44 327 ASN A N 1
ATOM 2507 C CA . ASN A 1 327 ? -26.805 -2.561 -18.238 1.00 29.44 327 ASN A CA 1
ATOM 2508 C C . ASN A 1 327 ? -26.081 -3.157 -17.017 1.00 29.44 327 ASN A C 1
ATOM 2510 O O . ASN A 1 327 ? -24.907 -3.513 -17.103 1.00 29.44 327 ASN A O 1
ATOM 2514 N N . ALA A 1 328 ? -26.790 -3.391 -15.907 1.00 29.98 328 ALA A N 1
ATOM 2515 C CA . ALA A 1 328 ? -26.264 -4.062 -14.703 1.00 29.98 328 ALA A CA 1
ATOM 2516 C C . ALA A 1 328 ? -25.657 -5.463 -14.981 1.00 29.98 328 ALA A C 1
ATOM 2518 O O . ALA A 1 328 ? -24.898 -6.004 -14.174 1.00 29.98 328 ALA A O 1
ATOM 2519 N N . GLY A 1 329 ? -25.957 -6.037 -16.152 1.00 28.70 329 GLY A N 1
ATOM 2520 C CA . GLY A 1 329 ? -25.281 -7.207 -16.711 1.00 28.70 329 GLY A CA 1
ATOM 2521 C C . GLY A 1 329 ? -23.804 -6.968 -17.038 1.00 28.70 329 GLY A C 1
ATOM 2522 O O . GLY A 1 329 ? -22.994 -7.812 -16.684 1.00 28.70 329 GLY A O 1
ATOM 2523 N N . GLN A 1 330 ? -23.425 -5.810 -17.594 1.00 29.75 330 GLN A N 1
ATOM 2524 C CA . GLN A 1 330 ? -22.025 -5.451 -17.860 1.00 29.75 330 GLN A CA 1
ATOM 2525 C C . GLN A 1 330 ? -21.227 -5.243 -16.570 1.00 29.75 330 GLN A C 1
ATOM 2527 O O . GLN A 1 330 ? -20.090 -5.688 -16.512 1.00 29.75 330 GLN A O 1
ATOM 2532 N N . LEU A 1 331 ? -21.814 -4.691 -15.500 1.00 31.72 331 LEU A N 1
ATOM 2533 C CA . LEU A 1 331 ? -21.146 -4.641 -14.188 1.00 31.72 331 LEU A CA 1
ATOM 2534 C C . LEU A 1 331 ? -20.944 -6.047 -13.584 1.00 31.72 331 LEU A C 1
ATOM 2536 O O . LEU A 1 331 ? -19.896 -6.332 -13.003 1.00 31.72 331 LEU A O 1
ATOM 2540 N N . ARG A 1 332 ? -21.911 -6.962 -13.770 1.00 32.62 332 ARG A N 1
ATOM 2541 C CA . ARG A 1 332 ? -21.768 -8.382 -13.385 1.00 32.62 332 ARG A CA 1
ATOM 2542 C C . ARG A 1 332 ? -20.782 -9.152 -14.274 1.00 32.62 332 ARG A C 1
ATOM 2544 O O . ARG A 1 332 ? -20.161 -10.094 -13.793 1.00 32.62 332 ARG A O 1
ATOM 2551 N N . GLU A 1 333 ? -20.610 -8.761 -15.534 1.00 30.11 333 GLU A N 1
ATOM 2552 C CA . GLU A 1 333 ? -19.621 -9.319 -16.472 1.00 30.11 333 GLU A CA 1
ATOM 2553 C C . GLU A 1 333 ? -18.207 -8.760 -16.199 1.00 30.11 333 GLU A C 1
ATOM 2555 O O . GLU A 1 333 ? -17.222 -9.492 -16.244 1.00 30.11 333 GLU A O 1
ATOM 2560 N N . MET A 1 334 ? -18.095 -7.487 -15.805 1.00 30.08 334 MET A N 1
ATOM 2561 C CA . MET A 1 334 ? -16.838 -6.825 -15.424 1.00 30.08 334 MET A CA 1
ATOM 2562 C C . MET A 1 334 ? -16.289 -7.317 -14.078 1.00 30.08 334 MET A C 1
ATOM 2564 O O . MET A 1 334 ? -15.068 -7.340 -13.895 1.00 30.08 334 MET A O 1
ATOM 2568 N N . SER A 1 335 ? -17.173 -7.750 -13.171 1.00 33.31 335 SER A N 1
ATOM 2569 C CA . SER A 1 335 ? -16.841 -8.423 -11.903 1.00 33.31 335 SER A CA 1
ATOM 2570 C C . SER A 1 335 ? -16.465 -9.910 -12.092 1.00 33.31 335 SER A C 1
ATOM 2572 O O . SER A 1 335 ? -15.906 -10.537 -11.198 1.00 33.31 335 SER A O 1
ATOM 2574 N N . ARG A 1 336 ? -16.685 -10.482 -13.289 1.00 42.44 336 ARG A N 1
ATOM 2575 C CA . ARG A 1 336 ? -16.357 -11.883 -13.624 1.00 42.44 336 ARG A CA 1
ATOM 2576 C C . ARG A 1 336 ? -14.936 -12.129 -14.140 1.00 42.44 336 ARG A C 1
ATOM 2578 O O . ARG A 1 336 ? -14.563 -13.289 -14.276 1.00 42.44 336 ARG A O 1
ATOM 2585 N N . GLN A 1 337 ? -14.150 -11.094 -14.441 1.00 53.44 337 GLN A N 1
ATOM 2586 C CA . GLN A 1 337 ? -12.853 -11.278 -15.115 1.00 53.44 337 GLN A CA 1
ATOM 2587 C C . GLN A 1 337 ? -11.635 -11.317 -14.186 1.00 53.44 337 GLN A C 1
ATOM 2589 O O . GLN A 1 337 ? -10.637 -11.923 -14.553 1.00 53.44 337 GLN A O 1
ATOM 2594 N N . MET A 1 338 ? -11.707 -10.765 -12.971 1.00 60.00 338 MET A N 1
ATOM 2595 C CA . MET A 1 338 ? -10.645 -10.962 -11.979 1.00 60.00 338 MET A CA 1
ATOM 2596 C C . MET A 1 338 ? -11.041 -12.091 -11.033 1.00 60.00 338 MET A C 1
ATOM 2598 O O . MET A 1 338 ? -11.588 -11.864 -9.954 1.00 60.00 338 MET A O 1
ATOM 2602 N N . GLY A 1 339 ? -10.812 -13.323 -11.488 1.00 62.94 339 GLY A N 1
ATOM 2603 C CA . GLY A 1 339 ? -10.994 -14.509 -10.653 1.00 62.94 339 GLY A CA 1
ATOM 2604 C C . GLY A 1 339 ? -10.067 -14.493 -9.435 1.00 62.94 339 GLY A C 1
ATOM 2605 O O . GLY A 1 339 ? -9.032 -13.826 -9.445 1.00 62.94 339 GLY A O 1
ATOM 2606 N N . ASP A 1 340 ? -10.410 -15.260 -8.407 1.00 66.06 340 ASP A N 1
ATOM 2607 C CA . ASP A 1 340 ? -9.649 -15.326 -7.153 1.00 66.06 340 ASP A CA 1
ATOM 2608 C C . ASP A 1 340 ? -8.170 -15.707 -7.361 1.00 66.06 340 ASP A C 1
ATOM 2610 O O . ASP A 1 340 ? -7.305 -15.246 -6.620 1.00 66.06 340 ASP A O 1
ATOM 2614 N N . SER A 1 341 ? -7.854 -16.447 -8.434 1.00 72.81 341 SER A N 1
ATOM 2615 C CA . SER A 1 341 ? -6.476 -16.731 -8.859 1.00 72.81 341 SER A CA 1
ATOM 2616 C C . SER A 1 341 ? -5.675 -15.463 -9.187 1.00 72.81 341 SER A C 1
ATOM 2618 O O . SER A 1 341 ? -4.509 -15.359 -8.819 1.00 72.81 341 SER A O 1
ATOM 2620 N N . HIS A 1 342 ? -6.289 -14.475 -9.843 1.00 75.81 342 HIS A N 1
ATOM 2621 C CA . HIS A 1 342 ? -5.647 -13.203 -10.192 1.00 75.81 342 HIS A CA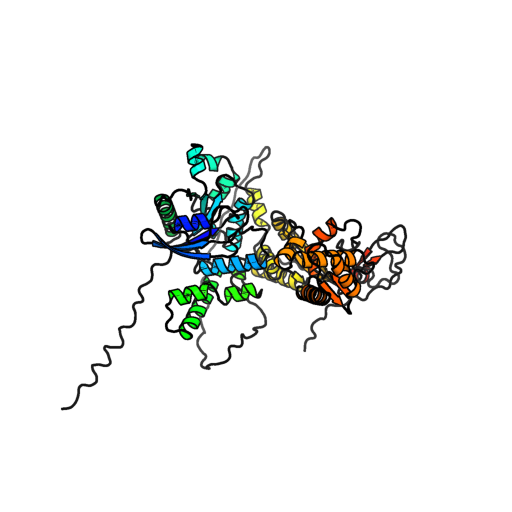 1
ATOM 2622 C C . HIS A 1 342 ? -5.427 -12.327 -8.956 1.00 75.81 342 HIS A C 1
ATOM 2624 O O . HIS A 1 342 ? -4.365 -11.723 -8.820 1.00 75.81 342 HIS A O 1
ATOM 2630 N N . ARG A 1 343 ? -6.398 -12.304 -8.027 1.00 68.25 343 ARG A N 1
ATOM 2631 C CA . ARG A 1 343 ? -6.255 -11.620 -6.730 1.00 68.25 343 ARG A CA 1
ATOM 2632 C C . ARG A 1 343 ? -5.089 -12.222 -5.954 1.00 68.25 343 ARG A C 1
ATOM 2634 O O . ARG A 1 343 ? -4.150 -11.504 -5.631 1.00 68.25 343 ARG A O 1
ATOM 2641 N N . ARG A 1 344 ? -5.081 -13.549 -5.786 1.00 64.50 344 ARG A N 1
ATOM 2642 C CA . ARG A 1 344 ? -4.007 -14.299 -5.115 1.00 64.50 344 ARG A CA 1
ATOM 2643 C C . ARG A 1 344 ? -2.630 -13.987 -5.705 1.00 64.50 344 ARG A C 1
ATOM 2645 O O . ARG A 1 344 ? -1.692 -13.752 -4.947 1.00 64.50 344 ARG A O 1
ATOM 2652 N N . PHE A 1 345 ? -2.519 -13.937 -7.032 1.00 74.81 345 PHE A N 1
ATOM 2653 C CA . PHE A 1 345 ? -1.275 -13.603 -7.728 1.00 74.81 345 PHE A CA 1
ATOM 2654 C C . PHE A 1 345 ? -0.822 -12.165 -7.463 1.00 74.81 345 PHE A C 1
ATOM 2656 O O . PHE A 1 345 ? 0.305 -11.950 -7.018 1.00 74.81 345 PHE A O 1
ATOM 2663 N N . LEU A 1 346 ? -1.702 -11.184 -7.702 1.00 66.56 346 LEU A N 1
ATOM 2664 C CA . LEU A 1 346 ? -1.417 -9.761 -7.495 1.00 66.56 346 LEU A CA 1
ATOM 2665 C C . LEU A 1 346 ? -0.922 -9.503 -6.081 1.00 66.56 346 LEU A C 1
ATOM 2667 O O . LEU A 1 346 ? -0.001 -8.736 -5.840 1.00 66.56 346 LEU A O 1
ATOM 2671 N N . GLN A 1 347 ? -1.527 -10.164 -5.124 1.00 55.94 347 GLN A N 1
ATOM 2672 C CA . GLN A 1 347 ? -1.179 -9.933 -3.753 1.00 55.94 347 GLN A CA 1
ATOM 2673 C C . GLN A 1 347 ? 0.227 -10.496 -3.459 1.00 55.94 347 GLN A C 1
ATOM 2675 O O . GLN A 1 347 ? 0.997 -9.860 -2.739 1.00 55.94 347 GLN A O 1
ATOM 2680 N N . VAL A 1 348 ? 0.633 -11.636 -4.052 1.00 59.28 348 VAL A N 1
ATOM 2681 C CA . VAL A 1 348 ? 2.000 -12.179 -3.842 1.00 59.28 348 VAL A CA 1
ATOM 2682 C C . VAL A 1 348 ? 3.021 -11.244 -4.464 1.00 59.28 348 VAL A C 1
ATOM 2684 O O . VAL A 1 348 ? 4.043 -10.960 -3.840 1.00 59.28 348 VAL A O 1
ATOM 2687 N N . MET A 1 349 ? 2.679 -10.653 -5.608 1.00 61.09 349 MET A N 1
ATOM 2688 C CA . MET A 1 349 ? 3.435 -9.547 -6.192 1.00 61.09 349 MET A CA 1
ATOM 2689 C C . MET A 1 349 ? 3.528 -8.348 -5.238 1.00 61.09 349 MET A C 1
ATOM 2691 O O . MET A 1 349 ? 4.610 -7.794 -5.065 1.00 61.09 349 MET A O 1
ATOM 2695 N N . MET A 1 350 ? 2.431 -7.966 -4.572 1.00 56.09 350 MET A N 1
ATOM 2696 C CA . MET A 1 350 ? 2.426 -6.866 -3.601 1.00 56.09 350 MET A CA 1
ATOM 2697 C C . MET A 1 350 ? 3.341 -7.142 -2.409 1.00 56.09 350 MET A C 1
ATOM 2699 O O . MET A 1 350 ? 3.897 -6.191 -1.867 1.00 56.09 350 MET A O 1
ATOM 2703 N N . VAL A 1 351 ? 3.514 -8.397 -1.979 1.00 51.81 351 VAL A N 1
ATOM 2704 C CA . VAL A 1 351 ? 4.417 -8.754 -0.869 1.00 51.81 351 VAL A CA 1
ATOM 2705 C C . VAL A 1 351 ? 5.872 -8.788 -1.310 1.00 51.81 351 VAL A C 1
ATOM 2707 O O . VAL A 1 351 ? 6.685 -8.116 -0.678 1.00 51.81 351 VAL A O 1
ATOM 2710 N N . ASN A 1 352 ? 6.179 -9.501 -2.392 1.00 53.28 352 ASN A N 1
ATOM 2711 C CA . ASN A 1 352 ? 7.555 -9.702 -2.847 1.00 53.28 352 ASN A CA 1
ATOM 2712 C C . ASN A 1 352 ? 8.144 -8.450 -3.518 1.00 53.28 352 ASN A C 1
ATOM 2714 O O . ASN A 1 352 ? 9.362 -8.296 -3.571 1.00 53.28 352 ASN A O 1
ATOM 2718 N N . GLY A 1 353 ? 7.294 -7.540 -4.010 1.00 57.56 353 GLY A N 1
ATOM 2719 C CA . GLY A 1 353 ? 7.679 -6.316 -4.717 1.00 57.56 353 GLY A CA 1
ATOM 2720 C C . GLY A 1 353 ? 8.184 -6.598 -6.133 1.00 57.56 353 GLY A C 1
ATOM 2721 O O . GLY A 1 353 ? 7.630 -6.075 -7.098 1.00 57.56 353 GLY A O 1
ATOM 2722 N N . ILE A 1 354 ? 9.180 -7.478 -6.251 1.00 74.81 354 ILE A N 1
ATOM 2723 C CA . ILE A 1 354 ? 9.759 -7.991 -7.491 1.00 74.81 354 ILE A CA 1
ATOM 2724 C C . ILE A 1 354 ? 9.901 -9.517 -7.406 1.00 74.81 354 ILE A C 1
ATOM 2726 O O . ILE A 1 354 ? 10.278 -10.055 -6.368 1.00 74.81 354 ILE A O 1
ATOM 2730 N N . VAL A 1 355 ? 9.603 -10.217 -8.495 1.00 78.94 355 VAL A N 1
ATOM 2731 C CA . VAL A 1 355 ? 9.753 -11.679 -8.628 1.00 78.94 355 VAL A CA 1
ATOM 2732 C C . VAL A 1 355 ? 10.319 -12.016 -9.994 1.00 78.94 355 VAL A C 1
ATOM 2734 O O . VAL A 1 355 ? 10.058 -11.304 -10.967 1.00 78.94 355 VAL A O 1
ATOM 2737 N N . ASP A 1 356 ? 11.099 -13.088 -10.091 1.00 85.44 356 ASP A N 1
ATOM 2738 C CA . ASP A 1 356 ? 11.605 -13.542 -11.386 1.00 85.44 356 ASP A CA 1
ATOM 2739 C C . ASP A 1 356 ? 10.536 -14.292 -12.206 1.00 85.44 356 ASP A C 1
ATOM 2741 O O . ASP A 1 356 ? 9.484 -14.680 -11.701 1.00 85.44 356 ASP A O 1
ATOM 2745 N N . GLU A 1 357 ? 10.770 -14.480 -13.507 1.00 85.44 357 GLU A N 1
ATOM 2746 C CA . GLU A 1 357 ? 9.811 -15.138 -14.406 1.00 85.44 357 GLU A CA 1
ATOM 2747 C C . GLU A 1 357 ? 9.499 -16.593 -14.021 1.00 85.44 357 GLU A C 1
ATOM 2749 O O . GLU A 1 357 ? 8.367 -17.044 -14.212 1.00 85.44 357 GLU A O 1
ATOM 2754 N N . HIS A 1 358 ? 10.467 -17.341 -13.489 1.00 84.44 358 HIS A N 1
ATOM 2755 C CA . HIS A 1 358 ? 10.242 -18.725 -13.078 1.00 84.44 358 HIS A CA 1
ATOM 2756 C C . HIS A 1 358 ? 9.355 -18.781 -11.833 1.00 84.44 358 HIS A C 1
ATOM 2758 O O . HIS A 1 358 ? 8.388 -19.550 -11.795 1.00 84.44 358 HIS A O 1
ATOM 2764 N N . GLU A 1 359 ? 9.629 -17.918 -10.859 1.00 83.38 359 GLU A N 1
ATOM 2765 C CA . GLU A 1 359 ? 8.794 -17.730 -9.675 1.00 83.38 359 GLU A CA 1
ATOM 2766 C C . GLU A 1 359 ? 7.395 -17.239 -10.052 1.00 83.38 359 GLU A C 1
ATOM 2768 O O . GLU A 1 359 ? 6.410 -17.804 -9.584 1.00 83.38 359 GLU A O 1
ATOM 2773 N N . ALA A 1 360 ? 7.276 -16.264 -10.956 1.00 85.00 360 ALA A N 1
ATOM 2774 C CA . ALA A 1 360 ? 5.991 -15.744 -11.419 1.00 85.00 360 ALA A CA 1
ATOM 2775 C C . ALA A 1 360 ? 5.165 -16.813 -12.158 1.00 85.00 360 ALA A C 1
ATOM 2777 O O . ALA A 1 360 ? 3.962 -16.932 -11.930 1.00 85.00 360 ALA A O 1
ATOM 2778 N N . LYS A 1 361 ? 5.788 -17.647 -13.002 1.00 86.38 361 LYS A N 1
ATOM 2779 C CA . LYS A 1 361 ? 5.106 -18.781 -13.656 1.00 86.38 361 LYS A CA 1
ATOM 2780 C C . LYS A 1 361 ? 4.634 -19.818 -12.637 1.00 86.38 361 LYS A C 1
ATOM 2782 O O . LYS A 1 361 ? 3.478 -20.235 -12.688 1.00 86.38 361 LYS A O 1
ATOM 2787 N N . THR A 1 362 ? 5.498 -20.180 -11.690 1.00 84.50 362 THR A N 1
ATOM 2788 C CA . THR A 1 362 ? 5.176 -21.127 -10.610 1.00 84.50 362 THR A CA 1
ATOM 2789 C C . THR A 1 362 ? 4.042 -20.598 -9.735 1.00 84.50 362 THR A C 1
ATOM 2791 O O . THR A 1 362 ? 3.105 -21.323 -9.409 1.00 84.50 362 THR A O 1
ATOM 2794 N N . LEU A 1 363 ? 4.082 -19.307 -9.413 1.00 82.44 363 LEU A N 1
ATOM 2795 C CA . LEU A 1 363 ? 3.053 -18.611 -8.659 1.00 82.44 363 LEU A CA 1
ATOM 2796 C C . LEU A 1 363 ? 1.719 -18.584 -9.411 1.00 82.44 363 LEU A C 1
ATOM 2798 O O . LEU A 1 363 ? 0.692 -18.913 -8.828 1.00 82.44 363 LEU A O 1
ATOM 2802 N N . CYS A 1 364 ? 1.719 -18.231 -10.698 1.00 82.44 364 CYS A N 1
ATOM 2803 C CA . CYS A 1 364 ? 0.512 -18.224 -11.524 1.00 82.44 364 CYS A CA 1
ATOM 2804 C C . CYS A 1 364 ? -0.127 -19.617 -11.587 1.00 82.44 364 CYS A C 1
ATOM 2806 O O . CYS A 1 364 ? -1.321 -19.760 -11.320 1.00 82.44 364 CYS A O 1
ATOM 2808 N N . GLN A 1 365 ? 0.683 -20.653 -11.827 1.00 82.69 365 GLN A N 1
ATOM 2809 C CA . GLN A 1 365 ? 0.235 -22.044 -11.804 1.00 82.69 365 GLN A CA 1
ATOM 2810 C C . GLN A 1 365 ? -0.408 -22.405 -10.461 1.00 82.69 365 GLN A C 1
ATOM 2812 O O . GLN A 1 365 ? -1.537 -22.891 -10.417 1.00 82.69 365 GLN A O 1
ATOM 2817 N N . HIS A 1 366 ? 0.274 -22.089 -9.366 1.00 79.19 366 HIS A N 1
ATOM 2818 C CA . HIS A 1 366 ? -0.198 -22.344 -8.012 1.00 79.19 366 HIS A CA 1
ATOM 2819 C C . HIS A 1 366 ? -1.515 -21.615 -7.689 1.00 79.19 366 HIS A C 1
ATOM 2821 O O . HIS A 1 366 ? -2.428 -22.188 -7.090 1.00 79.19 366 HIS A O 1
ATOM 2827 N N . CYS A 1 367 ? -1.653 -20.357 -8.120 1.00 76.50 367 CYS A N 1
ATOM 2828 C CA . CYS A 1 367 ? -2.886 -19.584 -7.980 1.00 76.50 367 CYS A CA 1
ATOM 2829 C C . CYS A 1 367 ? -4.040 -20.190 -8.790 1.00 76.50 367 CYS A C 1
ATOM 2831 O O . CYS A 1 367 ? -5.172 -20.234 -8.305 1.00 76.50 367 CYS A O 1
ATOM 2833 N N . CYS A 1 368 ? -3.776 -20.657 -10.010 1.00 76.88 368 CYS A N 1
ATOM 2834 C CA . CYS A 1 368 ? -4.787 -21.280 -10.859 1.00 76.88 368 CYS A CA 1
ATOM 2835 C C . CYS A 1 368 ? -5.264 -22.630 -10.308 1.00 76.88 368 CYS A C 1
ATOM 2837 O O . CYS A 1 368 ? -6.470 -22.857 -10.192 1.00 76.88 368 CYS A O 1
ATOM 2839 N N . GLU A 1 369 ? -4.332 -23.490 -9.893 1.00 79.38 369 GLU A N 1
ATOM 2840 C CA . GLU A 1 369 ? -4.624 -24.811 -9.322 1.00 79.38 369 GLU A CA 1
ATOM 2841 C C . GLU A 1 369 ? -5.466 -24.710 -8.049 1.00 79.38 369 GLU A C 1
ATOM 2843 O O . GLU A 1 369 ? -6.433 -25.453 -7.881 1.00 79.38 369 GLU A O 1
ATOM 2848 N N . ARG A 1 370 ? -5.165 -23.747 -7.169 1.00 73.31 370 ARG A N 1
ATOM 2849 C CA . ARG A 1 370 ? -5.934 -23.579 -5.933 1.00 73.31 370 ARG A CA 1
ATOM 2850 C C . ARG A 1 370 ? -7.387 -23.182 -6.173 1.00 73.31 370 ARG A C 1
ATOM 2852 O O . ARG A 1 370 ? -8.285 -23.631 -5.462 1.00 73.31 370 ARG A O 1
ATOM 2859 N N . HIS A 1 371 ? -7.609 -22.289 -7.127 1.00 69.00 371 HIS A N 1
ATOM 2860 C CA . HIS A 1 371 ? -8.922 -21.705 -7.376 1.00 69.00 371 HIS A CA 1
ATOM 2861 C C . HIS A 1 371 ? -9.696 -22.450 -8.476 1.00 69.00 371 HIS A C 1
ATOM 2863 O O . HIS A 1 371 ? -10.713 -21.945 -8.949 1.00 69.00 371 HIS A O 1
ATOM 2869 N N . ASN A 1 372 ? -9.254 -23.661 -8.857 1.00 71.94 372 ASN A N 1
ATOM 2870 C CA . ASN A 1 372 ? -9.842 -24.482 -9.922 1.00 71.94 372 ASN A CA 1
ATOM 2871 C C . ASN A 1 372 ? -10.010 -23.717 -11.252 1.00 71.94 372 ASN A C 1
ATOM 2873 O O . ASN A 1 372 ? -10.994 -23.913 -11.971 1.00 71.94 372 ASN A O 1
ATOM 2877 N N . THR A 1 373 ? -9.068 -22.831 -11.589 1.00 71.06 373 THR A N 1
ATOM 2878 C CA . THR A 1 373 ? -9.046 -22.116 -12.873 1.00 71.06 373 THR A CA 1
ATOM 2879 C C . THR A 1 373 ? -8.032 -22.747 -13.827 1.00 71.06 373 THR A C 1
ATOM 2881 O O . THR A 1 373 ? -7.050 -23.361 -13.413 1.00 71.06 373 THR A O 1
ATOM 2884 N N . GLN A 1 374 ? -8.289 -22.654 -15.135 1.00 72.69 374 GLN A N 1
ATOM 2885 C CA . GLN A 1 374 ? -7.427 -23.267 -16.144 1.00 72.69 374 GLN A CA 1
ATOM 2886 C C . GLN A 1 374 ? -6.092 -22.515 -16.229 1.00 72.69 374 GLN A C 1
ATOM 2888 O O . GLN A 1 374 ? -6.047 -21.389 -16.719 1.00 72.69 374 GLN A O 1
ATOM 2893 N N . TYR A 1 375 ? -5.008 -23.155 -15.789 1.00 72.31 375 TYR A N 1
ATOM 2894 C CA . TYR A 1 375 ? -3.653 -22.691 -16.073 1.00 72.31 375 TYR A CA 1
ATOM 2895 C C . TYR A 1 375 ? -3.289 -23.034 -17.520 1.00 72.31 375 TYR A C 1
ATOM 2897 O O . TYR A 1 375 ? -3.416 -24.185 -17.943 1.00 72.31 375 TYR A O 1
ATOM 2905 N N . VAL A 1 376 ? -2.832 -22.040 -18.281 1.00 72.88 376 VAL A N 1
ATOM 2906 C CA . VAL A 1 376 ? -2.283 -22.246 -19.623 1.00 72.88 376 VAL A CA 1
ATOM 2907 C C . VAL A 1 376 ? -0.796 -21.892 -19.575 1.00 72.88 376 VAL A C 1
ATOM 2909 O O . VAL A 1 376 ? -0.467 -20.716 -19.391 1.00 72.88 376 VAL A O 1
ATOM 2912 N N . PRO A 1 377 ? 0.108 -22.881 -19.722 1.00 62.19 377 PRO A N 1
ATOM 2913 C CA . PRO A 1 377 ? 1.537 -22.620 -19.841 1.00 62.19 377 PRO A CA 1
ATOM 2914 C C . PRO A 1 377 ? 1.795 -21.612 -20.970 1.00 62.19 377 PRO A C 1
ATOM 2916 O O . PRO A 1 377 ? 1.142 -21.671 -22.008 1.00 62.19 377 PRO A O 1
ATOM 2919 N N . ASP A 1 378 ? 2.713 -20.672 -20.744 1.00 68.00 378 ASP A N 1
ATOM 2920 C CA . ASP A 1 378 ? 3.103 -19.597 -21.676 1.00 68.00 378 ASP A CA 1
ATOM 2921 C C . ASP A 1 378 ? 2.100 -18.445 -21.889 1.00 68.00 378 ASP A C 1
ATOM 2923 O O . ASP A 1 378 ? 2.364 -17.554 -22.691 1.00 68.00 378 ASP A O 1
ATOM 2927 N N . LYS A 1 379 ? 1.014 -18.372 -21.107 1.00 79.38 379 LYS A N 1
ATOM 2928 C CA . LYS A 1 379 ? 0.077 -17.225 -21.095 1.00 79.38 379 LYS A CA 1
ATOM 2929 C C . LYS A 1 379 ? 0.144 -16.365 -19.831 1.00 79.38 379 LYS A C 1
ATOM 2931 O O . LYS A 1 379 ? -0.853 -15.794 -19.395 1.00 79.38 379 LYS A O 1
ATOM 2936 N N . LEU A 1 380 ? 1.325 -16.276 -19.219 1.00 83.75 380 LEU A N 1
ATOM 2937 C CA . LEU A 1 380 ? 1.523 -15.432 -18.036 1.00 83.75 380 LEU A CA 1
ATOM 2938 C C . LEU A 1 380 ? 1.279 -13.948 -18.352 1.00 83.75 380 LEU A C 1
ATOM 2940 O O . LEU A 1 380 ? 0.685 -13.250 -17.537 1.00 83.75 380 LEU A O 1
ATOM 2944 N N . ASP A 1 381 ? 1.700 -13.484 -19.530 1.00 81.88 381 ASP A N 1
ATOM 2945 C CA . ASP A 1 381 ? 1.519 -12.088 -19.937 1.00 81.88 381 ASP A CA 1
ATOM 2946 C C . ASP A 1 381 ? 0.017 -11.750 -20.098 1.00 81.88 381 ASP A C 1
ATOM 2948 O O . ASP A 1 381 ? -0.433 -10.768 -19.513 1.00 81.88 381 ASP A O 1
ATOM 2952 N N . ASP A 1 382 ? -0.784 -12.615 -20.744 1.00 80.38 382 ASP A N 1
ATOM 2953 C CA . ASP A 1 382 ? -2.254 -12.471 -20.837 1.00 80.38 382 ASP A CA 1
ATOM 2954 C C . ASP A 1 382 ? -2.913 -12.428 -19.440 1.00 80.38 382 ASP A C 1
ATOM 2956 O O . ASP A 1 382 ? -3.816 -11.634 -19.168 1.00 80.38 382 ASP A O 1
ATOM 2960 N N . PHE A 1 383 ? -2.454 -13.288 -18.524 1.00 83.69 383 PHE A N 1
ATOM 2961 C CA . PHE A 1 383 ? -2.947 -13.344 -17.144 1.00 83.69 383 PHE A CA 1
ATOM 2962 C C . PHE A 1 383 ? -2.646 -12.047 -16.378 1.00 83.69 383 PHE A C 1
ATOM 2964 O O . PHE A 1 383 ? -3.494 -11.523 -15.650 1.00 83.69 383 PHE A O 1
ATOM 2971 N N . ILE A 1 384 ? -1.442 -11.503 -16.559 1.00 85.38 384 ILE A N 1
ATOM 2972 C CA . ILE A 1 384 ? -1.025 -10.231 -15.966 1.00 85.38 384 ILE A CA 1
ATOM 2973 C C . ILE A 1 384 ? -1.771 -9.058 -16.606 1.00 85.38 384 ILE A C 1
ATOM 2975 O O . ILE A 1 384 ? -2.115 -8.107 -15.906 1.00 85.38 384 ILE A O 1
ATOM 2979 N N . GLU A 1 385 ? -2.076 -9.114 -17.900 1.00 81.00 385 GLU A N 1
ATOM 2980 C CA . GLU A 1 385 ? -2.849 -8.078 -18.584 1.00 81.00 385 GLU A CA 1
ATOM 2981 C C . GLU A 1 385 ? -4.247 -7.933 -17.970 1.00 81.00 385 GLU A C 1
ATOM 2983 O O . GLU A 1 385 ? -4.667 -6.817 -17.657 1.00 81.00 385 GLU A O 1
ATOM 2988 N N . ILE A 1 386 ? -4.916 -9.050 -17.662 1.00 78.56 386 ILE A N 1
ATOM 2989 C CA . ILE A 1 386 ? -6.200 -9.048 -16.944 1.00 78.56 386 ILE A CA 1
ATOM 2990 C C . ILE A 1 386 ? -6.073 -8.328 -15.595 1.00 78.56 386 ILE A C 1
ATOM 2992 O O . ILE A 1 386 ? -6.918 -7.491 -15.270 1.00 78.56 386 ILE A O 1
ATOM 2996 N N . ILE A 1 387 ? -5.015 -8.599 -14.826 1.00 78.94 387 ILE A N 1
ATOM 2997 C CA . ILE A 1 387 ? -4.752 -7.914 -13.549 1.00 78.94 387 ILE A CA 1
ATOM 2998 C C . ILE A 1 387 ? -4.538 -6.419 -13.784 1.00 78.94 387 ILE A C 1
ATOM 3000 O O . ILE A 1 387 ? -5.175 -5.586 -13.138 1.00 78.94 387 ILE A O 1
ATOM 3004 N N . ASN A 1 388 ? -3.691 -6.074 -14.748 1.00 76.25 388 ASN A N 1
ATOM 3005 C CA . ASN A 1 388 ? -3.365 -4.698 -15.077 1.00 76.25 388 ASN A CA 1
ATOM 3006 C C . ASN A 1 388 ? -4.611 -3.899 -15.464 1.00 76.25 388 ASN A C 1
ATOM 3008 O O . ASN A 1 388 ? -4.767 -2.795 -14.956 1.00 76.25 388 ASN A O 1
ATOM 3012 N N . THR A 1 389 ? -5.562 -4.450 -16.229 1.00 70.62 389 THR A N 1
ATOM 3013 C CA . THR A 1 389 ? -6.822 -3.734 -16.534 1.00 70.62 389 THR A CA 1
ATOM 3014 C C . THR A 1 389 ? -7.599 -3.298 -15.286 1.00 70.62 389 THR A C 1
ATOM 3016 O O . THR A 1 389 ? -8.310 -2.295 -15.323 1.00 70.62 389 THR A O 1
ATOM 3019 N N . LYS A 1 390 ? -7.459 -4.026 -14.171 1.00 64.25 390 LYS A N 1
ATOM 3020 C CA . LYS A 1 390 ? -8.092 -3.705 -12.883 1.00 64.25 390 LYS A CA 1
ATOM 3021 C C . LYS A 1 390 ? -7.227 -2.814 -12.000 1.00 64.25 390 LYS A C 1
ATOM 3023 O O . LYS A 1 390 ? -7.775 -2.071 -11.194 1.00 64.25 390 LYS A O 1
ATOM 3028 N N . LEU A 1 391 ? -5.907 -2.857 -12.167 1.00 57.28 391 LEU A N 1
ATOM 3029 C CA . LEU A 1 391 ? -4.968 -1.986 -11.462 1.00 57.28 391 LEU A CA 1
ATOM 3030 C C . LEU A 1 391 ? -4.860 -0.579 -12.066 1.00 57.28 391 LEU A C 1
ATOM 3032 O O . LEU A 1 391 ? -4.577 0.370 -11.336 1.00 57.28 391 LEU A O 1
ATOM 3036 N N . GLN A 1 392 ? -5.117 -0.422 -13.368 1.00 55.47 392 GLN A N 1
ATOM 3037 C CA . GLN A 1 392 ? -5.016 0.861 -14.079 1.00 55.47 392 GLN A CA 1
ATOM 3038 C C . GLN A 1 392 ? -5.802 2.011 -13.404 1.00 55.47 392 GLN A C 1
ATOM 3040 O O . GLN A 1 392 ? -5.225 3.084 -13.233 1.00 55.47 392 GLN A O 1
ATOM 3045 N N . PRO A 1 393 ? -7.050 1.831 -12.911 1.00 45.03 393 PRO A N 1
ATOM 3046 C CA . PRO A 1 393 ? -7.774 2.874 -12.162 1.00 45.03 393 PRO A CA 1
ATOM 3047 C C . PRO A 1 393 ? -7.142 3.268 -10.813 1.00 45.03 393 PRO A C 1
ATOM 3049 O O . PRO A 1 393 ? -7.493 4.300 -10.227 1.00 45.03 393 PRO A O 1
ATOM 3052 N N . MET A 1 394 ? -6.241 2.434 -10.288 1.00 45.69 394 MET A N 1
ATOM 3053 C CA . MET A 1 394 ? -5.438 2.687 -9.088 1.00 45.69 394 MET A CA 1
ATOM 3054 C C . MET A 1 394 ? -4.047 3.230 -9.428 1.00 45.69 394 MET A C 1
ATOM 3056 O O . MET A 1 394 ? -3.223 3.354 -8.530 1.00 45.69 394 MET A O 1
ATOM 3060 N N . PHE A 1 395 ? -3.794 3.546 -10.703 1.00 53.25 395 PHE A N 1
ATOM 3061 C CA . PHE A 1 395 ? -2.479 3.914 -11.218 1.00 53.25 395 PHE A CA 1
ATOM 3062 C C . PHE A 1 395 ? -1.408 2.894 -10.837 1.00 53.25 395 PHE A C 1
ATOM 3064 O O . PHE A 1 395 ? -0.270 3.259 -10.612 1.00 53.25 395 PHE A O 1
ATOM 3071 N N . MET A 1 396 ? -1.745 1.613 -10.744 1.00 60.25 396 MET A N 1
ATOM 3072 C CA . MET A 1 396 ? -0.759 0.562 -10.518 1.00 60.25 396 MET A CA 1
ATOM 3073 C C . MET A 1 396 ? -0.666 -0.326 -11.750 1.00 60.25 396 MET A C 1
ATOM 3075 O O . MET A 1 396 ? -1.633 -0.484 -12.499 1.00 60.25 396 MET A O 1
ATOM 3079 N N . GLN A 1 397 ? 0.501 -0.919 -11.969 1.00 69.56 397 GLN A N 1
ATOM 3080 C CA . GLN A 1 397 ? 0.693 -1.885 -13.036 1.00 69.56 397 GLN A CA 1
ATOM 3081 C C . GLN A 1 397 ? 1.796 -2.875 -12.677 1.00 69.56 397 GLN A C 1
ATOM 3083 O O . GLN A 1 397 ? 2.879 -2.490 -12.249 1.00 69.56 397 GLN A O 1
ATOM 3088 N N . ILE A 1 398 ? 1.549 -4.161 -12.897 1.00 79.25 398 ILE A N 1
ATOM 3089 C CA . ILE A 1 398 ? 2.607 -5.162 -12.937 1.00 79.25 398 ILE A CA 1
ATOM 3090 C C . ILE A 1 398 ? 3.359 -4.982 -14.253 1.00 79.25 398 ILE A C 1
ATOM 3092 O O . ILE A 1 398 ? 2.802 -5.194 -15.337 1.00 79.25 398 ILE A O 1
ATOM 3096 N N . ARG A 1 399 ? 4.625 -4.586 -14.155 1.00 82.31 399 ARG A N 1
ATOM 3097 C CA . ARG A 1 399 ? 5.519 -4.389 -15.292 1.00 82.31 399 ARG A CA 1
ATOM 3098 C C . ARG A 1 399 ? 6.531 -5.515 -15.389 1.00 82.31 399 ARG A C 1
ATOM 3100 O O . ARG A 1 399 ? 7.041 -6.002 -14.383 1.00 82.31 399 ARG A O 1
ATOM 3107 N N . LYS A 1 400 ? 6.831 -5.890 -16.629 1.00 86.25 400 LYS A N 1
ATOM 3108 C CA . LYS A 1 400 ? 7.859 -6.861 -16.988 1.00 86.25 400 LYS A CA 1
ATOM 3109 C C . LYS A 1 400 ? 9.156 -6.130 -17.311 1.00 86.25 400 LYS A C 1
ATOM 3111 O O . LYS A 1 400 ? 9.201 -5.323 -18.238 1.00 86.25 400 LYS A O 1
ATOM 3116 N N . GLY A 1 401 ? 10.208 -6.440 -16.573 1.00 83.00 401 GLY A N 1
ATOM 3117 C CA . GLY A 1 401 ? 11.564 -5.985 -16.838 1.00 83.00 401 GLY A CA 1
ATOM 3118 C C . GLY A 1 401 ? 12.514 -7.132 -17.127 1.00 83.00 401 GLY A C 1
ATOM 3119 O O . GLY A 1 401 ? 12.179 -8.312 -17.009 1.00 83.00 401 GLY A O 1
ATOM 3120 N N . MET A 1 402 ? 13.729 -6.771 -17.511 1.00 83.94 402 MET A N 1
ATOM 3121 C CA . MET A 1 402 ? 14.796 -7.718 -17.792 1.00 83.94 402 MET A CA 1
ATOM 3122 C C . MET A 1 402 ? 16.102 -7.162 -17.244 1.00 83.94 402 MET A C 1
ATOM 3124 O O . MET A 1 402 ? 16.411 -5.992 -17.452 1.00 83.94 402 MET A O 1
ATOM 3128 N N . SER A 1 403 ? 16.862 -8.007 -16.555 1.00 82.25 403 SER A N 1
ATOM 3129 C CA . SER A 1 403 ? 18.221 -7.678 -16.136 1.00 82.25 403 SER A CA 1
ATOM 3130 C C . SER A 1 403 ? 19.107 -7.545 -17.377 1.00 82.25 403 SER A C 1
ATOM 3132 O O . SER A 1 403 ? 19.162 -8.447 -18.216 1.00 82.25 403 SER A O 1
ATOM 3134 N N . GLU A 1 404 ? 19.804 -6.418 -17.501 1.00 79.25 404 GLU A N 1
ATOM 3135 C CA . GLU A 1 404 ? 20.650 -6.140 -18.667 1.00 79.25 404 GLU A CA 1
ATOM 3136 C C . GLU A 1 404 ? 21.936 -6.981 -18.684 1.00 79.25 404 GLU A C 1
ATOM 3138 O O . GLU A 1 404 ? 22.519 -7.201 -19.744 1.00 79.25 404 GLU A O 1
ATOM 3143 N N . ASP A 1 405 ? 22.356 -7.508 -17.530 1.00 73.81 405 ASP A N 1
ATOM 3144 C CA . ASP A 1 405 ? 23.574 -8.302 -17.377 1.00 73.81 405 ASP A CA 1
ATOM 3145 C C . ASP A 1 405 ? 23.361 -9.818 -17.507 1.00 73.81 405 ASP A C 1
ATOM 3147 O O . ASP A 1 405 ? 24.255 -10.524 -17.977 1.00 73.81 405 ASP A O 1
ATOM 3151 N N . THR A 1 406 ? 22.199 -10.335 -17.103 1.00 77.44 406 THR A N 1
ATOM 3152 C CA . THR A 1 406 ? 21.895 -11.778 -17.161 1.00 77.44 406 THR A CA 1
ATOM 3153 C C . THR A 1 406 ? 20.838 -12.132 -18.201 1.00 77.44 406 THR A C 1
ATOM 3155 O O . THR A 1 406 ? 20.772 -13.280 -18.635 1.00 77.44 406 THR A O 1
ATOM 3158 N N . GLY A 1 407 ? 20.002 -11.173 -18.608 1.00 77.00 407 GLY A N 1
ATOM 3159 C CA . GLY A 1 407 ? 18.831 -11.435 -19.441 1.00 77.00 407 GLY A CA 1
ATOM 3160 C C . GLY A 1 407 ? 17.668 -12.097 -18.703 1.00 77.00 407 GLY A C 1
ATOM 3161 O O . GLY A 1 407 ? 16.680 -12.463 -19.346 1.00 77.00 407 GLY A O 1
ATOM 3162 N N . GLN A 1 408 ? 17.767 -12.272 -17.381 1.00 82.19 408 GLN A N 1
ATOM 3163 C CA . GLN A 1 408 ? 16.694 -12.826 -16.563 1.00 82.19 408 GLN A CA 1
ATOM 3164 C C . GLN A 1 408 ? 15.529 -11.837 -16.487 1.00 82.19 408 GLN A C 1
ATOM 3166 O O . GLN A 1 408 ? 15.722 -10.635 -16.292 1.00 82.19 408 GLN A O 1
ATOM 3171 N N . GLN A 1 409 ? 14.317 -12.350 -16.682 1.00 84.69 409 GLN A N 1
ATOM 3172 C CA . GLN A 1 409 ? 13.095 -11.559 -16.651 1.00 84.69 409 GLN A CA 1
ATOM 3173 C C . GLN A 1 409 ? 12.550 -11.465 -15.230 1.00 84.69 409 GLN A C 1
ATOM 3175 O O . GLN A 1 409 ? 12.576 -12.445 -14.484 1.00 84.69 409 GLN A O 1
ATOM 3180 N N . TYR A 1 410 ? 12.030 -10.290 -14.897 1.00 86.00 410 TYR A N 1
ATOM 3181 C CA . TYR A 1 410 ? 11.419 -9.983 -13.613 1.00 86.00 410 TYR A CA 1
ATOM 3182 C C . TYR A 1 410 ? 10.080 -9.291 -13.823 1.00 86.00 410 TYR A C 1
ATOM 3184 O O . TYR A 1 410 ? 9.887 -8.575 -14.806 1.00 86.00 410 TYR A O 1
ATOM 3192 N N . TYR A 1 411 ? 9.174 -9.468 -12.875 1.00 85.44 411 TYR A N 1
ATOM 3193 C CA . TYR A 1 411 ? 7.919 -8.743 -12.792 1.00 85.44 411 TYR A CA 1
ATOM 3194 C C . TYR A 1 411 ? 7.905 -7.959 -11.486 1.00 85.44 411 TYR A C 1
ATOM 3196 O O . TYR A 1 411 ? 8.238 -8.511 -10.438 1.00 85.44 411 TYR A O 1
ATOM 3204 N N . ALA A 1 412 ? 7.499 -6.695 -11.535 1.00 79.38 412 ALA A N 1
ATOM 3205 C CA . ALA A 1 412 ? 7.321 -5.876 -10.340 1.00 79.38 412 ALA A CA 1
ATOM 3206 C C . ALA A 1 412 ? 6.013 -5.094 -10.413 1.00 79.38 412 ALA A C 1
ATOM 3208 O O . ALA A 1 412 ? 5.560 -4.734 -11.500 1.00 79.38 412 ALA A O 1
ATOM 3209 N N . LEU A 1 413 ? 5.404 -4.841 -9.257 1.00 73.44 413 LEU A N 1
ATOM 3210 C CA . LEU A 1 413 ? 4.236 -3.972 -9.156 1.00 73.44 413 LEU A CA 1
ATOM 3211 C C . LEU A 1 413 ? 4.699 -2.517 -9.018 1.00 73.44 413 LEU A C 1
ATOM 3213 O O . LEU A 1 413 ? 5.373 -2.170 -8.052 1.00 73.44 413 LEU A O 1
ATOM 3217 N N . VAL A 1 414 ? 4.321 -1.684 -9.981 1.00 68.12 414 VAL A N 1
ATOM 3218 C CA . VAL A 1 414 ? 4.791 -0.304 -10.143 1.00 68.12 414 VAL A CA 1
ATOM 3219 C C . VAL A 1 414 ? 3.627 0.667 -9.952 1.00 68.12 414 VAL A C 1
ATOM 3221 O O . VAL A 1 414 ? 2.510 0.381 -10.392 1.00 68.12 414 VAL A O 1
ATOM 3224 N N . ASN A 1 415 ? 3.881 1.808 -9.307 1.00 63.22 415 ASN A N 1
ATOM 3225 C CA . ASN A 1 415 ? 2.919 2.903 -9.174 1.00 63.22 415 ASN A CA 1
ATOM 3226 C C . ASN A 1 415 ? 3.167 3.946 -10.281 1.00 63.22 415 ASN A C 1
ATOM 3228 O O . ASN A 1 415 ? 4.210 4.578 -10.339 1.00 63.22 415 ASN A O 1
ATOM 3232 N N . MET A 1 416 ? 2.185 4.128 -11.151 1.00 58.12 416 MET A N 1
ATOM 3233 C CA . MET A 1 416 ? 2.169 4.996 -12.326 1.00 58.12 416 MET A CA 1
ATOM 3234 C C . MET A 1 416 ? 1.758 6.448 -12.017 1.00 58.12 416 MET A C 1
ATOM 3236 O O . MET A 1 416 ? 1.875 7.294 -12.900 1.00 58.12 416 MET A O 1
ATOM 3240 N N . ALA A 1 417 ? 1.229 6.749 -10.821 1.00 45.00 417 ALA A N 1
ATOM 3241 C CA . ALA A 1 417 ? 0.802 8.108 -10.447 1.00 45.00 417 ALA A CA 1
ATOM 3242 C C . ALA A 1 417 ? 1.945 8.987 -9.919 1.00 45.00 417 ALA A C 1
ATOM 3244 O O . ALA A 1 417 ? 1.813 10.211 -9.900 1.00 45.00 417 ALA A O 1
ATOM 3245 N N . GLU A 1 418 ? 3.045 8.383 -9.474 1.00 50.91 418 GLU A N 1
ATOM 3246 C CA . GLU A 1 418 ? 4.167 9.097 -8.872 1.00 50.91 418 GLU A CA 1
ATOM 3247 C C . GLU A 1 418 ? 5.344 9.230 -9.839 1.00 50.91 418 GLU A C 1
ATOM 3249 O O . GLU A 1 418 ? 5.718 8.295 -10.547 1.00 50.91 418 GLU A O 1
ATOM 3254 N N . THR A 1 419 ? 6.006 10.388 -9.810 1.00 52.25 419 THR A N 1
ATOM 3255 C CA . THR A 1 419 ? 7.408 10.476 -10.218 1.00 52.25 419 THR A CA 1
ATOM 3256 C C . THR A 1 419 ? 8.224 9.777 -9.142 1.00 52.25 419 THR A C 1
ATOM 3258 O O . THR A 1 419 ? 8.500 10.367 -8.106 1.00 52.25 419 THR A O 1
ATOM 3261 N N . GLU A 1 420 ? 8.590 8.522 -9.364 1.00 51.38 420 GLU A N 1
ATOM 3262 C CA . GLU A 1 420 ? 9.099 7.610 -8.333 1.00 51.38 420 GLU A CA 1
ATOM 3263 C C . GLU A 1 420 ? 10.319 8.046 -7.497 1.00 51.38 420 GLU A C 1
ATOM 3265 O O . GLU A 1 420 ? 10.658 7.400 -6.507 1.00 51.38 420 GLU A O 1
ATOM 3270 N N . VAL A 1 421 ? 10.937 9.182 -7.814 1.00 48.34 421 VAL A N 1
ATOM 3271 C CA . VAL A 1 421 ? 11.835 9.897 -6.896 1.00 48.34 421 VAL A CA 1
ATOM 3272 C C . VAL A 1 421 ? 11.157 10.198 -5.543 1.00 48.34 421 VAL A C 1
ATOM 3274 O O . VAL A 1 421 ? 11.843 10.214 -4.523 1.00 48.34 421 VAL A O 1
ATOM 3277 N N . THR A 1 422 ? 9.827 10.365 -5.487 1.00 47.53 422 THR A N 1
ATOM 3278 C CA . THR A 1 422 ? 9.067 10.539 -4.229 1.00 47.53 422 THR A CA 1
ATOM 3279 C C . THR A 1 422 ? 9.114 9.312 -3.321 1.00 47.53 422 THR A C 1
ATOM 3281 O O . THR A 1 422 ? 9.149 9.472 -2.103 1.00 47.53 422 THR A O 1
ATOM 3284 N N . ARG A 1 423 ? 9.230 8.095 -3.867 1.00 54.25 423 ARG A N 1
ATOM 3285 C CA . ARG A 1 423 ? 9.353 6.869 -3.054 1.00 54.25 423 ARG A CA 1
ATOM 3286 C C . ARG A 1 423 ? 10.692 6.772 -2.335 1.00 54.25 423 ARG A C 1
ATOM 3288 O O . ARG A 1 423 ? 10.755 6.178 -1.269 1.00 54.25 423 ARG A O 1
ATOM 3295 N N . MET A 1 424 ? 11.748 7.360 -2.897 1.00 55.97 424 MET A N 1
ATOM 3296 C CA . MET A 1 424 ? 13.037 7.466 -2.210 1.00 55.97 424 MET A CA 1
ATOM 3297 C C . MET A 1 424 ? 13.040 8.606 -1.183 1.00 55.97 424 MET A C 1
ATOM 3299 O O . MET A 1 424 ? 13.867 8.598 -0.279 1.00 55.97 424 MET A O 1
ATOM 3303 N N . SER A 1 425 ? 12.130 9.582 -1.291 1.00 52.09 425 SER A N 1
ATOM 3304 C CA . SER A 1 425 ? 12.166 10.785 -0.449 1.00 52.09 425 SER A CA 1
ATOM 3305 C C . SER A 1 425 ? 11.791 10.573 1.020 1.00 52.09 425 SER A C 1
ATOM 3307 O O . SER A 1 425 ? 12.087 11.428 1.849 1.00 52.09 425 SER A O 1
ATOM 3309 N N . SER A 1 426 ? 11.196 9.425 1.361 1.00 55.50 426 SER A N 1
ATOM 3310 C CA . SER A 1 426 ? 10.977 8.991 2.747 1.00 55.50 426 SER A CA 1
ATOM 3311 C C . SER A 1 426 ? 12.235 8.402 3.397 1.00 55.50 426 SER A C 1
ATOM 3313 O O . SER A 1 426 ? 12.450 8.576 4.595 1.00 55.50 426 SER A O 1
ATOM 3315 N N . ASP A 1 427 ? 13.068 7.712 2.611 1.00 63.44 427 ASP A N 1
ATO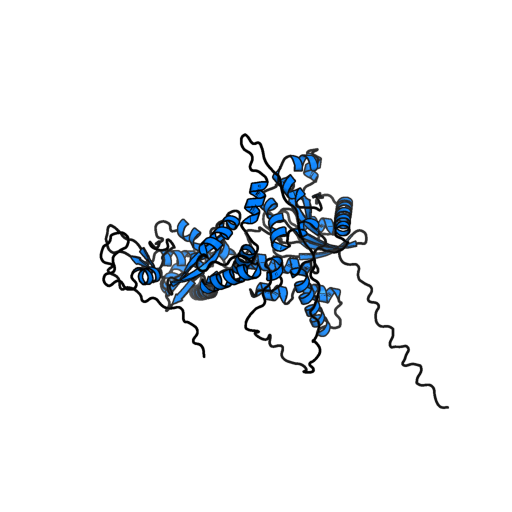M 3316 C CA . ASP A 1 427 ? 14.180 6.883 3.106 1.00 63.44 427 ASP A CA 1
ATOM 3317 C C . ASP A 1 427 ? 15.542 7.599 3.001 1.00 63.44 427 ASP A C 1
ATOM 3319 O O . ASP A 1 427 ? 16.541 7.188 3.610 1.00 63.44 427 ASP A O 1
ATOM 3323 N N . TYR A 1 428 ? 15.582 8.678 2.219 1.00 77.31 428 TYR A N 1
ATOM 3324 C CA . TYR A 1 428 ? 16.777 9.439 1.880 1.00 77.31 428 TYR A CA 1
ATOM 3325 C C . TYR A 1 428 ? 16.529 10.936 2.060 1.00 77.31 428 TYR A C 1
ATOM 3327 O O . TYR A 1 428 ? 15.492 11.462 1.659 1.00 77.31 428 TYR A O 1
ATOM 3335 N N . ALA A 1 429 ? 17.503 11.640 2.636 1.00 83.31 429 ALA A N 1
ATOM 3336 C CA . ALA A 1 429 ? 17.431 13.090 2.790 1.00 83.31 429 ALA A CA 1
ATOM 3337 C C . ALA A 1 429 ? 17.560 13.814 1.434 1.00 83.31 429 ALA A C 1
ATOM 3339 O O . ALA A 1 429 ? 18.116 13.277 0.476 1.00 83.31 429 ALA A O 1
ATOM 3340 N N . ASP A 1 430 ? 17.103 15.067 1.353 1.00 80.38 430 ASP A N 1
ATOM 3341 C CA . ASP A 1 430 ? 17.059 15.837 0.096 1.00 80.38 430 ASP A CA 1
ATOM 3342 C C . ASP A 1 430 ? 18.403 15.903 -0.647 1.00 80.38 430 ASP A C 1
ATOM 3344 O O . ASP A 1 430 ? 18.449 15.816 -1.877 1.00 80.38 430 ASP A O 1
ATOM 3348 N N . ASN A 1 431 ? 19.507 16.007 0.095 1.00 82.75 431 ASN A N 1
ATOM 3349 C CA . ASN A 1 431 ? 20.860 16.019 -0.457 1.00 82.75 431 ASN A CA 1
ATOM 3350 C C . ASN A 1 431 ? 21.320 14.644 -0.966 1.00 82.75 431 ASN A C 1
ATOM 3352 O O . ASN A 1 431 ? 22.085 14.562 -1.926 1.00 82.75 431 ASN A O 1
ATOM 3356 N N . GLU A 1 432 ? 20.834 13.564 -0.360 1.00 88.19 432 GLU A N 1
ATOM 3357 C CA . GLU A 1 432 ? 21.087 12.191 -0.800 1.00 88.19 432 GLU A CA 1
ATOM 3358 C C . GLU A 1 432 ? 20.315 11.876 -2.086 1.00 88.19 432 GLU A C 1
ATOM 3360 O O . GLU A 1 432 ? 20.860 11.276 -3.014 1.00 88.19 432 GLU A O 1
ATOM 3365 N N . LEU A 1 433 ? 19.074 12.361 -2.186 1.00 83.94 433 LEU A N 1
ATOM 3366 C CA . LEU A 1 433 ? 18.267 12.282 -3.405 1.00 83.94 433 LEU A CA 1
ATOM 3367 C C . LEU A 1 433 ? 18.861 13.115 -4.540 1.00 83.94 433 LEU A C 1
ATOM 3369 O O . LEU A 1 433 ? 18.799 12.717 -5.703 1.00 83.94 433 LEU A O 1
ATOM 3373 N N . GLU A 1 434 ? 19.425 14.282 -4.225 1.00 86.62 434 GLU A N 1
ATOM 3374 C CA . GLU A 1 434 ? 20.108 15.123 -5.208 1.00 86.62 434 GLU A CA 1
ATOM 3375 C C . GLU A 1 434 ? 21.359 14.431 -5.763 1.00 86.62 434 GLU A C 1
ATOM 3377 O O . GLU A 1 434 ? 21.558 14.428 -6.980 1.00 86.62 434 GLU A O 1
ATOM 3382 N N . LEU A 1 435 ? 22.149 13.771 -4.907 1.00 89.88 435 LEU A N 1
ATOM 3383 C CA . LEU A 1 435 ? 23.258 12.928 -5.358 1.00 89.88 435 LEU A CA 1
ATOM 3384 C C . LEU A 1 435 ? 22.763 11.771 -6.233 1.00 89.88 435 LEU A C 1
ATOM 3386 O O . LEU A 1 435 ? 23.360 11.488 -7.273 1.00 89.88 435 LEU A O 1
ATOM 3390 N N . PHE A 1 436 ? 21.683 11.098 -5.831 1.00 90.69 436 PHE A N 1
ATOM 3391 C CA . PHE A 1 436 ? 21.120 10.002 -6.611 1.00 90.69 436 PHE A CA 1
ATOM 3392 C C . PHE A 1 436 ? 20.689 10.472 -8.006 1.00 90.69 436 PHE A C 1
ATOM 3394 O O . PHE A 1 436 ? 21.075 9.850 -8.991 1.00 90.69 436 PHE A O 1
ATOM 3401 N N . ARG A 1 437 ? 19.994 11.613 -8.121 1.00 88.94 437 ARG A N 1
ATOM 3402 C CA . ARG A 1 437 ? 19.635 12.209 -9.423 1.00 88.94 437 ARG A CA 1
ATOM 3403 C C . ARG A 1 437 ? 20.866 12.505 -10.280 1.00 88.94 437 ARG A C 1
ATOM 3405 O O . ARG A 1 437 ? 20.908 12.069 -11.422 1.00 88.94 437 ARG A O 1
ATOM 3412 N N . LYS A 1 438 ? 21.906 13.127 -9.713 1.00 89.38 438 LYS A N 1
ATOM 3413 C CA . LYS A 1 438 ? 23.180 13.351 -10.426 1.00 89.38 438 LYS A CA 1
ATOM 3414 C C . LYS A 1 438 ? 23.847 12.045 -10.864 1.00 89.38 438 LYS A C 1
ATOM 3416 O O . LYS A 1 438 ? 24.433 11.975 -11.938 1.00 89.38 438 LYS A O 1
ATOM 3421 N N . THR A 1 439 ? 23.739 10.996 -10.055 1.00 91.50 439 THR A N 1
ATOM 3422 C CA . THR A 1 439 ? 24.243 9.661 -10.403 1.00 91.50 439 THR A CA 1
ATOM 3423 C C . THR A 1 439 ? 23.463 9.069 -11.578 1.00 91.50 439 THR A C 1
ATOM 3425 O O . THR A 1 439 ? 24.068 8.516 -12.493 1.00 91.50 439 THR A O 1
ATOM 3428 N N . VAL A 1 440 ? 22.134 9.224 -11.595 1.00 90.69 440 VAL A N 1
ATOM 3429 C CA . VAL A 1 440 ? 21.285 8.836 -12.732 1.00 90.69 440 VAL A CA 1
ATOM 3430 C C . VAL A 1 440 ? 21.669 9.630 -13.984 1.00 90.69 440 VAL A C 1
ATOM 3432 O O . VAL A 1 440 ? 21.817 9.013 -15.035 1.00 90.69 440 VAL A O 1
ATOM 3435 N N . ASP A 1 441 ? 21.913 10.943 -13.879 1.00 89.31 441 ASP A N 1
ATOM 3436 C CA . ASP A 1 441 ? 22.359 11.784 -15.003 1.00 89.31 441 ASP A CA 1
ATOM 3437 C C . ASP A 1 441 ? 23.649 11.232 -15.635 1.00 89.31 441 ASP A C 1
ATOM 3439 O O . ASP A 1 441 ? 23.728 11.060 -16.852 1.00 89.31 441 ASP A O 1
ATOM 3443 N N . LEU A 1 442 ? 24.642 10.894 -14.801 1.00 91.69 442 LEU A N 1
ATOM 3444 C CA . LEU A 1 442 ? 25.908 10.308 -15.252 1.00 91.69 442 LEU A CA 1
ATOM 3445 C C . LEU A 1 442 ? 25.701 8.942 -15.921 1.00 91.69 442 LEU A C 1
ATOM 3447 O O . LEU A 1 442 ? 26.298 8.670 -16.959 1.00 91.69 442 LEU A O 1
ATOM 3451 N N . ILE A 1 443 ? 24.850 8.085 -15.349 1.00 91.94 443 ILE A N 1
ATOM 3452 C CA . ILE A 1 443 ? 24.582 6.741 -15.880 1.00 91.94 443 ILE A CA 1
ATOM 3453 C C . ILE A 1 443 ? 23.836 6.806 -17.218 1.00 91.94 443 ILE A C 1
ATOM 3455 O O . ILE A 1 443 ? 24.197 6.091 -18.151 1.00 91.94 443 ILE A O 1
ATOM 3459 N N . VAL A 1 444 ? 22.795 7.636 -17.319 1.00 88.81 444 VAL A N 1
ATOM 3460 C CA . VAL A 1 444 ? 21.973 7.760 -18.533 1.00 88.81 444 VAL A CA 1
ATOM 3461 C C . VAL A 1 444 ? 22.756 8.446 -19.655 1.00 88.81 444 VAL A C 1
ATOM 3463 O O . VAL A 1 444 ? 22.642 8.031 -20.808 1.00 88.81 444 VAL A O 1
ATOM 3466 N N . GLY A 1 445 ? 23.588 9.439 -19.322 1.00 87.00 445 GLY A N 1
ATOM 3467 C CA . GLY A 1 445 ? 24.461 10.122 -20.279 1.00 87.00 445 GLY A CA 1
ATOM 3468 C C . GLY A 1 445 ? 25.651 9.281 -20.760 1.00 87.00 445 GLY A C 1
ATOM 3469 O O . GLY A 1 445 ? 26.209 9.562 -21.820 1.00 87.00 445 GLY A O 1
ATOM 3470 N N . ALA A 1 446 ? 26.042 8.235 -20.025 1.00 89.56 446 ALA A N 1
ATOM 3471 C CA . ALA A 1 446 ? 27.159 7.376 -20.403 1.00 89.56 446 ALA A CA 1
ATOM 3472 C C . ALA A 1 446 ? 26.826 6.457 -21.594 1.00 89.56 446 ALA A C 1
ATOM 3474 O O . ALA A 1 446 ? 25.751 5.852 -21.693 1.00 89.56 446 ALA A O 1
ATOM 3475 N N . GLU A 1 447 ? 27.790 6.256 -22.497 1.00 83.25 447 GLU A N 1
ATOM 3476 C CA . GLU A 1 447 ? 27.629 5.346 -23.641 1.00 83.25 447 GLU A CA 1
ATOM 3477 C C . GLU A 1 447 ? 27.404 3.893 -23.206 1.00 83.25 447 GLU A C 1
ATOM 3479 O O . GLU A 1 447 ? 26.557 3.203 -23.776 1.00 83.25 447 GLU A O 1
ATOM 3484 N N . ASN A 1 448 ? 28.092 3.464 -22.147 1.00 84.62 448 ASN A N 1
ATOM 3485 C CA . ASN A 1 448 ? 28.034 2.110 -21.601 1.00 84.62 448 ASN A CA 1
ATOM 3486 C C . ASN A 1 448 ? 27.024 1.942 -20.449 1.00 84.62 448 ASN A C 1
ATOM 3488 O O . ASN A 1 448 ? 26.985 0.865 -19.856 1.00 84.62 448 ASN A O 1
ATOM 3492 N N . GLY A 1 449 ? 26.247 2.978 -20.105 1.00 86.62 449 GLY A N 1
ATOM 3493 C CA . GLY A 1 449 ? 25.247 2.914 -19.035 1.00 86.62 449 GLY A CA 1
ATOM 3494 C C . GLY A 1 449 ? 25.839 2.737 -17.633 1.00 86.62 449 GLY A C 1
ATOM 3495 O O . GLY A 1 449 ? 25.215 2.096 -16.778 1.00 86.62 449 GLY A O 1
ATOM 3496 N N . LYS A 1 450 ? 27.061 3.230 -17.401 1.00 91.00 450 LYS A N 1
ATOM 3497 C CA . LYS A 1 450 ? 27.755 3.143 -16.114 1.00 91.00 450 LYS A CA 1
ATOM 3498 C C . LYS A 1 450 ? 28.431 4.459 -15.748 1.00 91.00 450 LYS A C 1
ATOM 3500 O O . LYS A 1 450 ? 28.931 5.162 -16.617 1.00 91.00 450 LYS A O 1
ATOM 3505 N N . ALA A 1 451 ? 28.513 4.735 -14.452 1.00 93.56 451 ALA A N 1
ATOM 3506 C CA . ALA A 1 451 ? 29.251 5.864 -13.899 1.00 93.56 451 ALA A CA 1
ATOM 3507 C C . ALA A 1 451 ? 30.365 5.373 -12.966 1.00 93.56 451 ALA A C 1
ATOM 3509 O O . ALA A 1 451 ? 30.157 4.448 -12.174 1.00 93.56 451 ALA A O 1
ATOM 3510 N N . SER A 1 452 ? 31.551 5.980 -13.047 1.00 93.56 452 SER A N 1
ATOM 3511 C CA . SER A 1 452 ? 32.659 5.639 -12.152 1.00 93.56 452 SER A CA 1
ATOM 3512 C C . SER A 1 452 ? 32.426 6.208 -10.749 1.00 93.56 452 SER A C 1
ATOM 3514 O O . SER A 1 452 ? 31.820 7.272 -10.587 1.00 93.56 452 SER A O 1
ATOM 3516 N N . SER A 1 453 ? 32.942 5.532 -9.718 1.00 90.75 453 SER A N 1
ATOM 3517 C CA . SER A 1 453 ? 32.918 6.046 -8.341 1.00 90.75 453 SER A CA 1
ATOM 3518 C C . SER A 1 453 ? 33.511 7.455 -8.244 1.00 90.75 453 SER A C 1
ATOM 3520 O O . SER A 1 453 ? 32.980 8.306 -7.534 1.00 90.75 453 SER A O 1
ATOM 3522 N N . THR A 1 454 ? 34.573 7.725 -9.005 1.00 89.00 454 THR A N 1
ATOM 3523 C CA . THR A 1 454 ? 35.247 9.023 -9.065 1.00 89.00 454 THR A CA 1
ATOM 3524 C C . THR A 1 454 ? 34.362 10.127 -9.633 1.00 89.00 454 THR A C 1
ATOM 3526 O O . THR A 1 454 ? 34.321 11.213 -9.056 1.00 89.00 454 THR A O 1
ATOM 3529 N N . ASP A 1 455 ? 33.611 9.861 -10.703 1.00 89.88 455 ASP A N 1
ATOM 3530 C CA . ASP A 1 455 ? 32.732 10.865 -11.316 1.00 89.88 455 ASP A CA 1
ATOM 3531 C C . ASP A 1 455 ? 31.560 11.206 -10.395 1.00 89.88 455 ASP A C 1
ATOM 3533 O O . ASP A 1 455 ? 31.218 12.377 -10.210 1.00 89.88 455 ASP A O 1
ATOM 3537 N N . ILE A 1 456 ? 30.999 10.188 -9.736 1.00 90.75 456 ILE A N 1
ATOM 3538 C CA . ILE A 1 456 ? 29.922 10.377 -8.762 1.00 90.75 456 ILE A CA 1
ATOM 3539 C C . ILE A 1 456 ? 30.429 11.176 -7.555 1.00 90.75 456 ILE A C 1
ATOM 3541 O O . ILE A 1 456 ? 29.775 12.129 -7.129 1.00 90.75 456 ILE A O 1
ATOM 3545 N N . LEU A 1 457 ? 31.617 10.854 -7.035 1.00 87.44 457 LEU A N 1
ATOM 3546 C CA . LEU A 1 457 ? 32.226 11.587 -5.922 1.00 87.44 457 LEU A CA 1
ATOM 3547 C C . LEU A 1 457 ? 32.505 13.053 -6.270 1.00 87.44 457 LEU A C 1
ATOM 3549 O O . LEU A 1 457 ? 32.261 13.921 -5.437 1.00 87.44 457 LEU A O 1
ATOM 3553 N N . ASN A 1 458 ? 32.959 13.343 -7.490 1.00 86.94 458 ASN A N 1
ATOM 3554 C CA . ASN A 1 458 ? 33.168 14.717 -7.953 1.00 86.94 458 ASN A CA 1
ATOM 3555 C C . ASN A 1 458 ? 31.838 15.477 -8.103 1.00 86.94 458 ASN A C 1
ATOM 3557 O O . ASN A 1 458 ? 31.766 16.678 -7.841 1.00 86.94 458 ASN A O 1
ATOM 3561 N N . SER A 1 459 ? 30.757 14.783 -8.472 1.00 84.19 459 SER A N 1
ATOM 3562 C CA . SER A 1 459 ? 29.426 15.391 -8.568 1.00 84.19 459 SER A CA 1
ATOM 3563 C C . SER A 1 459 ? 28.851 15.799 -7.201 1.00 84.19 459 SER A C 1
ATOM 3565 O O . SER A 1 459 ? 28.055 16.741 -7.135 1.00 84.19 459 SER A O 1
ATOM 3567 N N . ALA A 1 460 ? 29.306 15.178 -6.104 1.00 79.69 460 ALA A N 1
ATOM 3568 C CA . ALA A 1 460 ? 28.863 15.493 -4.744 1.00 79.69 460 ALA A CA 1
ATOM 3569 C C . ALA A 1 460 ? 29.198 16.936 -4.316 1.00 79.69 460 ALA A C 1
ATOM 3571 O O . ALA A 1 460 ? 28.460 17.543 -3.537 1.00 79.69 460 ALA A O 1
ATOM 3572 N N . ASP A 1 461 ? 30.254 17.527 -4.883 1.00 74.75 461 ASP A N 1
ATOM 3573 C CA . ASP A 1 461 ? 30.652 18.915 -4.612 1.00 74.75 461 ASP A CA 1
ATOM 3574 C C . ASP A 1 461 ? 29.700 19.950 -5.242 1.00 74.75 461 ASP A C 1
ATOM 3576 O O . ASP A 1 461 ? 29.688 21.119 -4.836 1.00 74.75 461 ASP A O 1
ATOM 3580 N N . THR A 1 462 ? 28.881 19.513 -6.207 1.00 76.81 462 THR A N 1
ATOM 3581 C CA . THR A 1 462 ? 27.912 20.335 -6.956 1.00 76.81 462 THR A CA 1
ATOM 3582 C C . THR A 1 462 ? 26.483 20.259 -6.406 1.00 76.81 462 THR A C 1
ATOM 3584 O O . THR A 1 462 ? 25.565 20.803 -7.020 1.00 76.81 462 THR A O 1
ATOM 3587 N N . ILE A 1 463 ? 26.280 19.570 -5.277 1.00 81.31 463 ILE A N 1
ATOM 3588 C CA . ILE A 1 463 ? 24.992 19.467 -4.575 1.00 81.31 463 ILE A CA 1
ATOM 3589 C C . ILE A 1 463 ? 24.641 20.825 -3.954 1.00 81.31 463 ILE A C 1
ATOM 3591 O O . ILE A 1 463 ? 25.457 21.432 -3.252 1.00 81.31 463 ILE A O 1
ATOM 3595 N N . THR A 1 464 ? 23.426 21.299 -4.215 1.00 71.88 464 THR A N 1
ATOM 3596 C CA . THR A 1 464 ? 22.944 22.638 -3.837 1.00 71.88 464 THR A CA 1
ATOM 3597 C C . THR A 1 464 ? 22.334 22.691 -2.440 1.00 71.88 464 THR A C 1
ATOM 3599 O O . THR A 1 464 ? 22.438 23.712 -1.764 1.00 71.88 464 THR A O 1
ATOM 3602 N N . THR A 1 465 ? 21.740 21.591 -1.982 1.00 70.38 465 THR A N 1
ATOM 3603 C CA . THR A 1 465 ? 21.053 21.490 -0.684 1.00 70.38 465 THR A CA 1
ATOM 3604 C C . THR A 1 465 ? 22.022 21.462 0.504 1.00 70.38 465 THR A C 1
ATOM 3606 O O . THR A 1 465 ? 22.069 22.391 1.311 1.00 70.38 465 THR A O 1
ATOM 3609 N N . LYS A 1 466 ? 22.823 20.396 0.622 1.00 80.25 466 LYS A N 1
ATOM 3610 C CA . LYS A 1 466 ? 23.866 20.224 1.644 1.00 80.25 466 LYS A CA 1
ATOM 3611 C C . LYS A 1 466 ? 24.987 19.348 1.096 1.00 80.25 466 LYS A C 1
ATOM 3613 O O . LYS A 1 466 ? 24.773 18.171 0.811 1.00 80.25 466 LYS A O 1
ATOM 3618 N N . LYS A 1 467 ? 26.194 19.911 1.005 1.00 79.00 467 LYS A N 1
ATOM 3619 C CA . LYS A 1 467 ? 27.374 19.185 0.518 1.00 79.00 467 LYS A CA 1
ATOM 3620 C C . LYS A 1 467 ? 27.658 17.958 1.384 1.00 79.00 467 LYS A C 1
ATOM 3622 O O . LYS A 1 467 ? 27.710 18.064 2.610 1.00 79.00 467 LYS A O 1
ATOM 3627 N N . LEU A 1 468 ? 27.854 16.824 0.725 1.00 81.69 468 LEU A N 1
ATOM 3628 C CA . LEU A 1 468 ? 28.262 15.566 1.342 1.00 81.69 468 LEU A CA 1
ATOM 3629 C C . LEU A 1 468 ? 29.787 15.464 1.319 1.00 81.69 468 LEU A C 1
ATOM 3631 O O . LEU A 1 468 ? 30.426 15.795 0.319 1.00 81.69 468 LEU A O 1
ATOM 3635 N N . LYS A 1 469 ? 30.389 14.996 2.413 1.00 86.06 469 LYS A N 1
ATOM 3636 C CA . LYS A 1 469 ? 31.814 14.633 2.407 1.00 86.06 469 LYS A CA 1
ATOM 3637 C C . LYS A 1 469 ? 32.016 13.380 1.560 1.00 86.06 469 LYS A C 1
ATOM 3639 O O . LYS A 1 469 ? 31.152 12.513 1.531 1.00 86.06 469 LYS A O 1
ATOM 3644 N N . LYS A 1 470 ? 33.209 13.204 0.979 1.00 85.25 470 LYS A N 1
ATOM 3645 C CA . LYS A 1 470 ? 33.546 12.007 0.180 1.00 85.25 470 LYS A CA 1
ATOM 3646 C C . LYS A 1 470 ? 33.237 10.685 0.903 1.00 85.25 470 LYS A C 1
ATOM 3648 O O . LYS A 1 470 ? 32.646 9.795 0.308 1.00 85.25 470 LYS A O 1
ATOM 3653 N N . SER A 1 471 ? 33.537 10.599 2.201 1.00 85.38 471 SER A N 1
ATOM 3654 C CA . SER A 1 471 ? 33.221 9.426 3.031 1.00 85.38 471 SER A CA 1
ATOM 3655 C C . SER A 1 471 ? 31.715 9.185 3.217 1.00 85.38 471 SER A C 1
ATOM 3657 O O . SER A 1 471 ? 31.278 8.044 3.320 1.00 85.38 471 SER A O 1
ATOM 3659 N N . GLU A 1 472 ? 30.913 10.251 3.275 1.00 86.75 472 GLU A N 1
ATOM 3660 C CA . GLU A 1 472 ? 29.449 10.165 3.383 1.00 86.75 472 GLU A CA 1
ATOM 3661 C C . GLU A 1 472 ? 28.843 9.727 2.043 1.00 86.75 472 GLU A C 1
ATOM 3663 O O . GLU A 1 472 ? 27.962 8.871 2.017 1.00 86.75 472 GLU A O 1
ATOM 3668 N N . THR A 1 473 ? 29.372 10.243 0.930 1.00 87.12 473 THR A N 1
ATOM 3669 C CA . THR A 1 473 ? 28.995 9.847 -0.434 1.00 87.12 473 THR A CA 1
ATOM 3670 C C . THR A 1 473 ? 29.266 8.362 -0.689 1.00 87.12 473 THR A C 1
ATOM 3672 O O . THR A 1 473 ? 28.391 7.661 -1.190 1.00 87.12 473 THR A O 1
ATOM 3675 N N . GLU A 1 474 ? 30.436 7.841 -0.302 1.00 89.56 474 GLU A N 1
ATOM 3676 C CA . GLU A 1 474 ? 30.755 6.408 -0.428 1.00 89.56 474 GLU A CA 1
ATOM 3677 C C . GLU A 1 474 ? 29.817 5.531 0.411 1.00 89.56 474 GLU A C 1
ATOM 3679 O O . GLU A 1 474 ? 29.319 4.508 -0.065 1.00 89.56 474 GLU A O 1
ATOM 3684 N N . HIS A 1 475 ? 29.517 5.944 1.647 1.00 89.88 475 HIS A N 1
ATOM 3685 C CA . HIS A 1 475 ? 28.556 5.229 2.485 1.00 89.88 475 HIS A CA 1
ATOM 3686 C C . HIS A 1 475 ? 27.153 5.235 1.858 1.00 89.88 475 HIS A C 1
ATOM 3688 O O . HIS A 1 475 ? 26.457 4.213 1.880 1.00 89.88 475 HIS A O 1
ATOM 3694 N N . LEU A 1 476 ? 26.723 6.361 1.291 1.00 90.94 476 LEU A N 1
ATOM 3695 C CA . LEU A 1 476 ? 25.431 6.473 0.624 1.00 90.94 476 LEU A CA 1
ATOM 3696 C C . LEU A 1 476 ? 25.351 5.573 -0.614 1.00 90.94 476 LEU A C 1
ATOM 3698 O O . LEU A 1 476 ? 24.355 4.874 -0.782 1.00 90.94 476 LEU A O 1
ATOM 3702 N N . LEU A 1 477 ? 26.401 5.516 -1.436 1.00 91.38 477 LEU A N 1
ATOM 3703 C CA . LEU A 1 477 ? 26.454 4.618 -2.593 1.00 91.38 477 LEU A CA 1
ATOM 3704 C C . LEU A 1 477 ? 26.347 3.146 -2.185 1.00 91.38 477 LEU A C 1
ATOM 3706 O O . LEU A 1 477 ? 25.567 2.403 -2.779 1.00 91.38 477 LEU A O 1
ATOM 3710 N N . ASN A 1 478 ? 27.044 2.738 -1.122 1.00 90.12 478 ASN A N 1
ATOM 3711 C CA . ASN A 1 478 ? 26.924 1.383 -0.579 1.00 90.12 478 ASN A CA 1
ATOM 3712 C C . ASN A 1 478 ? 25.499 1.076 -0.100 1.00 90.12 478 ASN A C 1
ATOM 3714 O O . ASN A 1 478 ? 24.979 -0.010 -0.358 1.00 90.12 478 ASN A O 1
ATOM 3718 N N . ARG A 1 479 ? 24.841 2.045 0.546 1.00 89.75 479 ARG A N 1
ATOM 3719 C CA . ARG A 1 479 ? 23.446 1.914 0.986 1.00 89.75 479 ARG A CA 1
ATOM 3720 C C . ARG A 1 479 ? 22.485 1.798 -0.202 1.00 89.75 479 ARG A C 1
ATOM 3722 O O . ARG A 1 479 ? 21.667 0.888 -0.227 1.00 89.75 479 ARG A O 1
ATOM 3729 N N . LEU A 1 480 ? 22.653 2.621 -1.237 1.00 88.19 480 LEU A N 1
ATOM 3730 C CA . LEU A 1 480 ? 21.871 2.536 -2.478 1.00 88.19 480 LEU A CA 1
ATOM 3731 C C . LEU A 1 480 ? 22.047 1.185 -3.192 1.00 88.19 480 LEU A C 1
ATOM 3733 O O . LEU A 1 480 ? 21.106 0.680 -3.806 1.00 88.19 480 LEU A O 1
ATOM 3737 N N . VAL A 1 481 ? 23.229 0.569 -3.116 1.00 88.62 481 VAL A N 1
ATOM 3738 C CA . VAL A 1 481 ? 23.464 -0.791 -3.633 1.00 88.62 481 VAL A CA 1
ATOM 3739 C C . VAL A 1 481 ? 22.789 -1.850 -2.756 1.00 88.62 481 VAL A C 1
ATOM 3741 O O . VAL A 1 481 ? 22.184 -2.794 -3.277 1.00 88.62 481 VAL A O 1
ATOM 3744 N N . GLN A 1 482 ? 22.860 -1.703 -1.432 1.00 82.00 482 GLN A N 1
ATOM 3745 C CA . GLN A 1 482 ? 22.207 -2.601 -0.476 1.00 82.00 482 GLN A CA 1
ATOM 3746 C C . GLN A 1 482 ? 20.687 -2.619 -0.674 1.00 82.00 482 GLN A C 1
ATOM 3748 O O . GLN A 1 482 ? 20.096 -3.696 -0.787 1.00 82.00 482 GLN A O 1
ATOM 3753 N N . ASP A 1 483 ? 20.091 -1.439 -0.827 1.00 78.62 483 ASP A N 1
ATOM 3754 C CA . ASP A 1 483 ? 18.652 -1.238 -1.017 1.00 78.62 483 ASP A CA 1
ATOM 3755 C C . ASP A 1 483 ? 18.179 -1.580 -2.440 1.00 78.62 483 ASP A C 1
ATOM 3757 O O . ASP A 1 483 ? 16.986 -1.511 -2.749 1.00 78.62 483 ASP A O 1
ATOM 3761 N N . LYS A 1 484 ? 19.103 -2.021 -3.305 1.00 83.88 484 LYS A N 1
ATOM 3762 C CA . LYS A 1 484 ? 18.844 -2.400 -4.699 1.00 83.88 484 LYS A CA 1
ATOM 3763 C C . LYS A 1 484 ? 18.305 -1.237 -5.529 1.00 83.88 484 LYS A C 1
ATOM 3765 O O . LYS A 1 484 ? 17.429 -1.441 -6.359 1.00 83.88 484 LYS A O 1
ATOM 3770 N N . TRP A 1 485 ? 18.843 -0.038 -5.335 1.00 86.06 485 TRP A N 1
ATOM 3771 C CA . TRP A 1 485 ? 18.688 1.075 -6.273 1.00 86.06 485 TRP A CA 1
ATOM 3772 C C . TRP A 1 485 ? 19.796 1.030 -7.324 1.00 86.06 485 TRP A C 1
ATOM 3774 O O . TRP A 1 485 ? 19.521 1.000 -8.524 1.00 86.06 485 TRP A O 1
ATOM 3784 N N . LEU A 1 486 ? 21.042 0.879 -6.876 1.00 90.81 486 LEU A N 1
ATOM 3785 C CA . LEU A 1 486 ? 22.221 0.762 -7.732 1.00 90.81 486 LEU A CA 1
ATOM 3786 C C . LEU A 1 486 ? 22.780 -0.664 -7.753 1.00 90.81 486 LEU A C 1
ATOM 3788 O O . LEU A 1 486 ? 22.458 -1.516 -6.924 1.00 90.81 486 LEU A O 1
ATOM 3792 N N . SER A 1 487 ? 23.628 -0.941 -8.732 1.00 89.00 487 SER A N 1
ATOM 3793 C CA . SER A 1 487 ? 24.456 -2.142 -8.802 1.00 89.00 487 SER A CA 1
ATOM 3794 C C . SER A 1 487 ? 25.898 -1.734 -9.062 1.00 89.00 487 SER A C 1
ATOM 3796 O O . SER A 1 487 ? 26.164 -0.989 -10.002 1.00 89.00 487 SER A O 1
ATOM 3798 N N . GLU A 1 488 ? 26.813 -2.218 -8.226 1.00 92.12 488 GLU A N 1
ATOM 3799 C CA . GLU A 1 488 ? 28.243 -1.913 -8.298 1.00 92.12 488 GLU A CA 1
ATOM 3800 C C . GLU A 1 488 ? 29.018 -3.126 -8.826 1.00 92.12 488 GLU A C 1
ATOM 3802 O O . GLU A 1 488 ? 28.751 -4.270 -8.444 1.00 92.12 488 GLU A O 1
ATOM 3807 N N . LYS A 1 489 ? 29.945 -2.879 -9.759 1.00 87.50 489 LYS A N 1
ATOM 3808 C CA . LYS A 1 489 ? 30.909 -3.870 -10.251 1.00 87.50 489 LYS A CA 1
ATOM 3809 C C . LYS A 1 489 ? 32.252 -3.184 -10.519 1.00 87.50 489 LYS A C 1
ATOM 3811 O O . LYS A 1 489 ? 32.384 -2.467 -11.505 1.00 87.50 489 LYS A O 1
ATOM 3816 N N . ARG A 1 490 ? 33.272 -3.494 -9.711 1.00 86.56 490 ARG A N 1
ATOM 3817 C CA . ARG A 1 490 ? 34.667 -3.022 -9.881 1.00 86.56 490 ARG A CA 1
ATOM 3818 C C . ARG A 1 490 ? 34.810 -1.489 -9.848 1.00 86.56 490 ARG A C 1
ATOM 3820 O O . ARG A 1 490 ? 35.601 -0.932 -10.601 1.00 86.56 490 ARG A O 1
ATOM 3827 N N . GLY A 1 491 ? 34.062 -0.815 -8.982 1.00 85.25 491 GLY A N 1
ATOM 3828 C CA . GLY A 1 491 ? 34.078 0.641 -8.824 1.00 85.25 491 GLY A CA 1
ATOM 3829 C C . GLY A 1 491 ? 33.215 1.403 -9.833 1.00 85.25 491 GLY A C 1
ATOM 3830 O O . GLY A 1 491 ? 33.203 2.632 -9.805 1.00 85.25 491 GLY A O 1
ATOM 3831 N N . GLU A 1 492 ? 32.484 0.702 -10.702 1.00 91.75 492 GLU A N 1
ATOM 3832 C CA . GLU A 1 492 ? 31.486 1.283 -11.601 1.00 91.75 492 GLU A CA 1
ATOM 3833 C C . GLU A 1 492 ? 30.072 0.992 -11.093 1.00 91.75 492 GLU A C 1
ATOM 3835 O O . GLU A 1 492 ? 29.769 -0.131 -10.679 1.00 91.75 492 GLU A O 1
ATOM 3840 N N . TYR A 1 493 ? 29.194 1.986 -11.189 1.00 93.38 493 TYR A N 1
ATOM 3841 C CA . TYR A 1 493 ? 27.799 1.912 -10.775 1.00 93.38 493 TYR A CA 1
ATOM 3842 C C . TYR A 1 493 ? 26.868 1.966 -11.984 1.00 93.38 493 TYR A C 1
ATOM 3844 O O . TYR A 1 493 ? 27.090 2.719 -12.930 1.00 93.38 493 TYR A O 1
ATOM 3852 N N . THR A 1 494 ? 25.795 1.186 -11.936 1.00 93.06 494 THR A N 1
ATOM 3853 C CA . THR A 1 494 ? 24.685 1.220 -12.897 1.00 93.06 494 THR A CA 1
ATOM 3854 C C . THR A 1 494 ? 23.353 1.120 -12.152 1.00 93.06 494 THR A C 1
ATOM 3856 O O . THR A 1 494 ? 23.334 0.796 -10.958 1.00 93.06 494 THR A O 1
ATOM 3859 N N . LEU A 1 495 ? 22.234 1.395 -12.824 1.00 91.19 495 LEU A N 1
ATOM 3860 C CA . LEU A 1 495 ? 20.917 1.214 -12.212 1.00 91.19 495 LEU A CA 1
ATOM 3861 C C . LEU A 1 495 ? 20.618 -0.279 -12.073 1.00 91.19 495 LEU A C 1
ATOM 3863 O O . LEU A 1 495 ? 20.856 -1.073 -12.982 1.00 91.19 495 LEU A O 1
ATOM 3867 N N . SER A 1 496 ? 20.094 -0.671 -10.918 1.00 88.44 496 SER A N 1
ATOM 3868 C CA . SER A 1 496 ? 19.639 -2.045 -10.720 1.00 88.44 496 SER A CA 1
ATOM 3869 C C . SER A 1 496 ? 18.389 -2.343 -11.559 1.00 88.44 496 SER A C 1
ATOM 3871 O O . SER A 1 496 ? 17.612 -1.446 -11.889 1.00 88.44 496 SER A O 1
ATOM 3873 N N . THR A 1 497 ? 18.119 -3.625 -11.821 1.00 84.44 497 THR A N 1
ATOM 3874 C CA . THR A 1 497 ? 16.891 -4.060 -12.512 1.00 84.44 497 THR A CA 1
ATOM 3875 C C . THR A 1 497 ? 15.624 -3.561 -11.818 1.00 84.44 497 THR A C 1
ATOM 3877 O O . THR A 1 497 ? 14.675 -3.160 -12.483 1.00 84.44 497 THR A O 1
ATOM 3880 N N . ARG A 1 498 ? 15.619 -3.551 -10.479 1.00 83.38 498 ARG A N 1
ATOM 3881 C CA . ARG A 1 498 ? 14.510 -3.037 -9.670 1.00 83.38 498 ARG A CA 1
ATOM 3882 C C . ARG A 1 498 ? 14.287 -1.550 -9.939 1.00 83.38 498 ARG A C 1
ATOM 3884 O O . ARG A 1 498 ? 13.185 -1.161 -10.303 1.00 83.38 498 ARG A O 1
ATOM 3891 N N . CYS A 1 499 ? 15.349 -0.751 -9.828 1.00 85.44 499 CYS A N 1
ATOM 3892 C CA . CYS A 1 499 ? 15.304 0.686 -10.083 1.00 85.44 499 CYS A CA 1
ATOM 3893 C C . CYS A 1 499 ? 14.837 1.007 -11.502 1.00 85.44 499 CYS A C 1
ATOM 3895 O O . CYS A 1 499 ? 14.073 1.946 -11.674 1.00 85.44 499 CYS A O 1
ATOM 3897 N N . ILE A 1 500 ? 15.265 0.240 -12.509 1.00 86.69 500 ILE A N 1
ATOM 3898 C CA . ILE A 1 500 ? 14.831 0.456 -13.893 1.00 86.69 500 ILE A CA 1
ATOM 3899 C C . ILE A 1 500 ? 13.334 0.169 -14.033 1.00 86.69 500 ILE A C 1
ATOM 3901 O O . ILE A 1 500 ? 12.638 0.972 -14.635 1.00 86.69 500 ILE A O 1
ATOM 3905 N N . ILE A 1 501 ? 12.829 -0.943 -13.484 1.00 80.81 501 ILE A N 1
ATOM 3906 C CA . ILE A 1 501 ? 11.410 -1.319 -13.622 1.00 80.81 501 ILE A CA 1
ATOM 3907 C C . ILE A 1 501 ? 10.496 -0.332 -12.911 1.00 80.81 501 ILE A C 1
ATOM 3909 O O . ILE A 1 501 ? 9.482 0.071 -13.481 1.00 80.81 501 ILE A O 1
ATOM 3913 N N . GLU A 1 502 ? 10.846 0.006 -11.671 1.00 78.94 502 GLU A N 1
ATOM 3914 C CA . GLU A 1 502 ? 10.109 0.993 -10.902 1.00 78.94 502 GLU A CA 1
ATOM 3915 C C . GLU A 1 502 ? 10.239 2.339 -11.658 1.00 78.94 502 GLU A C 1
ATOM 3917 O O . GLU A 1 502 ? 9.262 2.836 -12.225 1.00 78.94 502 GLU A O 1
ATOM 3922 N N . MET A 1 503 ? 11.444 2.912 -11.776 1.00 78.88 503 MET A N 1
ATOM 3923 C CA . MET A 1 503 ? 11.606 4.329 -12.144 1.00 78.88 503 MET A CA 1
ATOM 3924 C C . MET A 1 503 ? 11.507 4.611 -13.645 1.00 78.88 503 MET A C 1
ATOM 3926 O O . MET A 1 503 ? 11.719 5.747 -14.075 1.00 78.88 503 MET A O 1
ATOM 3930 N N . GLU A 1 504 ? 11.179 3.621 -14.471 1.00 80.44 504 GLU A N 1
ATOM 3931 C CA . GLU A 1 504 ? 11.083 3.779 -15.921 1.00 80.44 504 GLU A CA 1
ATOM 3932 C C . GLU A 1 504 ? 10.203 4.968 -16.360 1.00 80.44 504 GLU A C 1
ATOM 3934 O O . GLU A 1 504 ? 10.653 5.719 -17.230 1.00 80.44 504 GLU A O 1
ATOM 3939 N N . PRO A 1 505 ? 9.001 5.213 -15.794 1.00 75.25 505 PRO A N 1
ATOM 3940 C CA . PRO A 1 505 ? 8.194 6.377 -16.167 1.00 75.25 505 PRO A CA 1
ATOM 3941 C C . PRO A 1 505 ? 8.907 7.707 -15.882 1.00 75.25 505 PRO A C 1
ATOM 3943 O O . PRO A 1 505 ? 8.887 8.614 -16.718 1.00 75.25 505 PRO A O 1
ATOM 3946 N N . TYR A 1 506 ? 9.585 7.809 -14.735 1.00 79.62 506 TYR A N 1
ATOM 3947 C CA . TYR A 1 506 ? 10.376 8.983 -14.367 1.00 79.62 506 TYR A CA 1
ATOM 3948 C C . TYR A 1 506 ? 11.555 9.174 -15.325 1.00 79.62 506 TYR A C 1
ATOM 3950 O O . TYR A 1 506 ? 11.721 10.260 -15.881 1.00 79.62 506 TYR A O 1
ATOM 3958 N N . ILE A 1 507 ? 12.326 8.112 -15.580 1.00 82.62 507 ILE A N 1
ATOM 3959 C CA . ILE A 1 507 ? 13.511 8.175 -16.441 1.00 82.62 507 ILE A CA 1
ATOM 3960 C C . ILE A 1 507 ? 13.106 8.569 -17.867 1.00 82.62 507 ILE A C 1
ATOM 3962 O O . ILE A 1 507 ? 13.716 9.451 -18.467 1.00 82.62 507 ILE A O 1
ATOM 3966 N N . ARG A 1 508 ? 12.030 7.981 -18.402 1.00 83.38 508 ARG A N 1
ATOM 3967 C CA . ARG A 1 508 ? 11.513 8.351 -19.726 1.00 83.38 508 ARG A CA 1
ATOM 3968 C C . ARG A 1 508 ? 11.063 9.799 -19.794 1.00 83.38 508 ARG A C 1
ATOM 3970 O O . ARG A 1 508 ? 11.230 10.407 -20.838 1.00 83.38 508 ARG A O 1
ATOM 3977 N N . THR A 1 509 ? 10.487 10.341 -18.724 1.00 80.94 509 THR A N 1
ATOM 3978 C CA . THR A 1 509 ? 9.966 11.715 -18.718 1.00 80.94 509 THR A CA 1
ATOM 3979 C C . THR A 1 509 ? 11.079 12.748 -18.556 1.00 80.94 509 THR A C 1
ATOM 3981 O O . THR A 1 509 ? 11.053 13.772 -19.229 1.00 80.94 509 THR A O 1
ATOM 3984 N N . MET A 1 510 ? 12.057 12.489 -17.688 1.00 79.19 510 MET A N 1
ATOM 3985 C CA . MET A 1 510 ? 13.140 13.435 -17.393 1.00 79.19 510 MET A CA 1
ATOM 3986 C C . MET A 1 510 ? 14.286 13.390 -18.403 1.00 79.19 510 MET A C 1
ATOM 3988 O O . MET A 1 510 ? 14.944 14.403 -18.615 1.00 79.19 510 MET A O 1
ATOM 3992 N N . TYR A 1 511 ? 14.507 12.244 -19.050 1.00 83.19 511 TYR A N 1
ATOM 3993 C CA . TYR A 1 511 ? 15.642 12.023 -19.948 1.00 83.19 511 TYR A CA 1
ATOM 3994 C C . TYR A 1 511 ? 15.203 11.656 -21.368 1.00 83.19 511 TYR A C 1
ATOM 3996 O O . TYR A 1 511 ? 15.871 10.856 -22.022 1.00 83.19 511 TYR A O 1
ATOM 4004 N N . GLN A 1 512 ? 14.088 12.220 -21.848 1.00 77.69 512 GLN A N 1
ATOM 4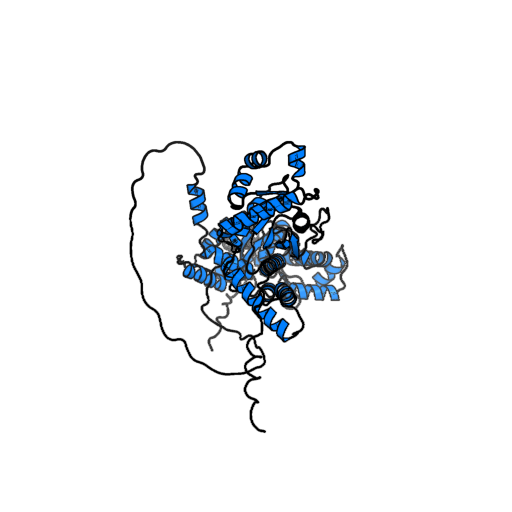005 C CA . GLN A 1 512 ? 13.472 11.887 -23.146 1.00 77.69 512 GLN A CA 1
ATOM 4006 C C . GLN A 1 512 ? 14.483 11.790 -24.300 1.00 77.69 512 GLN A C 1
ATOM 4008 O O . GLN A 1 512 ? 14.452 10.818 -25.050 1.00 77.69 512 GLN A O 1
ATOM 4013 N N . ASP A 1 513 ? 15.413 12.744 -24.390 1.00 79.00 513 ASP A N 1
ATOM 4014 C CA . ASP A 1 513 ? 16.372 12.835 -25.499 1.00 79.00 513 ASP A CA 1
ATOM 4015 C C . ASP A 1 513 ? 17.632 11.967 -25.320 1.00 79.00 513 ASP A C 1
ATOM 4017 O O . ASP A 1 513 ? 18.375 11.741 -26.274 1.00 79.00 513 ASP A O 1
ATOM 4021 N N . GLN A 1 514 ? 17.892 11.477 -24.104 1.00 81.50 514 GLN A N 1
ATOM 4022 C CA . GLN A 1 514 ? 19.116 10.739 -23.754 1.00 81.50 514 GLN A CA 1
ATOM 4023 C C . GLN A 1 514 ? 18.857 9.250 -23.504 1.00 81.50 514 GLN A C 1
ATOM 4025 O O . GLN A 1 514 ? 19.756 8.418 -23.650 1.00 81.50 514 GLN A O 1
ATOM 4030 N N . VAL A 1 515 ? 17.626 8.886 -23.136 1.00 85.69 515 VAL A N 1
ATOM 4031 C CA . VAL A 1 515 ? 17.282 7.509 -22.798 1.00 85.69 515 VAL A CA 1
ATOM 4032 C C . VAL A 1 515 ? 17.280 6.627 -24.046 1.00 85.69 515 VAL A C 1
ATOM 4034 O O . VAL A 1 515 ? 16.566 6.841 -25.027 1.00 85.69 515 VAL A O 1
ATOM 4037 N N . LYS A 1 516 ? 18.087 5.572 -24.006 1.00 88.69 516 LYS A N 1
ATOM 4038 C CA . LYS A 1 516 ? 18.133 4.553 -25.054 1.00 88.69 516 LYS A CA 1
ATOM 4039 C C . LYS A 1 516 ? 16.999 3.550 -24.820 1.00 88.69 516 LYS A C 1
ATOM 4041 O O . LYS A 1 516 ? 16.734 3.154 -23.686 1.00 88.69 516 LYS A O 1
ATOM 4046 N N . VAL A 1 517 ? 16.339 3.116 -25.893 1.00 88.94 517 VAL A N 1
ATOM 4047 C CA . VAL A 1 517 ? 15.240 2.134 -25.852 1.00 88.94 517 VAL A CA 1
ATOM 4048 C C . VAL A 1 517 ? 15.579 0.962 -26.763 1.00 88.94 517 VAL A C 1
ATOM 4050 O O . VAL A 1 517 ? 15.981 1.157 -27.911 1.00 88.94 517 VAL A O 1
ATOM 4053 N N . CYS A 1 518 ? 15.416 -0.257 -26.256 1.00 89.75 518 CYS A N 1
ATOM 4054 C CA . CYS A 1 518 ? 15.700 -1.470 -27.010 1.00 89.75 518 CYS A CA 1
ATOM 4055 C C . CYS A 1 518 ? 14.671 -1.692 -28.128 1.00 89.75 518 CYS A C 1
ATOM 4057 O O . CYS A 1 518 ? 13.467 -1.666 -27.887 1.00 89.75 518 CYS A O 1
ATOM 4059 N N . HIS A 1 519 ? 15.133 -1.994 -29.339 1.00 90.19 519 HIS A N 1
ATOM 4060 C CA . HIS A 1 519 ? 14.271 -2.256 -30.493 1.00 90.19 519 HIS A CA 1
ATOM 4061 C C . HIS A 1 519 ? 13.467 -3.563 -30.372 1.00 90.19 519 HIS A C 1
ATOM 4063 O O . HIS A 1 519 ? 12.406 -3.679 -30.969 1.00 90.19 519 HIS A O 1
ATOM 4069 N N . ILE A 1 520 ? 13.956 -4.540 -29.598 1.00 87.38 520 ILE A N 1
ATOM 4070 C CA . ILE A 1 520 ? 13.336 -5.871 -29.490 1.00 87.38 520 ILE A CA 1
ATOM 4071 C C . ILE A 1 520 ? 12.299 -5.939 -28.364 1.00 87.38 520 ILE A C 1
ATOM 4073 O O . ILE A 1 520 ? 11.226 -6.496 -28.554 1.00 87.38 520 ILE A O 1
ATOM 4077 N N . CYS A 1 521 ? 12.624 -5.423 -27.175 1.00 84.44 521 CYS A N 1
ATOM 4078 C CA . CYS A 1 521 ? 11.743 -5.515 -26.003 1.00 84.44 521 CYS A CA 1
ATOM 4079 C C . CYS A 1 521 ? 11.069 -4.189 -25.629 1.00 84.44 521 CYS A C 1
ATOM 4081 O O . CYS A 1 521 ? 10.258 -4.174 -24.711 1.00 84.44 521 CYS A O 1
ATOM 4083 N N . HIS A 1 522 ? 11.422 -3.085 -26.298 1.00 86.50 522 HIS A N 1
ATOM 4084 C CA . HIS A 1 522 ? 10.889 -1.733 -26.075 1.00 86.50 522 HIS A CA 1
ATOM 4085 C C . HIS A 1 522 ? 11.103 -1.137 -24.670 1.00 86.50 522 HIS A C 1
ATOM 4087 O O . HIS A 1 522 ? 10.641 -0.027 -24.395 1.00 86.50 522 HIS A O 1
ATOM 4093 N N . ASN A 1 523 ? 11.870 -1.805 -23.806 1.00 85.25 523 ASN A N 1
ATOM 4094 C CA . ASN A 1 523 ? 12.269 -1.300 -22.491 1.00 85.25 523 ASN A CA 1
ATOM 4095 C C . ASN A 1 523 ? 13.497 -0.375 -22.584 1.00 85.25 523 ASN A C 1
ATOM 4097 O O . ASN A 1 523 ? 14.225 -0.391 -23.584 1.00 85.25 523 ASN A O 1
ATOM 4101 N N . ILE A 1 524 ? 13.727 0.424 -21.532 1.00 87.88 524 ILE A N 1
ATOM 4102 C CA . ILE A 1 524 ? 14.948 1.235 -21.377 1.00 87.88 524 ILE A CA 1
ATOM 4103 C C . ILE A 1 524 ? 16.178 0.328 -21.491 1.00 87.88 524 ILE A C 1
ATOM 4105 O O . ILE A 1 524 ? 16.177 -0.784 -20.965 1.00 87.88 524 ILE A O 1
ATOM 4109 N N . ALA A 1 525 ? 17.199 0.808 -22.200 1.00 88.25 525 ALA A N 1
ATOM 4110 C CA . ALA A 1 525 ? 18.422 0.081 -22.495 1.00 88.25 525 ALA A CA 1
ATOM 4111 C C . ALA A 1 525 ? 19.668 0.885 -22.118 1.00 88.25 525 ALA A C 1
ATOM 4113 O O . ALA A 1 525 ? 20.232 1.577 -22.959 1.00 88.25 525 ALA A O 1
ATOM 4114 N N . LEU A 1 526 ? 20.108 0.797 -20.862 1.00 87.12 526 LEU A N 1
ATOM 4115 C CA . LEU A 1 526 ? 21.314 1.498 -20.405 1.00 87.12 526 LEU A CA 1
ATOM 4116 C C . LEU A 1 526 ? 22.565 0.849 -21.013 1.00 87.12 526 LEU A C 1
ATOM 4118 O O . LEU A 1 526 ? 23.431 1.547 -21.543 1.00 87.12 526 LEU A O 1
ATOM 4122 N N . GLN A 1 527 ? 22.615 -0.485 -21.001 1.00 86.69 527 GLN A N 1
ATOM 4123 C CA . GLN A 1 527 ? 23.671 -1.306 -21.593 1.00 86.69 527 GLN A CA 1
ATOM 4124 C C . GLN A 1 527 ? 23.166 -1.987 -22.874 1.00 86.69 527 GLN A C 1
ATOM 4126 O O . GLN A 1 527 ? 22.445 -2.992 -22.843 1.00 86.69 527 GLN A O 1
ATOM 4131 N N . CYS A 1 528 ? 23.550 -1.446 -24.031 1.00 88.62 528 CYS A N 1
ATOM 4132 C CA . CYS A 1 528 ? 23.096 -1.932 -25.334 1.00 88.62 528 CYS A CA 1
ATOM 4133 C C . CYS A 1 528 ? 24.166 -1.844 -26.423 1.00 88.62 528 CYS A C 1
ATOM 4135 O O . CYS A 1 528 ? 25.036 -0.977 -26.386 1.00 88.62 528 CYS A O 1
ATOM 4137 N N . GLN A 1 529 ? 24.027 -2.693 -27.439 1.00 89.50 529 GLN A N 1
ATOM 4138 C CA . GLN A 1 529 ? 24.724 -2.559 -28.715 1.00 89.50 529 GLN A CA 1
ATOM 4139 C C . GLN A 1 529 ? 23.908 -1.669 -29.658 1.00 89.50 529 GLN A C 1
ATOM 4141 O O . GLN A 1 529 ? 22.674 -1.734 -29.675 1.00 89.50 529 GLN A O 1
ATOM 4146 N N . ILE A 1 530 ? 24.600 -0.840 -30.438 1.00 90.19 530 ILE A N 1
ATOM 4147 C CA . ILE A 1 530 ? 23.994 0.134 -31.351 1.00 90.19 530 ILE A CA 1
ATOM 4148 C C . ILE A 1 530 ? 24.360 -0.243 -32.785 1.00 90.19 530 ILE A C 1
ATOM 4150 O O . ILE A 1 530 ? 25.519 -0.529 -33.072 1.00 90.19 530 ILE A O 1
ATOM 4154 N N . CYS A 1 531 ? 23.388 -0.245 -33.695 1.00 90.75 531 CYS A N 1
ATOM 4155 C CA . CYS A 1 531 ? 23.672 -0.434 -35.114 1.00 90.75 531 CYS A CA 1
ATOM 4156 C C . CYS A 1 531 ? 24.525 0.732 -35.643 1.00 90.75 531 CYS A C 1
ATOM 4158 O O . CYS A 1 531 ? 24.120 1.886 -35.526 1.00 90.75 531 CYS A O 1
ATOM 4160 N N . GLU A 1 532 ? 25.673 0.422 -36.249 1.00 89.81 532 GLU A N 1
ATOM 4161 C CA . GLU A 1 532 ? 26.619 1.421 -36.776 1.00 89.81 532 GLU A CA 1
ATOM 4162 C C . GLU A 1 532 ? 26.175 2.041 -38.106 1.00 89.81 532 GLU A C 1
ATOM 4164 O O . GLU A 1 532 ? 26.775 3.010 -38.566 1.00 89.81 532 GLU A O 1
ATOM 4169 N N . ASN A 1 533 ? 25.106 1.524 -38.722 1.00 88.69 533 ASN A N 1
ATOM 4170 C CA . ASN A 1 533 ? 24.555 2.134 -39.921 1.00 88.69 533 ASN A CA 1
ATOM 4171 C C . ASN A 1 533 ? 24.033 3.550 -39.579 1.00 88.69 533 ASN A C 1
ATOM 4173 O O . ASN A 1 533 ? 23.102 3.665 -38.767 1.00 88.69 533 ASN A O 1
ATOM 4177 N N . PRO A 1 534 ? 24.567 4.617 -40.215 1.00 85.44 534 PRO A N 1
ATOM 4178 C CA . PRO A 1 534 ? 24.253 6.009 -39.877 1.00 85.44 534 PRO A CA 1
ATOM 4179 C C . PRO A 1 534 ? 22.772 6.373 -40.009 1.00 85.44 534 PRO A C 1
ATOM 4181 O O . PRO A 1 534 ? 22.307 7.323 -39.386 1.00 85.44 534 PRO A O 1
ATOM 4184 N N . THR A 1 535 ? 22.026 5.624 -40.824 1.00 88.50 535 THR A N 1
ATOM 4185 C CA . THR A 1 535 ? 20.591 5.847 -41.059 1.00 88.50 535 THR A CA 1
ATOM 4186 C C . THR A 1 535 ? 19.687 5.030 -40.134 1.00 88.50 535 THR A C 1
ATOM 4188 O O . THR A 1 535 ? 18.477 5.239 -40.126 1.00 88.50 535 THR A O 1
ATOM 4191 N N . CYS A 1 536 ? 20.254 4.110 -39.347 1.00 89.19 536 CYS A N 1
ATOM 4192 C CA . CYS A 1 536 ? 19.505 3.159 -38.531 1.00 89.19 536 CYS A CA 1
ATOM 4193 C C . CYS A 1 536 ? 19.617 3.469 -37.034 1.00 89.19 536 CYS A C 1
ATOM 4195 O O . CYS A 1 536 ? 18.622 3.804 -36.393 1.00 89.19 536 CYS A O 1
ATOM 4197 N N . GLY A 1 537 ? 20.818 3.348 -36.456 1.00 87.38 537 GLY A N 1
ATOM 4198 C CA . GLY A 1 537 ? 21.076 3.699 -35.054 1.00 87.38 537 GLY A CA 1
ATOM 4199 C C . GLY A 1 537 ? 20.173 3.009 -34.017 1.00 87.38 537 GLY A C 1
ATOM 4200 O O . GLY A 1 537 ? 19.968 3.557 -32.924 1.00 87.38 537 GLY A O 1
ATOM 4201 N N . ILE A 1 538 ? 19.589 1.844 -34.338 1.00 91.44 538 ILE A N 1
ATOM 4202 C CA . ILE A 1 538 ? 18.780 1.088 -33.376 1.00 91.44 538 ILE A CA 1
ATOM 4203 C C . ILE A 1 538 ? 19.651 0.583 -32.230 1.00 91.44 538 ILE A C 1
ATOM 4205 O O . ILE A 1 538 ? 20.820 0.252 -32.420 1.00 91.44 538 ILE A O 1
ATOM 4209 N N . LYS A 1 539 ? 19.058 0.495 -31.041 1.00 91.44 539 LYS A N 1
ATOM 4210 C CA . LYS A 1 539 ? 19.711 0.001 -29.831 1.00 91.44 539 LYS A CA 1
ATOM 4211 C C . LYS A 1 539 ? 19.099 -1.338 -29.452 1.00 91.44 539 LYS A C 1
ATOM 4213 O O . LYS A 1 539 ? 17.879 -1.482 -29.499 1.00 91.44 539 LYS A O 1
ATOM 4218 N N . ILE A 1 540 ? 19.911 -2.320 -29.080 1.00 90.81 540 ILE A N 1
ATOM 4219 C CA . ILE A 1 540 ? 19.434 -3.637 -28.640 1.00 90.81 540 ILE A CA 1
ATOM 4220 C C . ILE A 1 540 ? 20.208 -4.054 -27.386 1.00 90.81 540 ILE A C 1
ATOM 4222 O O . ILE A 1 540 ? 21.435 -4.007 -27.369 1.00 90.81 540 ILE A O 1
ATOM 4226 N N . HIS A 1 541 ? 19.500 -4.470 -26.329 1.00 89.75 541 HIS A N 1
ATOM 4227 C CA . HIS A 1 541 ? 20.125 -5.039 -25.126 1.00 89.75 541 HIS A CA 1
ATOM 4228 C C . HIS A 1 541 ? 21.037 -6.217 -25.475 1.00 89.75 541 HIS A C 1
ATOM 4230 O O . HIS A 1 541 ? 20.673 -7.045 -26.310 1.00 89.75 541 HIS A O 1
ATOM 4236 N N . ASN A 1 542 ? 22.143 -6.382 -24.751 1.00 88.12 542 ASN A N 1
ATOM 4237 C CA . ASN A 1 542 ? 23.047 -7.527 -24.930 1.00 88.12 542 ASN A CA 1
ATOM 4238 C C . ASN A 1 542 ? 22.316 -8.891 -24.833 1.00 88.12 542 ASN A C 1
ATOM 4240 O O . ASN A 1 542 ? 22.464 -9.715 -25.740 1.00 88.12 542 ASN A O 1
ATOM 4244 N N . PRO A 1 543 ? 21.437 -9.131 -23.835 1.00 87.19 543 PRO A N 1
ATOM 4245 C CA . PRO A 1 543 ? 20.586 -10.324 -23.813 1.00 87.19 543 PRO A CA 1
ATOM 4246 C C . PRO A 1 543 ? 19.629 -10.479 -25.005 1.00 87.19 543 PRO A C 1
ATOM 4248 O O . PRO A 1 543 ? 19.341 -11.603 -25.424 1.00 87.19 543 PRO A O 1
ATOM 4251 N N . CYS A 1 544 ? 19.112 -9.376 -25.555 1.00 87.69 544 CYS A N 1
ATOM 4252 C CA . CYS A 1 544 ? 18.238 -9.409 -26.730 1.00 87.69 544 CYS A CA 1
ATOM 4253 C C . CYS A 1 544 ? 19.020 -9.782 -27.992 1.00 87.69 544 CYS A C 1
ATOM 4255 O O . CYS A 1 544 ? 18.535 -10.613 -28.756 1.00 87.69 544 CYS A O 1
ATOM 4257 N N . VAL A 1 545 ? 20.230 -9.241 -28.175 1.00 88.62 545 VAL A N 1
ATOM 4258 C CA . VAL A 1 545 ? 21.159 -9.623 -29.254 1.00 88.62 545 VAL A CA 1
ATOM 4259 C C . VAL A 1 545 ? 21.454 -11.123 -29.174 1.00 88.62 545 VAL A C 1
ATOM 4261 O O . VAL A 1 545 ? 21.233 -11.847 -30.145 1.00 88.62 545 VAL A O 1
ATOM 4264 N N . ALA A 1 546 ? 21.841 -11.608 -27.990 1.00 87.12 546 ALA A N 1
ATOM 4265 C CA . ALA A 1 546 ? 22.138 -13.019 -27.740 1.00 87.12 546 ALA A CA 1
ATOM 4266 C C . ALA A 1 546 ? 20.967 -13.951 -28.098 1.00 87.12 546 ALA A C 1
ATOM 4268 O O . ALA A 1 546 ? 21.161 -15.022 -28.676 1.00 87.12 546 ALA A O 1
ATOM 4269 N N . ARG A 1 547 ? 19.729 -13.555 -27.764 1.00 86.38 547 ARG A N 1
ATOM 4270 C CA . ARG A 1 547 ? 18.516 -14.327 -28.084 1.00 86.38 547 ARG A CA 1
ATOM 4271 C C . ARG A 1 547 ? 18.132 -14.240 -29.563 1.00 86.38 547 ARG A C 1
ATOM 4273 O O . ARG A 1 547 ? 17.752 -15.260 -30.130 1.00 86.38 547 ARG A O 1
ATOM 4280 N N . TYR A 1 548 ? 18.223 -13.061 -30.175 1.00 87.25 548 TYR A N 1
ATOM 4281 C CA . TYR A 1 548 ? 17.763 -12.809 -31.545 1.00 87.25 548 TYR A CA 1
ATOM 4282 C C . TYR A 1 548 ? 18.680 -13.433 -32.609 1.00 87.25 548 TYR A C 1
ATOM 4284 O O . TYR A 1 548 ? 18.203 -14.032 -33.579 1.00 87.25 548 TYR A O 1
ATOM 4292 N N . PHE A 1 549 ? 19.997 -13.343 -32.403 1.00 88.31 549 PHE A N 1
ATOM 4293 C CA . PHE A 1 549 ? 21.015 -13.870 -33.320 1.00 88.31 549 PHE A CA 1
ATOM 4294 C C . PHE A 1 549 ? 21.432 -15.311 -33.024 1.00 88.31 549 PHE A C 1
ATOM 4296 O O . PHE A 1 549 ? 22.310 -15.856 -33.692 1.00 88.31 549 PHE A O 1
ATOM 4303 N N . LYS A 1 550 ? 20.788 -15.962 -32.050 1.00 84.69 550 LYS A N 1
ATOM 4304 C CA . LYS A 1 550 ? 21.101 -17.335 -31.659 1.00 84.69 550 LYS A CA 1
ATOM 4305 C C . LYS A 1 550 ? 21.045 -18.282 -32.863 1.00 84.69 550 LYS A C 1
ATOM 4307 O O . LYS A 1 550 ? 19.988 -18.479 -33.454 1.00 84.69 550 LYS A O 1
ATOM 4312 N N . GLY A 1 551 ? 22.179 -18.908 -33.178 1.00 77.81 551 GLY A N 1
ATOM 4313 C CA . GLY A 1 551 ? 22.287 -19.893 -34.259 1.00 77.81 551 GLY A CA 1
ATOM 4314 C C . GLY A 1 551 ? 22.308 -19.305 -35.674 1.00 77.81 551 GLY A C 1
ATOM 4315 O O . GLY A 1 551 ? 22.198 -20.069 -36.630 1.00 77.81 551 GLY A O 1
ATOM 4316 N N . ARG A 1 552 ? 22.449 -17.981 -35.832 1.00 83.50 552 ARG A N 1
ATOM 4317 C CA . ARG A 1 552 ? 22.635 -17.344 -37.144 1.00 83.50 552 ARG A CA 1
ATOM 4318 C C . ARG A 1 552 ? 24.126 -17.225 -37.458 1.00 83.50 552 ARG A C 1
ATOM 4320 O O . ARG A 1 552 ? 24.877 -16.710 -36.641 1.00 83.50 552 ARG A O 1
ATOM 4327 N N . ALA A 1 553 ? 24.533 -17.686 -38.640 1.00 79.12 553 ALA A N 1
ATOM 4328 C CA . ALA A 1 553 ? 25.919 -17.577 -39.104 1.00 79.12 553 ALA A CA 1
ATOM 4329 C C . ALA A 1 553 ? 26.283 -16.146 -39.543 1.00 79.12 553 ALA A C 1
ATOM 4331 O O . ALA A 1 553 ? 27.416 -15.720 -39.360 1.00 79.12 553 ALA A O 1
ATOM 4332 N N . GLU A 1 554 ? 25.308 -15.396 -40.065 1.00 86.75 554 GLU A N 1
ATOM 4333 C CA . GLU A 1 554 ? 25.459 -13.994 -40.469 1.00 86.75 554 GLU A CA 1
ATOM 4334 C C . GLU A 1 554 ? 24.416 -13.130 -39.739 1.00 86.75 554 GLU A C 1
ATOM 4336 O O . GLU A 1 554 ? 23.248 -13.081 -40.146 1.00 86.75 554 GLU A O 1
ATOM 4341 N N . PRO A 1 555 ? 24.774 -12.491 -38.614 1.00 89.19 555 PRO A N 1
ATOM 4342 C CA . PRO A 1 555 ? 23.857 -11.620 -37.894 1.00 89.19 555 PRO A CA 1
ATOM 4343 C C . PRO A 1 555 ? 23.622 -10.318 -38.679 1.00 89.19 555 PRO A C 1
ATOM 4345 O O . PRO A 1 555 ? 24.560 -9.604 -39.022 1.00 89.19 555 PRO A O 1
ATOM 4348 N N . ARG A 1 556 ? 22.349 -10.007 -38.958 1.00 91.38 556 ARG A N 1
ATOM 4349 C CA . ARG A 1 556 ? 21.902 -8.789 -39.656 1.00 91.38 556 ARG A CA 1
ATOM 4350 C C . ARG A 1 556 ? 20.954 -7.948 -38.814 1.00 91.38 556 ARG A C 1
ATOM 4352 O O . ARG A 1 556 ? 20.079 -8.474 -38.123 1.00 91.38 556 ARG A O 1
ATOM 4359 N N . CYS A 1 557 ? 21.109 -6.636 -38.889 1.00 90.88 557 CYS A N 1
ATOM 4360 C CA . CYS A 1 557 ? 20.290 -5.675 -38.173 1.00 90.88 557 CYS A CA 1
ATOM 4361 C C . CYS A 1 557 ? 18.792 -5.874 -38.490 1.00 90.88 557 CYS A C 1
ATOM 4363 O O . CYS A 1 557 ? 18.415 -5.826 -39.658 1.00 90.88 557 CYS A O 1
ATOM 4365 N N . PRO A 1 558 ? 17.908 -6.036 -37.487 1.00 91.75 558 PRO A N 1
ATOM 4366 C CA . PRO A 1 558 ? 16.477 -6.254 -37.720 1.00 91.75 558 PRO A CA 1
ATOM 4367 C C . PRO A 1 558 ? 15.753 -5.082 -38.401 1.00 91.75 558 PRO A C 1
ATOM 4369 O O . PRO A 1 558 ? 14.663 -5.286 -38.923 1.00 91.75 558 PRO A O 1
ATOM 4372 N N . ALA A 1 559 ? 16.329 -3.874 -38.389 1.00 91.06 559 ALA A N 1
ATOM 4373 C CA . ALA A 1 559 ? 15.690 -2.682 -38.946 1.00 91.06 559 ALA A CA 1
ATOM 4374 C C . ALA A 1 559 ? 16.209 -2.283 -40.338 1.00 91.06 559 ALA A C 1
ATOM 4376 O O . ALA A 1 559 ? 15.417 -1.842 -41.163 1.00 91.06 559 ALA A O 1
ATOM 4377 N N . CYS A 1 560 ? 17.513 -2.423 -40.611 1.00 92.25 560 CYS A N 1
ATOM 4378 C CA . CYS A 1 560 ? 18.116 -2.013 -41.890 1.00 92.25 560 CYS A CA 1
ATOM 4379 C C . CYS A 1 560 ? 18.749 -3.158 -42.693 1.00 92.25 560 CYS A C 1
ATOM 4381 O O . CYS A 1 560 ? 19.285 -2.904 -43.766 1.00 92.25 560 CYS A O 1
ATOM 4383 N N . ASP A 1 561 ? 18.716 -4.390 -42.174 1.00 89.25 561 ASP A N 1
ATOM 4384 C CA . ASP A 1 561 ? 19.284 -5.609 -42.780 1.00 89.25 561 ASP A CA 1
ATOM 4385 C C . ASP A 1 561 ? 20.806 -5.580 -43.055 1.00 89.25 561 ASP A C 1
ATOM 4387 O O . ASP A 1 561 ? 21.384 -6.479 -43.676 1.00 89.25 561 ASP A O 1
ATOM 4391 N N . ASP A 1 562 ? 21.483 -4.559 -42.533 1.00 91.00 562 ASP A N 1
ATOM 4392 C CA . ASP A 1 562 ? 22.932 -4.405 -42.603 1.00 91.00 562 ASP A CA 1
ATOM 4393 C C . ASP A 1 562 ? 23.654 -5.393 -41.673 1.00 91.00 562 ASP A C 1
ATOM 4395 O O . ASP A 1 562 ? 23.061 -5.914 -40.721 1.00 91.00 562 ASP A O 1
ATOM 4399 N N . PHE A 1 563 ? 24.935 -5.656 -41.923 1.00 90.25 563 PHE A N 1
ATOM 4400 C CA . PHE A 1 563 ? 25.729 -6.568 -41.096 1.00 90.25 563 PHE A CA 1
ATOM 4401 C C . PHE A 1 563 ? 25.812 -6.063 -39.648 1.00 90.25 563 PHE A C 1
ATOM 4403 O O . PHE A 1 563 ? 26.034 -4.877 -39.408 1.00 90.25 563 PHE A O 1
ATOM 4410 N N . TRP A 1 564 ? 25.617 -6.953 -38.670 1.00 91.12 564 TRP A N 1
ATOM 4411 C CA . TRP A 1 564 ? 25.738 -6.602 -37.256 1.00 91.12 564 TRP A CA 1
ATOM 4412 C C . TRP A 1 564 ? 27.216 -6.642 -36.839 1.00 91.12 564 TRP A C 1
ATOM 4414 O O . TRP A 1 564 ? 27.789 -7.730 -36.783 1.00 91.12 564 TRP A O 1
ATOM 4424 N N . PRO A 1 565 ? 27.846 -5.492 -36.542 1.00 83.88 565 PRO A N 1
ATOM 4425 C CA . PRO A 1 565 ? 29.302 -5.411 -36.402 1.00 83.88 565 PRO A CA 1
ATOM 4426 C C . PRO A 1 565 ? 29.810 -5.918 -35.045 1.00 83.88 565 PRO A C 1
ATOM 4428 O O . PRO A 1 565 ? 30.999 -6.179 -34.883 1.00 83.88 565 PRO A O 1
ATOM 4431 N N . HIS A 1 566 ? 28.914 -6.068 -34.066 1.00 87.00 566 HIS A N 1
ATOM 4432 C CA . HIS A 1 566 ? 29.264 -6.409 -32.689 1.00 87.00 566 HIS A CA 1
ATOM 4433 C C . HIS A 1 566 ? 29.297 -7.917 -32.452 1.00 87.00 566 HIS A C 1
ATOM 4435 O O . HIS A 1 566 ? 28.496 -8.671 -33.010 1.00 87.00 566 HIS A O 1
ATOM 4441 N N . GLU A 1 567 ? 30.165 -8.349 -31.537 1.00 85.31 567 GLU A N 1
ATOM 4442 C CA . GLU A 1 567 ? 30.191 -9.732 -31.064 1.00 85.31 567 GLU A CA 1
ATOM 4443 C C . GLU A 1 567 ? 28.850 -10.107 -30.410 1.00 85.31 567 GLU A C 1
ATOM 4445 O O . GLU A 1 567 ? 28.289 -9.357 -29.601 1.00 85.31 567 GLU A O 1
ATOM 4450 N N . ILE A 1 568 ? 28.325 -11.280 -30.772 1.00 85.25 568 ILE A N 1
ATOM 4451 C CA . ILE A 1 568 ? 27.056 -11.787 -30.251 1.00 85.25 568 ILE A CA 1
ATOM 4452 C C . ILE A 1 568 ? 27.298 -12.379 -28.857 1.00 85.25 568 ILE A C 1
ATOM 4454 O O . ILE A 1 568 ? 27.999 -13.386 -28.751 1.00 85.25 568 ILE A O 1
ATOM 4458 N N . PRO A 1 569 ? 26.709 -11.818 -27.783 1.00 81.50 569 PRO A N 1
ATOM 4459 C CA . PRO A 1 569 ? 26.933 -12.332 -26.437 1.00 81.50 569 PRO A CA 1
ATOM 4460 C C . PRO A 1 569 ? 26.380 -13.754 -26.278 1.00 81.50 569 PRO A C 1
ATOM 4462 O O . PRO A 1 569 ? 25.331 -14.094 -26.833 1.00 81.50 569 PRO A O 1
ATOM 4465 N N . GLU A 1 570 ? 27.035 -14.590 -25.471 1.00 72.25 570 GLU A N 1
ATOM 4466 C CA . GLU A 1 570 ? 26.505 -15.917 -25.152 1.00 72.25 570 GLU A CA 1
ATOM 4467 C C . GLU A 1 570 ? 25.242 -15.827 -24.280 1.00 72.25 570 GLU A C 1
ATOM 4469 O O . GLU A 1 570 ? 25.171 -15.073 -23.305 1.00 72.25 570 GLU A O 1
ATOM 4474 N N . VAL A 1 571 ? 24.236 -16.655 -24.585 1.00 61.84 571 VAL A N 1
ATOM 4475 C CA . VAL A 1 571 ? 23.038 -16.791 -23.745 1.00 61.84 571 VAL A CA 1
ATOM 4476 C C . VAL A 1 571 ? 23.432 -17.489 -22.441 1.00 61.84 571 VAL A C 1
ATOM 4478 O O . VAL A 1 571 ? 23.493 -18.721 -22.386 1.00 61.84 571 VAL A O 1
ATOM 4481 N N . ARG A 1 572 ? 23.670 -16.723 -21.369 1.00 55.06 572 ARG A N 1
ATOM 4482 C CA . ARG A 1 572 ? 23.838 -17.288 -20.023 1.00 55.06 572 ARG A CA 1
ATOM 4483 C C . ARG A 1 572 ? 22.557 -18.030 -19.642 1.00 55.06 572 ARG A C 1
ATOM 4485 O O . ARG A 1 572 ? 21.497 -17.429 -19.487 1.00 55.06 572 ARG A O 1
ATOM 4492 N N . ARG A 1 573 ? 22.630 -19.359 -19.522 1.00 48.50 573 ARG A N 1
ATOM 4493 C CA . ARG A 1 573 ? 21.529 -20.146 -18.950 1.00 48.50 573 ARG A CA 1
ATOM 4494 C C . ARG A 1 573 ? 21.424 -19.795 -17.460 1.00 48.50 573 ARG A C 1
ATOM 4496 O O . ARG A 1 573 ? 22.469 -19.754 -16.807 1.00 48.50 573 ARG A O 1
ATOM 4503 N N . PRO A 1 574 ? 20.218 -19.588 -16.901 1.00 40.41 574 PRO A N 1
ATOM 4504 C CA . PRO A 1 574 ? 20.061 -19.539 -15.453 1.00 40.41 574 PRO A CA 1
ATOM 4505 C C . PRO A 1 574 ? 20.641 -20.834 -14.883 1.00 40.41 574 PRO A C 1
ATOM 4507 O O . PRO A 1 574 ? 20.357 -21.912 -15.414 1.00 40.41 574 PRO A O 1
ATOM 4510 N N . HIS A 1 575 ? 21.493 -20.741 -13.859 1.00 34.81 575 HIS A N 1
ATOM 4511 C CA . HIS A 1 575 ? 22.036 -21.920 -13.196 1.00 34.81 575 HIS A CA 1
ATOM 4512 C C . HIS A 1 575 ? 20.875 -22.788 -12.699 1.00 34.81 575 HIS A C 1
ATOM 4514 O O . HIS A 1 575 ? 20.256 -22.499 -11.679 1.00 34.81 575 HIS A O 1
ATOM 4520 N N . SER A 1 576 ? 20.592 -23.879 -13.412 1.00 33.47 576 SER A N 1
ATOM 4521 C CA . SER A 1 576 ? 19.883 -25.013 -12.843 1.00 33.47 576 SER A CA 1
ATOM 4522 C C . SER A 1 576 ? 20.681 -25.433 -11.617 1.00 33.47 576 SER A C 1
ATOM 4524 O O . SER A 1 576 ? 21.836 -25.849 -11.763 1.00 33.47 576 SER A O 1
ATOM 4526 N N . GLN A 1 577 ? 20.102 -25.279 -10.425 1.00 32.94 577 GLN A N 1
ATOM 4527 C CA . GLN A 1 577 ? 20.661 -25.846 -9.207 1.00 32.94 577 GLN A CA 1
ATOM 4528 C C . GLN A 1 577 ? 20.968 -27.317 -9.486 1.00 32.94 577 GLN A C 1
ATOM 4530 O O . GLN A 1 577 ? 20.084 -28.131 -9.759 1.00 32.94 577 GLN A O 1
ATOM 4535 N N . SER A 1 578 ? 22.262 -27.619 -9.510 1.00 27.62 578 SER A N 1
ATOM 4536 C CA . SER A 1 578 ? 22.789 -28.967 -9.579 1.00 27.62 578 SER A CA 1
ATOM 4537 C C . SER A 1 578 ? 22.164 -29.756 -8.433 1.00 27.62 578 SER A C 1
ATOM 4539 O O . SER A 1 578 ? 22.486 -29.507 -7.274 1.00 27.62 578 SER A O 1
ATOM 4541 N N . ARG A 1 579 ? 21.296 -30.717 -8.765 1.00 35.16 579 ARG A N 1
ATOM 4542 C CA . ARG A 1 579 ? 20.970 -31.830 -7.873 1.00 35.16 579 ARG A CA 1
ATOM 4543 C C . ARG A 1 579 ? 22.280 -32.464 -7.401 1.00 35.16 579 ARG A C 1
ATOM 4545 O O . ARG A 1 579 ? 22.949 -33.120 -8.201 1.00 35.16 579 ARG A O 1
ATOM 4552 N N . ARG A 1 580 ? 22.606 -32.293 -6.124 1.00 29.72 580 ARG A N 1
ATOM 4553 C CA . ARG A 1 580 ? 23.333 -33.269 -5.312 1.00 29.72 580 ARG A CA 1
ATOM 4554 C C . ARG A 1 580 ? 22.758 -33.274 -3.912 1.00 29.72 580 ARG A C 1
ATOM 4556 O O . ARG A 1 580 ? 22.531 -32.164 -3.387 1.00 29.72 580 ARG A O 1
#

Organism: Channa striata (NCBI:txid64152)

Sequence (580 aa):
MEGNSSTVRHQEEQSITKVDVEEPHLRIVLVGKTGAGKSATGNTILGRTAFFSTMTPSSVTLKCQKETGEFGGQILAVVDTPGLFDTSKTLLEVKTEIAQCISYAAPGPHVFLIVIRLERFTAEEQKTIQIIHELFGEKAGSYTIALFTFGDNLKAAKVSIDSFIKKNADLSEFIRQCQGGYHVFDNMAEDPLQVKELLKKINTMVQRNGGSCYTNEMFQEVERAITEKVKCIMKENPNLTLEEARRLAEEDNSFIEAVRKGAVIGALAGCVFGPLAGGGNSSSLSTTGCGRRRRKEQRKEERAKEGGKSKGRRKEQSAKRSCGEINAGQLREMSRQMGDSHRRFLQVMMVNGIVDEHEAKTLCQHCCERHNTQYVPDKLDDFIEIINTKLQPMFMQIRKGMSEDTGQQYYALVNMAETEVTRMSSDYADNELELFRKTVDLIVGAENGKASSTDILNSADTITTKKLKKSETEHLLNRLVQDKWLSEKRGEYTLSTRCIIEMEPYIRTMYQDQVKVCHICHNIALQCQICENPTCGIKIHNPCVARYFKGRAEPRCPACDDFWPHEIPEVRRPHSQSRR

Foldseek 3Di:
DDDDPPPPVPPPPPDDDPPDPDQDAQEEEEAEAAPLCQQLVVCLLQVHNPGDDDPDPDRPCQAWDWDWHDDPNGIHIYIRAGHCPPLLDFLLSSLLRVLLSLLSQALHHLAYEYRGALVDDDVRSLCRLVVCCLQQNLCNLLRYEYEYEPCVVCVVVVHDPVNSQVVDPSSVVSQVSNNLGYAYDYSVDSDCVSSVVVVVSSCVSCVVVVVDHRHFLQSVVSNVQLVVQLVVCCVVPVPDDSVRSSVVSSVDTPSSVCSSVLHDDQNSCVRLNNHDDDDDDPPDPDDPDDDDDDDDDDDDDDDDDDDDDDDDDDDDDDDDDDDDDPDVVVVVVLVPLCQSLLSSLVVVLSSVQKDWPVVSLVSSVVSCVVRVHDDDPPCSVVSQVSSQVVCVVVQKHFDWFAWLVQRTIMTGIERRVDLCLSSCPSVDPPLLSQLVVVLCVQQLQDPQSKDALVVSLVCLCVRDPDRDDSVRSVVSVVVCCVVQQWPDDPRIIHGGRSNQRHNVVNCCVVVVPRFAAAPQPRGTESGWDFAPPPVGRHTHRLLRQLVVCPPPPFDADPPPRHGRPDDRDHNNDDDPPDDD

Radius of gyration: 30.08 Å; chains: 1; bounding box: 74×69×114 Å

pLDDT: mean 71.43, std 22.79, range [20.98, 95.94]

InterPro domains:
  IPR001841 Zinc finger, RING-type [PS50089] (518-561)
  IPR006703 AIG1-type guanine nucleotide-binding (G) domain [PF04548] (26-227)
  IPR006703 AIG1-type guanine nucleotide-binding (G) domain [PS51720] (23-223)
  IPR011513 Non-structural maintenance of chromosomes element 1 [PF07574] (342-503)
  IPR011513 Non-structural maintenance of chromosomes element 1 [PTHR20973] (334-573)
  IPR013083 Zinc finger, RING/FYVE/PHD-type [G3DSA:3.30.40.10] (516-575)
  IPR014857 Non-structural maintenance of chromosomes element 1, RING C4HC3-type [PF08746] (518-560)
  IPR014857 Non-structural maintenance of chromosomes element 1, RING C4HC3-type [cd16493] (516-564)
  IPR027417 P-loop containing nucleoside triphosphate hydrolase [G3DSA:3.40.50.300] (25-233)
  IPR027417 P-loop containing nucleoside triphosphate hydrolase [SSF52540] (19-223)
  IPR036388 Winged helix-like DNA-binding domain superfamily [G3DSA:1.10.10.10] (418-515)